Protein AF-A0A812SJD9-F1 (afdb_monomer_lite)

Foldseek 3Di:
DDDDDDDDPPDDDDDPPPDPPDPPPPPDAALQQAAEAEECCQQVPVQVVSCVPHNHHLAAEYADADPVSVVNCCVVPVRYHYPYHLLPDDLVVVLVVVCVSCVPQRHEYEYEYEQDCQLFDPVDVHPACPDPRVVVLLSVLVSLVSNCVSNVSHHYKYKYKYAPGDPVSQVVSCVSNVFHWDWDACVVVLDDGGIMTIGIDDCVVLCLLVLDDDDDDFDADDPVNQVVQVVVCVVVVAQKDKAKDQDPPQLFPAFDPCQVSQWDFDQDPVGTDIDTDGGDDPPRPVSQRVRSVVVVVVCVCCCPPVVWQWGDDRRMIMGIDHDPPRVPHDFWGWGADPVGIAIGGDPVLVVVLVVLVVVCVVVVHQALVSLVVSLVSQVVRQCRGPNPVSNVVSVVSVVSNSPD

Secondary structure (DSSP, 8-state):
------------PPP------------PPPGGGEEEEEET-TTTHHHHHHHHHH-S-SEEEEE---HHHHHHHHHH-TTSEE---GGGS-HHHHHHHHHHH-TT--SEEEEEE----GGG-TTS---GGGSTTHHHHHHHHHHHHHHHHH-TTSEEEEEEEEES--HHHHHHHHHHHTS-EEEE-GGGGTS----EEEEE--GGGGSGGGG----S------HHHHHHHHHHHHHTT--PEEEEEE-TTTTTTSB-S-GGG-EEEEEETTEEEEEE--BPPTT-HHHHHHHHHHHHHHHHHHHHHH--EEEEETTEEEEEE-TTTGGGS-SEEEEEETTEEEEEE-HHHHHHHHHHHHHHHHTT---HHHHHHHHHHHHHHHHHHHGGGHHHHTHHHHHHHT--

Radius of gyration: 29.04 Å; chains: 1; bounding box: 88×84×71 Å

Sequence (404 aa):
GQHGADVAAAASVPDPTPAKRAKLRPNRPEGRSIIVLSAFDGIGASHWLVAKAFGRPLLAVSWEVDRACKALVQKAMPWVEHRGDLIRDSPGDVADLVMDADPDALALIVWCAAPPCQDFSRIGQGEGHQGDRGRLFQDSVEFMHELRARVPKHRFGCLDENVDVDRAAAKVISHGLGVQPVFACPSDFGWVSRPRLWWTSDWRRSGHNATMSAGDVPTHHFLGDIVDFILAAWCEGWDPKVFGHDLQNAYRQWAVRFPGHCGTFLPTDQGVTLWFHYAMCFGAAASVWNFNRAADAVQMLMRALLLVLLGHFVDDFNGADDNLTADSAHGVQLHVGAEGVWLSPTEERKQKILAQIDEALEADSLSPDAASRLAGRLTFLSQSTFGCTGRAAIKPLCSRAADT

pLDDT: mean 70.34, std 19.35, range [31.81, 98.56]

Structure (mmCIF, N/CA/C/O backbone):
data_AF-A0A812SJD9-F1
#
_entry.id   AF-A0A812SJD9-F1
#
loop_
_atom_site.group_PDB
_atom_site.id
_atom_site.type_symbol
_atom_site.label_atom_id
_atom_site.label_alt_id
_atom_site.label_comp_id
_atom_site.label_asym_id
_atom_site.label_entity_id
_atom_site.label_seq_id
_atom_site.pdbx_PDB_ins_code
_atom_site.Cartn_x
_atom_site.Cartn_y
_atom_site.Cartn_z
_atom_site.occupancy
_atom_site.B_iso_or_equiv
_atom_site.auth_seq_id
_atom_site.auth_comp_id
_atom_site.auth_asym_id
_atom_site.auth_atom_id
_atom_site.pdbx_PDB_model_num
ATOM 1 N N . GLY A 1 1 ? -60.804 -61.420 -8.698 1.00 34.09 1 GLY A N 1
ATOM 2 C CA . GLY A 1 1 ? -59.425 -61.929 -8.562 1.00 34.09 1 GLY A CA 1
ATOM 3 C C . GLY A 1 1 ? -58.517 -60.729 -8.644 1.00 34.09 1 GLY A C 1
ATOM 4 O O . GLY A 1 1 ? -58.763 -59.911 -9.514 1.00 34.09 1 GLY A O 1
ATOM 5 N N . GLN A 1 2 ? -57.712 -60.443 -7.615 1.00 31.81 2 GLN A N 1
ATOM 6 C CA . GLN A 1 2 ? -56.315 -60.924 -7.489 1.00 31.81 2 GLN A CA 1
ATOM 7 C C . GLN A 1 2 ? -55.484 -60.493 -8.709 1.00 31.81 2 GLN A C 1
ATOM 9 O O . GLN A 1 2 ? -55.886 -60.791 -9.821 1.00 31.81 2 GLN A O 1
ATOM 14 N N . HIS A 1 3 ? -54.313 -59.869 -8.644 1.00 34.78 3 HIS A N 1
ATOM 15 C CA . HIS A 1 3 ? -53.402 -59.361 -7.615 1.00 34.78 3 HIS A CA 1
ATOM 16 C C . HIS A 1 3 ? -52.307 -58.612 -8.417 1.00 34.78 3 HIS A C 1
ATOM 18 O O . HIS A 1 3 ? -52.020 -59.011 -9.545 1.00 34.78 3 HIS A O 1
ATOM 24 N N . GLY A 1 4 ? -51.663 -57.589 -7.853 1.00 31.83 4 GLY A N 1
ATOM 25 C CA . GLY A 1 4 ? -50.474 -56.951 -8.446 1.00 31.83 4 GLY A CA 1
ATOM 26 C C . GLY A 1 4 ? -50.264 -55.553 -7.868 1.00 31.83 4 GLY A C 1
ATOM 27 O O . GLY A 1 4 ? -50.761 -54.587 -8.425 1.00 31.83 4 GLY A O 1
ATOM 28 N N . ALA A 1 5 ? -49.827 -55.461 -6.613 1.00 35.84 5 ALA A N 1
ATOM 29 C CA . ALA A 1 5 ? -48.419 -55.325 -6.217 1.00 35.84 5 ALA A CA 1
ATOM 30 C C . ALA A 1 5 ? -47.980 -53.850 -6.224 1.00 35.84 5 ALA A C 1
ATOM 32 O O . ALA A 1 5 ? -47.567 -53.299 -7.242 1.00 35.84 5 ALA A O 1
ATOM 33 N N . ASP A 1 6 ? -48.103 -53.254 -5.037 1.00 41.59 6 ASP A N 1
ATOM 34 C CA . ASP A 1 6 ? -47.519 -51.981 -4.635 1.00 41.59 6 ASP A CA 1
ATOM 35 C C . ASP A 1 6 ? -46.014 -51.946 -4.918 1.00 41.59 6 ASP A C 1
ATOM 37 O O . ASP A 1 6 ? -45.257 -52.792 -4.439 1.00 41.59 6 ASP A O 1
ATOM 41 N N . VAL A 1 7 ? -45.566 -50.913 -5.630 1.00 38.44 7 VAL A N 1
ATOM 42 C CA . VAL A 1 7 ? -44.164 -50.489 -5.626 1.00 38.44 7 VAL A CA 1
ATOM 43 C C . VAL A 1 7 ? -44.132 -49.075 -5.067 1.00 38.44 7 VAL A C 1
ATOM 45 O O . VAL A 1 7 ? -44.289 -48.088 -5.783 1.00 38.44 7 VAL A O 1
ATOM 48 N N . ALA A 1 8 ? -43.964 -48.986 -3.749 1.00 37.75 8 ALA A N 1
ATOM 49 C CA . ALA A 1 8 ? -43.617 -47.744 -3.083 1.00 37.75 8 ALA A CA 1
ATOM 50 C C . ALA A 1 8 ? -42.214 -47.323 -3.548 1.00 37.75 8 ALA A C 1
ATOM 52 O O . ALA A 1 8 ? -41.220 -47.989 -3.256 1.00 37.75 8 ALA A O 1
ATOM 53 N N . ALA A 1 9 ? -42.135 -46.224 -4.297 1.00 37.53 9 ALA A N 1
ATOM 54 C CA . ALA A 1 9 ? -40.875 -45.585 -4.634 1.00 37.53 9 ALA A CA 1
ATOM 55 C C . ALA A 1 9 ? -40.239 -45.042 -3.345 1.00 37.53 9 ALA A C 1
ATOM 57 O O . ALA A 1 9 ? -40.699 -44.051 -2.778 1.00 37.53 9 ALA A O 1
ATOM 58 N N . ALA A 1 10 ? -39.193 -45.713 -2.863 1.00 36.84 10 ALA A N 1
ATOM 59 C CA . ALA A 1 10 ? -38.356 -45.206 -1.789 1.00 36.84 10 ALA A CA 1
ATOM 60 C C . ALA A 1 10 ? -37.650 -43.931 -2.275 1.00 36.84 10 ALA A C 1
ATOM 62 O O . ALA A 1 10 ? -36.740 -43.985 -3.102 1.00 36.84 10 ALA A O 1
ATOM 63 N N . ALA A 1 11 ? -38.092 -42.776 -1.776 1.00 39.88 11 ALA A N 1
ATOM 64 C CA . ALA A 1 11 ? -37.379 -41.521 -1.939 1.00 39.88 11 ALA A CA 1
ATOM 65 C C . ALA A 1 11 ? -36.012 -41.646 -1.249 1.00 39.88 11 ALA A C 1
ATOM 67 O O . ALA A 1 11 ? -35.931 -41.818 -0.032 1.00 39.88 11 ALA A O 1
ATOM 68 N N . SER A 1 12 ? -34.935 -41.592 -2.031 1.00 40.22 12 SER A N 1
ATOM 69 C CA . SER A 1 12 ? -33.574 -41.539 -1.506 1.00 40.22 12 SER A CA 1
ATOM 70 C C . SER A 1 12 ? -33.400 -40.252 -0.700 1.00 40.22 12 SER A C 1
ATOM 72 O O . SER A 1 12 ? -33.464 -39.154 -1.258 1.00 40.22 12 SER A O 1
ATOM 74 N N . VAL A 1 13 ? -33.186 -40.387 0.606 1.00 42.88 13 VAL A N 1
ATOM 75 C CA . VAL A 1 13 ? -32.801 -39.277 1.482 1.00 42.88 13 VAL A CA 1
ATOM 76 C C . VAL A 1 13 ? -31.441 -38.748 1.002 1.00 42.88 13 VAL A C 1
ATOM 78 O O . VAL A 1 13 ? -30.510 -39.548 0.885 1.00 42.88 13 VAL A O 1
ATOM 81 N N . PRO A 1 14 ? -31.299 -37.448 0.684 1.00 42.47 14 PRO A N 1
ATOM 82 C CA . PRO A 1 14 ? -30.014 -36.900 0.282 1.00 42.47 14 PRO A CA 1
ATOM 83 C C . PRO A 1 14 ? -29.049 -36.931 1.470 1.00 42.47 14 PRO A C 1
ATOM 85 O O . PRO A 1 14 ? -29.369 -36.457 2.559 1.00 42.47 14 PRO A O 1
ATOM 88 N N . ASP A 1 15 ? -27.876 -37.518 1.240 1.00 44.56 15 ASP A N 1
ATOM 89 C CA . ASP A 1 15 ? -26.755 -37.556 2.176 1.00 44.56 15 ASP A CA 1
ATOM 90 C C . ASP A 1 15 ? -26.394 -36.116 2.609 1.00 44.56 15 ASP A C 1
ATOM 92 O O . ASP A 1 15 ? -26.042 -35.295 1.755 1.00 44.56 15 ASP A O 1
ATOM 96 N N . PRO A 1 16 ? -26.505 -35.760 3.905 1.00 39.69 16 PRO A N 1
ATOM 97 C CA . PRO A 1 16 ? -26.269 -34.402 4.385 1.00 39.69 16 PRO A CA 1
ATOM 98 C C . PRO A 1 16 ? -24.779 -34.071 4.512 1.00 39.69 16 PRO A C 1
ATOM 100 O O . PRO A 1 16 ? -24.437 -33.001 5.017 1.00 39.69 16 PRO A O 1
ATOM 103 N N . THR A 1 17 ? -23.877 -34.960 4.086 1.00 40.03 17 THR A N 1
ATOM 104 C CA . THR A 1 17 ? -22.441 -34.708 4.162 1.00 40.03 17 THR A CA 1
ATOM 105 C C . THR A 1 17 ? -22.067 -33.590 3.176 1.00 40.03 17 THR A C 1
ATOM 107 O O . THR A 1 17 ? -22.144 -33.796 1.962 1.00 40.03 17 THR A O 1
ATOM 110 N N . PRO A 1 18 ? -21.649 -32.393 3.641 1.00 36.91 18 PRO A N 1
ATOM 111 C CA . PRO A 1 18 ? -21.276 -31.325 2.733 1.00 36.91 18 PRO A CA 1
ATOM 112 C C . PRO A 1 18 ? -20.076 -31.796 1.918 1.00 36.91 18 PRO A C 1
ATOM 114 O O . PRO A 1 18 ? -19.006 -32.069 2.473 1.00 36.91 18 PRO A O 1
ATOM 117 N N . ALA A 1 19 ? -20.252 -31.895 0.598 1.00 44.91 19 ALA A N 1
ATOM 118 C CA . ALA A 1 19 ? -19.154 -32.156 -0.315 1.00 44.91 19 ALA A CA 1
ATOM 119 C C . ALA A 1 19 ? -18.026 -31.177 0.023 1.00 44.91 19 ALA A C 1
ATOM 121 O O . ALA A 1 19 ? -18.242 -29.960 0.040 1.00 44.91 19 ALA A O 1
ATOM 122 N N . LYS A 1 20 ? -16.834 -31.698 0.347 1.00 38.16 20 LYS A N 1
ATOM 123 C CA . LYS A 1 20 ? -15.644 -30.873 0.575 1.00 38.16 20 LYS A CA 1
ATOM 124 C C . LYS A 1 20 ? -15.503 -29.951 -0.633 1.00 38.16 20 LYS A C 1
ATOM 126 O O . LYS A 1 20 ? -15.118 -30.411 -1.706 1.00 38.16 20 LYS A O 1
ATOM 131 N N . ARG A 1 21 ? -15.836 -28.664 -0.460 1.00 35.78 21 ARG A N 1
ATOM 132 C CA . ARG A 1 21 ? -15.598 -27.630 -1.470 1.00 35.78 21 ARG A CA 1
ATOM 133 C C . ARG A 1 21 ? -14.155 -27.796 -1.921 1.00 35.78 21 ARG A C 1
ATOM 135 O O . ARG A 1 21 ? -13.248 -27.755 -1.084 1.00 35.78 21 ARG A O 1
ATOM 142 N N . ALA A 1 22 ? -13.952 -28.020 -3.218 1.00 34.91 22 ALA A N 1
ATOM 143 C CA . ALA A 1 22 ? -12.622 -27.972 -3.794 1.00 34.91 22 ALA A CA 1
ATOM 144 C C . ALA A 1 22 ? -11.977 -26.671 -3.309 1.00 34.91 22 ALA A C 1
ATOM 146 O O . ALA A 1 22 ? -12.583 -25.601 -3.420 1.00 34.91 22 ALA A O 1
ATOM 147 N N . LYS A 1 23 ? -10.799 -26.764 -2.681 1.00 33.88 23 LYS A N 1
ATOM 148 C CA . LYS A 1 23 ? -10.038 -25.570 -2.314 1.00 33.88 23 LYS A CA 1
ATOM 149 C C . LYS A 1 23 ? -9.825 -24.798 -3.611 1.00 33.88 23 LYS A C 1
ATOM 151 O O . LYS A 1 23 ? -9.062 -25.260 -4.456 1.00 33.88 23 LYS A O 1
ATOM 156 N N . LEU A 1 24 ? -10.520 -23.668 -3.764 1.00 33.09 24 LEU A N 1
ATOM 157 C CA . LEU A 1 24 ? -10.230 -22.679 -4.793 1.00 33.09 24 LEU A CA 1
ATOM 158 C C . LEU A 1 24 ? -8.750 -22.346 -4.632 1.00 33.09 24 LEU A C 1
ATOM 160 O O . LEU A 1 24 ? -8.358 -21.697 -3.664 1.00 33.09 24 LEU A O 1
ATOM 164 N N . ARG A 1 25 ? -7.911 -22.874 -5.523 1.00 37.84 25 ARG A N 1
ATOM 165 C CA . ARG A 1 25 ? -6.561 -22.358 -5.686 1.00 37.84 25 ARG A CA 1
ATOM 166 C C . ARG A 1 25 ? -6.770 -21.057 -6.452 1.00 37.84 25 ARG A C 1
ATOM 168 O O . ARG A 1 25 ? -7.214 -21.138 -7.593 1.00 37.84 25 ARG A O 1
ATOM 175 N N . PRO A 1 26 ? -6.570 -19.873 -5.851 1.00 40.12 26 PRO A N 1
ATOM 176 C CA . PRO A 1 26 ? -6.574 -18.664 -6.656 1.00 40.12 26 PRO A CA 1
ATOM 177 C C . PRO A 1 26 ? -5.518 -18.856 -7.749 1.00 40.12 26 PRO A C 1
ATOM 179 O O . PRO A 1 26 ? -4.409 -19.295 -7.431 1.00 40.12 26 PRO A O 1
ATOM 182 N N . ASN A 1 27 ? -5.862 -18.573 -9.011 1.00 46.12 27 ASN A N 1
ATOM 183 C CA . ASN A 1 27 ? -4.876 -18.393 -10.077 1.00 46.12 27 ASN A CA 1
ATOM 184 C C . ASN A 1 27 ? -3.982 -17.234 -9.635 1.00 46.12 27 ASN A C 1
ATOM 186 O O . ASN A 1 27 ? -4.302 -16.060 -9.818 1.00 46.12 27 ASN A O 1
ATOM 190 N N . ARG A 1 28 ? -2.918 -17.569 -8.905 1.00 51.50 28 ARG A N 1
ATOM 191 C CA . ARG A 1 28 ? -1.956 -16.600 -8.409 1.00 51.50 28 ARG A CA 1
ATOM 192 C C . ARG A 1 28 ? -1.219 -16.096 -9.649 1.00 51.50 28 ARG A C 1
ATOM 194 O O . ARG A 1 28 ? -0.806 -16.941 -10.441 1.00 51.50 28 ARG A O 1
ATOM 201 N N . PRO A 1 29 ? -1.081 -14.774 -9.845 1.00 59.19 29 PRO A N 1
ATOM 202 C CA . PRO A 1 29 ? -0.339 -14.257 -10.985 1.00 59.19 29 PRO A CA 1
ATOM 203 C C . PRO A 1 29 ? 1.030 -14.936 -11.038 1.00 59.19 29 PRO A C 1
ATOM 205 O O . PRO A 1 29 ? 1.731 -14.983 -10.027 1.00 59.19 29 PRO A O 1
ATOM 208 N N . GLU A 1 30 ? 1.390 -15.507 -12.181 1.00 77.25 30 GLU A N 1
ATOM 209 C CA . GLU A 1 30 ? 2.741 -16.022 -12.380 1.00 77.25 30 GLU A CA 1
ATOM 210 C C . GLU A 1 30 ? 3.692 -14.848 -12.608 1.00 77.25 30 GLU A C 1
ATOM 212 O O . GLU A 1 30 ? 3.287 -13.803 -13.116 1.00 77.25 30 GLU A O 1
ATOM 217 N N . GLY A 1 31 ? 4.973 -15.008 -12.288 1.00 69.38 31 GLY A N 1
ATOM 218 C CA . GLY A 1 31 ? 5.978 -13.958 -12.456 1.00 69.38 31 GLY A CA 1
ATOM 219 C C . GLY A 1 31 ? 6.012 -13.401 -13.880 1.00 69.38 31 GLY A C 1
ATOM 220 O O . GLY A 1 31 ? 6.133 -12.199 -14.073 1.00 69.38 31 GLY A O 1
ATOM 221 N N . ARG A 1 32 ? 5.757 -14.245 -14.886 1.00 84.25 32 ARG A N 1
ATOM 222 C CA . ARG A 1 32 ? 5.655 -13.837 -16.297 1.00 84.25 32 ARG A CA 1
ATOM 223 C C . ARG A 1 32 ? 4.473 -12.923 -16.630 1.00 84.25 32 ARG A C 1
ATOM 225 O O . ARG A 1 32 ? 4.424 -12.392 -17.727 1.00 84.25 32 ARG A O 1
ATOM 232 N N . SER A 1 33 ? 3.549 -12.715 -15.698 1.00 83.38 33 SER A N 1
ATOM 233 C CA . SER A 1 33 ? 2.476 -11.719 -15.801 1.00 83.38 33 SER A CA 1
ATOM 234 C C . SER A 1 33 ? 2.815 -10.396 -15.101 1.00 83.38 33 SER A C 1
ATOM 236 O O . SER A 1 33 ? 1.935 -9.556 -14.916 1.00 83.38 33 SER A O 1
ATOM 238 N N . ILE A 1 34 ? 4.071 -10.207 -14.677 1.00 89.44 34 ILE A N 1
ATOM 239 C CA . ILE A 1 34 ? 4.530 -9.045 -13.912 1.00 89.44 34 ILE A CA 1
ATOM 240 C C . ILE A 1 34 ? 5.797 -8.469 -14.550 1.00 89.44 34 ILE A C 1
ATOM 242 O O . ILE A 1 34 ? 6.757 -9.191 -14.818 1.00 89.44 34 ILE A O 1
ATOM 246 N N . ILE A 1 35 ? 5.812 -7.153 -14.727 1.00 97.62 35 ILE A N 1
ATOM 247 C CA . ILE A 1 35 ? 7.001 -6.355 -15.028 1.00 97.62 35 ILE A CA 1
ATOM 248 C C . ILE A 1 35 ? 7.327 -5.543 -13.776 1.00 97.62 35 ILE A C 1
ATOM 250 O O . ILE A 1 35 ? 6.447 -4.877 -13.234 1.00 97.62 35 ILE A O 1
ATOM 254 N N . VAL A 1 36 ? 8.570 -5.596 -13.298 1.00 97.69 36 VAL A N 1
ATOM 255 C CA . VAL A 1 36 ? 9.003 -4.851 -12.105 1.00 97.69 36 VAL A CA 1
ATOM 256 C C . VAL A 1 36 ? 9.991 -3.773 -12.515 1.00 97.69 36 VAL A C 1
ATOM 258 O O . VAL A 1 36 ? 11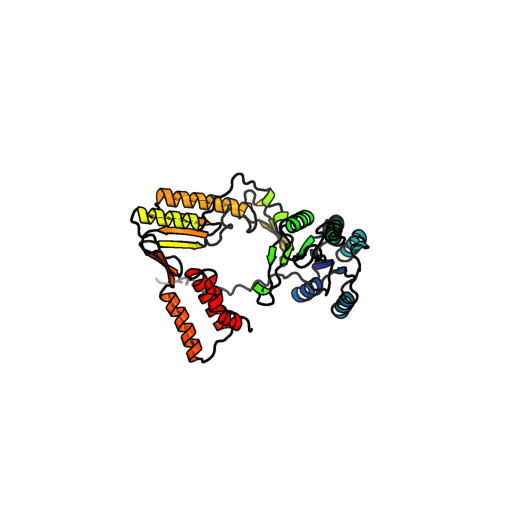.056 -4.086 -13.044 1.00 97.69 36 VAL A O 1
ATOM 261 N N . LEU A 1 37 ? 9.651 -2.519 -12.239 1.00 98.38 37 LEU A N 1
ATOM 262 C CA . LEU A 1 37 ? 10.487 -1.353 -12.505 1.00 98.38 37 LEU A CA 1
ATOM 263 C C . LEU A 1 37 ? 10.814 -0.708 -11.156 1.00 98.38 37 LEU A C 1
ATOM 265 O O . LEU A 1 37 ? 9.913 -0.199 -10.496 1.00 98.38 37 LEU A O 1
ATOM 269 N N . SER A 1 38 ? 12.066 -0.794 -10.711 1.00 97.88 38 SER A N 1
ATOM 270 C CA . SER A 1 38 ? 12.472 -0.440 -9.347 1.00 97.88 38 SER A CA 1
ATOM 271 C C . SER A 1 38 ? 13.450 0.733 -9.355 1.00 97.88 38 SER A C 1
ATOM 273 O O . SER A 1 38 ? 14.612 0.589 -9.740 1.00 97.88 38 SER A O 1
ATOM 275 N N . ALA A 1 39 ? 12.968 1.910 -8.965 1.00 96.56 39 ALA A N 1
ATOM 276 C CA . ALA A 1 39 ? 13.760 3.121 -8.804 1.00 96.56 39 ALA A CA 1
ATOM 277 C C . ALA A 1 39 ? 14.336 3.212 -7.387 1.00 96.56 39 ALA A C 1
ATOM 279 O O . ALA A 1 39 ? 13.623 2.984 -6.410 1.00 96.56 39 ALA A O 1
ATOM 280 N N . PHE A 1 40 ? 15.611 3.592 -7.263 1.00 94.81 40 PHE A N 1
ATOM 281 C CA . PHE A 1 40 ? 16.322 3.586 -5.975 1.00 94.81 40 PHE A CA 1
ATOM 282 C C . PHE A 1 40 ? 16.296 2.182 -5.344 1.00 94.81 40 PHE A C 1
ATOM 284 O O . PHE A 1 40 ? 15.914 1.990 -4.190 1.00 94.81 40 PHE A O 1
ATOM 291 N N . ASP A 1 41 ? 16.640 1.185 -6.160 1.00 94.69 41 ASP A N 1
ATOM 292 C CA . ASP A 1 41 ? 16.386 -0.234 -5.893 1.00 94.69 41 ASP A CA 1
ATOM 293 C C . ASP A 1 41 ? 17.168 -0.791 -4.688 1.00 94.69 41 ASP A C 1
ATOM 295 O O . ASP A 1 41 ? 16.770 -1.786 -4.065 1.00 94.69 41 ASP A O 1
ATOM 299 N N . GLY A 1 42 ? 18.299 -0.167 -4.345 1.00 94.94 42 GLY A N 1
ATOM 300 C CA . GLY A 1 42 ? 19.191 -0.634 -3.299 1.00 94.94 42 GLY A CA 1
ATOM 301 C C . GLY A 1 42 ? 19.573 -2.094 -3.529 1.00 94.94 42 GLY A C 1
ATOM 302 O O . GLY A 1 42 ? 20.105 -2.479 -4.566 1.00 94.94 42 GLY A O 1
ATOM 303 N N . ILE A 1 43 ? 19.272 -2.948 -2.554 1.00 96.12 43 ILE A N 1
ATOM 304 C CA . ILE A 1 43 ? 19.626 -4.373 -2.593 1.00 96.12 43 ILE A CA 1
ATOM 305 C C . ILE A 1 43 ? 18.685 -5.246 -3.450 1.00 96.12 43 ILE A C 1
ATOM 307 O O . ILE A 1 43 ? 18.781 -6.473 -3.378 1.00 96.12 43 ILE A O 1
ATOM 311 N N . GLY A 1 44 ? 17.763 -4.662 -4.224 1.00 95.69 44 GLY A N 1
ATOM 312 C CA . GLY A 1 44 ? 16.866 -5.408 -5.118 1.00 95.69 44 GLY A CA 1
ATOM 313 C C . GLY A 1 44 ? 15.690 -6.088 -4.418 1.00 95.69 44 GLY A C 1
ATOM 314 O O . GLY A 1 44 ? 15.256 -7.171 -4.821 1.00 95.69 44 GLY A O 1
ATOM 315 N N . ALA A 1 45 ? 15.186 -5.498 -3.330 1.00 95.25 45 ALA A N 1
ATOM 316 C CA . ALA A 1 45 ? 14.159 -6.122 -2.495 1.00 95.25 45 ALA A CA 1
ATOM 317 C C . ALA A 1 45 ? 12.853 -6.396 -3.264 1.00 95.25 45 ALA A C 1
ATOM 319 O O . ALA A 1 45 ? 12.268 -7.470 -3.112 1.00 95.25 45 ALA A O 1
ATOM 320 N N . SER A 1 46 ? 12.418 -5.459 -4.112 1.00 94.38 46 SER A N 1
ATOM 321 C CA . SER A 1 46 ? 11.203 -5.578 -4.930 1.00 94.38 46 SER A CA 1
ATOM 322 C C . SER A 1 46 ? 11.300 -6.767 -5.895 1.00 94.38 46 SER A C 1
ATOM 324 O O . SER A 1 46 ? 10.444 -7.656 -5.882 1.00 94.38 46 SER A O 1
ATOM 326 N N . HIS A 1 47 ? 12.391 -6.846 -6.663 1.00 96.56 47 HIS A N 1
ATOM 327 C CA . HIS A 1 47 ? 12.666 -7.935 -7.598 1.00 96.56 47 HIS A CA 1
ATOM 328 C C . HIS A 1 47 ? 12.719 -9.293 -6.897 1.00 96.56 47 HIS A C 1
ATOM 330 O O . HIS A 1 47 ? 12.094 -10.252 -7.361 1.00 96.56 47 HIS A O 1
ATOM 336 N N . TRP A 1 48 ? 13.412 -9.377 -5.757 1.00 95.06 48 TRP A N 1
ATOM 337 C CA . TRP A 1 48 ? 13.536 -10.622 -5.003 1.00 95.06 48 TRP A CA 1
ATOM 338 C C . TRP A 1 48 ? 12.194 -11.090 -4.437 1.00 95.06 48 TRP A C 1
ATOM 340 O O . TRP A 1 48 ? 11.862 -12.273 -4.534 1.00 95.06 48 TRP A O 1
ATOM 350 N N . LEU A 1 49 ? 11.399 -10.174 -3.875 1.00 91.75 49 LEU A N 1
ATOM 351 C CA . LEU A 1 49 ? 10.083 -10.492 -3.320 1.00 91.75 49 LEU A CA 1
ATOM 352 C C . LEU A 1 49 ? 9.121 -10.983 -4.400 1.00 91.75 49 LEU A C 1
ATOM 354 O O . LEU A 1 49 ? 8.459 -12.002 -4.195 1.00 91.75 49 LEU A O 1
ATOM 358 N N . VAL A 1 50 ? 9.077 -10.317 -5.559 1.00 87.06 50 VAL A N 1
ATOM 359 C CA . VAL A 1 50 ? 8.239 -10.758 -6.683 1.00 87.06 50 VAL A CA 1
ATOM 360 C C . VAL A 1 50 ? 8.699 -12.125 -7.186 1.00 87.06 50 VAL A C 1
ATOM 362 O O . VAL A 1 50 ? 7.880 -13.038 -7.292 1.00 87.06 50 VAL A O 1
ATOM 365 N N . ALA A 1 51 ? 10.006 -12.310 -7.396 1.00 92.56 51 ALA A N 1
ATOM 366 C CA . ALA A 1 51 ? 10.563 -13.587 -7.833 1.00 92.56 51 ALA A CA 1
ATOM 367 C C . ALA A 1 51 ? 10.241 -14.733 -6.866 1.00 92.56 51 ALA A C 1
ATOM 369 O O . ALA A 1 51 ? 9.878 -15.828 -7.294 1.00 92.56 51 ALA A O 1
ATOM 370 N N . LYS A 1 52 ? 10.330 -14.480 -5.558 1.00 89.25 52 LYS A N 1
ATOM 371 C CA . LYS A 1 52 ? 10.028 -15.468 -4.519 1.00 89.25 52 LYS A CA 1
ATOM 372 C C . LYS A 1 52 ? 8.535 -15.784 -4.420 1.00 89.25 52 LYS A C 1
ATOM 374 O O . LYS A 1 52 ? 8.177 -16.935 -4.180 1.00 89.25 52 LYS A O 1
ATOM 379 N N . ALA A 1 53 ? 7.670 -14.781 -4.549 1.00 80.62 53 ALA A N 1
ATOM 380 C CA . ALA A 1 53 ? 6.232 -14.942 -4.344 1.00 80.62 53 ALA A CA 1
ATOM 381 C C . ALA A 1 53 ? 5.490 -15.466 -5.584 1.00 80.62 53 ALA A C 1
ATOM 383 O O . ALA A 1 53 ? 4.507 -16.197 -5.433 1.00 80.62 53 ALA A O 1
ATOM 384 N N . PHE A 1 54 ? 5.954 -15.093 -6.779 1.00 83.75 54 PHE A N 1
ATOM 385 C CA . PHE A 1 54 ? 5.249 -15.311 -8.045 1.00 83.75 54 PHE A CA 1
ATOM 386 C C . PHE A 1 54 ? 6.108 -16.013 -9.108 1.00 83.75 54 PHE A C 1
ATOM 388 O O . PHE A 1 54 ? 5.575 -16.506 -10.097 1.00 83.75 54 PHE A O 1
ATOM 395 N N . GLY A 1 55 ? 7.422 -16.122 -8.907 1.00 90.25 55 GLY A N 1
ATOM 396 C CA . GLY A 1 55 ? 8.369 -16.579 -9.924 1.00 90.25 55 GLY A CA 1
ATOM 397 C C . GLY A 1 55 ? 9.002 -15.408 -10.678 1.00 90.25 55 GLY A C 1
ATOM 398 O O . GLY A 1 55 ? 8.642 -14.250 -10.471 1.00 90.25 55 GLY A O 1
ATOM 399 N N . ARG A 1 56 ? 9.977 -15.704 -11.546 1.00 95.12 56 ARG A N 1
ATOM 400 C CA . ARG A 1 56 ? 10.752 -14.678 -12.263 1.00 95.12 56 ARG A CA 1
ATOM 401 C C . ARG A 1 56 ? 9.820 -13.723 -13.046 1.00 95.12 56 ARG A C 1
ATOM 403 O O . ARG A 1 56 ? 9.021 -14.229 -13.838 1.00 95.12 56 ARG A O 1
ATOM 410 N N . PRO A 1 57 ? 9.947 -12.392 -12.857 1.00 95.69 57 PRO A N 1
ATOM 411 C CA . PRO A 1 57 ? 9.241 -11.388 -13.650 1.00 95.69 57 PRO A CA 1
ATOM 412 C C . PRO A 1 57 ? 9.468 -11.555 -15.156 1.00 95.69 57 PRO A C 1
ATOM 414 O O . PRO A 1 57 ? 10.523 -12.043 -15.570 1.00 95.69 57 PRO A O 1
ATOM 417 N N . LEU A 1 58 ? 8.513 -11.106 -15.970 1.00 96.56 58 LEU A N 1
ATOM 418 C CA . LEU A 1 58 ? 8.679 -11.012 -17.423 1.00 96.56 58 LEU A CA 1
ATOM 419 C C . LEU A 1 58 ? 9.852 -10.094 -17.783 1.00 96.56 58 LEU A C 1
ATOM 421 O O . LEU A 1 58 ? 10.726 -10.473 -18.558 1.00 96.56 58 LEU A O 1
ATOM 425 N N . LEU A 1 59 ? 9.888 -8.928 -17.139 1.00 98.31 59 LEU A N 1
ATOM 426 C CA . LEU A 1 59 ? 10.949 -7.934 -17.225 1.00 98.31 59 LEU A CA 1
ATOM 427 C C . LEU A 1 59 ? 11.216 -7.373 -15.822 1.00 98.31 59 LEU A C 1
ATOM 429 O O . LEU A 1 59 ? 10.290 -7.185 -15.028 1.00 98.31 59 LEU A O 1
ATOM 433 N N . ALA A 1 60 ? 12.485 -7.130 -15.509 1.00 98.19 60 ALA A N 1
ATOM 434 C CA . ALA A 1 60 ? 12.920 -6.567 -14.241 1.00 98.19 60 ALA A CA 1
ATOM 435 C C . ALA A 1 60 ? 14.010 -5.528 -14.490 1.00 98.19 60 ALA A C 1
ATOM 437 O O . ALA A 1 60 ? 15.079 -5.878 -14.985 1.00 98.19 60 ALA A O 1
ATOM 438 N N . VAL A 1 61 ? 13.729 -4.276 -14.145 1.00 98.56 61 VAL A N 1
ATOM 439 C CA . VAL A 1 61 ? 14.616 -3.131 -14.368 1.00 98.56 61 VAL A CA 1
ATOM 440 C C . VAL A 1 61 ? 14.923 -2.455 -13.040 1.00 98.56 61 VAL A C 1
ATOM 442 O O . VAL A 1 61 ? 14.007 -2.176 -12.266 1.00 98.56 61 VAL A O 1
ATOM 445 N N . SER A 1 62 ? 16.202 -2.173 -12.809 1.00 98.25 62 SER A N 1
ATOM 446 C CA . SER A 1 62 ? 16.732 -1.584 -11.580 1.00 98.25 62 SER A CA 1
ATOM 447 C C . SER A 1 62 ? 17.513 -0.303 -11.883 1.00 98.25 62 SER A C 1
ATOM 449 O O . SER A 1 62 ? 18.511 -0.322 -12.620 1.00 98.25 62 SER A O 1
ATOM 451 N N . TRP A 1 63 ? 17.086 0.808 -11.276 1.00 98.12 63 TRP A N 1
ATOM 452 C CA . TRP A 1 63 ? 17.862 2.047 -11.195 1.00 98.12 63 TRP A CA 1
ATOM 453 C C . TRP A 1 63 ? 18.520 2.150 -9.823 1.00 98.12 63 TRP A C 1
ATOM 455 O O . TRP A 1 63 ? 17.871 2.417 -8.811 1.00 98.12 63 TRP A O 1
ATOM 465 N N . GLU A 1 64 ? 19.831 1.930 -9.812 1.00 96.12 64 GLU A N 1
ATOM 466 C CA . GLU A 1 64 ? 20.698 2.029 -8.646 1.00 96.12 64 GLU A CA 1
ATOM 467 C C . GLU A 1 64 ? 22.088 2.491 -9.102 1.00 96.12 64 GLU A C 1
ATOM 469 O O . GLU A 1 64 ? 22.598 2.061 -10.146 1.00 96.12 64 GLU A O 1
ATOM 474 N N . VAL A 1 65 ? 22.709 3.370 -8.318 1.00 95.12 65 VAL A N 1
ATOM 475 C CA . VAL A 1 65 ? 24.025 3.959 -8.595 1.00 95.12 65 VAL A CA 1
ATOM 476 C C . VAL A 1 65 ? 25.116 3.388 -7.689 1.00 95.12 65 VAL A C 1
ATOM 478 O O . VAL A 1 65 ? 26.288 3.375 -8.081 1.00 95.12 65 VAL A O 1
ATOM 481 N N . ASP A 1 66 ? 24.757 2.865 -6.515 1.00 95.50 66 ASP A N 1
ATOM 482 C CA . ASP A 1 66 ? 25.689 2.239 -5.589 1.00 95.50 66 ASP A CA 1
ATOM 483 C C . ASP A 1 66 ? 26.253 0.931 -6.161 1.00 95.50 66 ASP A C 1
ATOM 485 O O . ASP A 1 66 ? 25.547 -0.026 -6.494 1.00 95.50 66 ASP A O 1
ATOM 489 N N . ARG A 1 67 ? 27.583 0.876 -6.270 1.00 96.44 67 ARG A N 1
ATOM 490 C CA . ARG A 1 67 ? 28.280 -0.245 -6.911 1.00 96.44 67 ARG A CA 1
ATOM 491 C C . ARG A 1 67 ? 28.124 -1.554 -6.136 1.00 96.44 67 ARG A C 1
ATOM 493 O O . ARG A 1 67 ? 28.100 -2.610 -6.767 1.00 96.44 67 ARG A O 1
ATOM 500 N N . ALA A 1 68 ? 28.040 -1.504 -4.806 1.00 97.06 68 ALA A N 1
ATOM 501 C CA . ALA A 1 68 ? 27.919 -2.703 -3.981 1.00 97.06 68 ALA A CA 1
ATOM 502 C C . ALA A 1 68 ? 26.511 -3.303 -4.089 1.00 97.06 68 ALA A C 1
ATOM 504 O O . ALA A 1 68 ? 26.374 -4.514 -4.261 1.00 97.06 68 ALA A O 1
ATOM 505 N N . CYS A 1 69 ? 25.486 -2.453 -4.082 1.00 96.81 69 CYS A N 1
ATOM 506 C CA . CYS A 1 69 ? 24.095 -2.827 -4.306 1.00 96.81 69 CYS A CA 1
ATOM 507 C C . CYS A 1 69 ? 23.904 -3.490 -5.676 1.00 96.81 69 CYS A C 1
ATOM 509 O O . CYS A 1 69 ? 23.424 -4.622 -5.754 1.00 96.81 69 CYS A O 1
ATOM 511 N N . LYS A 1 70 ? 24.408 -2.864 -6.748 1.00 97.12 70 LYS A N 1
ATOM 512 C CA . LYS A 1 70 ? 24.387 -3.456 -8.097 1.00 97.12 70 LYS A CA 1
ATOM 513 C C . LYS A 1 70 ? 25.102 -4.804 -8.154 1.00 97.12 70 LYS A C 1
ATOM 515 O O . LYS A 1 70 ? 24.577 -5.752 -8.724 1.00 97.12 70 LYS A O 1
ATOM 520 N N . ALA A 1 71 ? 26.290 -4.913 -7.557 1.00 96.94 71 ALA A N 1
ATOM 521 C CA . ALA A 1 71 ? 27.041 -6.168 -7.544 1.00 96.94 71 ALA A CA 1
ATOM 522 C C . ALA A 1 71 ? 26.291 -7.287 -6.800 1.00 96.94 71 ALA A C 1
ATOM 524 O O . ALA A 1 71 ? 26.318 -8.443 -7.231 1.00 96.94 71 ALA A O 1
ATOM 525 N N . LEU A 1 72 ? 25.602 -6.952 -5.705 1.00 97.50 72 LEU A N 1
ATOM 526 C CA . LEU A 1 72 ? 24.769 -7.888 -4.954 1.00 97.50 72 LEU A CA 1
ATOM 527 C C . LEU A 1 72 ? 23.587 -8.383 -5.797 1.00 97.50 72 LEU A C 1
ATOM 529 O O . LEU A 1 72 ? 23.390 -9.595 -5.911 1.00 97.50 72 LEU A O 1
ATOM 533 N N . VAL A 1 73 ? 22.839 -7.462 -6.410 1.00 97.44 73 VAL A N 1
ATOM 534 C CA . VAL A 1 73 ? 21.685 -7.784 -7.261 1.00 97.44 73 VAL A CA 1
ATOM 535 C C . VAL A 1 73 ? 22.119 -8.595 -8.477 1.00 97.44 73 VAL A C 1
ATOM 537 O O . VAL A 1 73 ? 21.567 -9.665 -8.700 1.00 97.44 73 VAL A O 1
ATOM 540 N N . GLN A 1 74 ? 23.174 -8.190 -9.187 1.00 97.75 74 GLN A N 1
ATOM 541 C CA . GLN A 1 74 ? 23.702 -8.926 -10.339 1.00 97.75 74 GLN A CA 1
ATOM 542 C C . GLN A 1 74 ? 24.119 -10.360 -9.981 1.00 97.75 74 GLN A C 1
ATOM 544 O O . GLN A 1 74 ? 23.946 -11.281 -10.782 1.00 97.75 74 GLN A O 1
ATOM 549 N N . LYS A 1 75 ? 24.674 -10.569 -8.778 1.00 97.31 75 LYS A N 1
ATOM 550 C CA . LYS A 1 75 ? 25.061 -11.899 -8.292 1.00 97.31 75 LYS A CA 1
ATOM 551 C C . LYS A 1 75 ? 23.845 -12.758 -7.940 1.00 97.31 75 LYS A C 1
ATOM 553 O O . LYS A 1 75 ? 23.839 -13.947 -8.248 1.00 97.31 75 LYS A O 1
ATOM 558 N N . ALA A 1 76 ? 22.852 -12.189 -7.258 1.00 96.44 76 ALA A N 1
ATOM 559 C CA . ALA A 1 76 ? 21.688 -12.927 -6.762 1.00 96.44 76 ALA A CA 1
ATOM 560 C C . ALA A 1 76 ? 20.598 -13.128 -7.830 1.00 96.44 76 ALA A C 1
ATOM 562 O O . ALA A 1 76 ? 19.904 -14.143 -7.843 1.00 96.44 76 ALA A O 1
ATOM 563 N N . MET A 1 77 ? 20.439 -12.150 -8.715 1.00 97.56 77 MET A N 1
ATOM 564 C CA . MET A 1 77 ? 19.379 -12.031 -9.709 1.00 97.56 77 MET A CA 1
ATOM 565 C C . MET A 1 77 ? 19.981 -11.508 -11.024 1.00 97.56 77 MET A C 1
ATOM 567 O O . MET A 1 77 ? 19.709 -10.379 -11.425 1.00 97.56 77 MET A O 1
ATOM 571 N N . PRO A 1 78 ? 20.781 -12.326 -11.741 1.00 97.31 78 PRO A N 1
ATOM 572 C CA . PRO A 1 78 ? 21.505 -11.893 -12.944 1.00 97.31 78 PRO A CA 1
ATOM 573 C C . PRO A 1 78 ? 20.600 -11.508 -14.124 1.00 97.31 78 PRO A C 1
ATOM 575 O O . PRO A 1 78 ? 21.085 -11.096 -15.171 1.00 97.31 78 PRO A O 1
ATOM 578 N N . TRP A 1 79 ? 19.294 -11.702 -13.966 1.00 96.81 79 TRP A N 1
ATOM 579 C CA . TRP A 1 79 ? 18.245 -11.374 -14.917 1.00 96.81 79 TRP A CA 1
ATOM 580 C C . TRP A 1 79 ? 17.635 -9.981 -14.718 1.00 96.81 79 TRP A C 1
ATOM 582 O O . TRP A 1 79 ? 16.736 -9.627 -15.476 1.00 96.81 79 TRP A O 1
ATOM 592 N N . VAL A 1 80 ? 18.068 -9.229 -13.704 1.00 98.31 80 VAL A N 1
ATOM 593 C CA . VAL A 1 80 ? 17.679 -7.828 -13.512 1.00 98.31 80 VAL A CA 1
ATOM 594 C C . VAL A 1 80 ? 18.537 -6.947 -14.419 1.00 98.31 80 VAL A C 1
ATOM 596 O O . VAL A 1 80 ? 19.764 -7.019 -14.381 1.00 98.31 80 VAL A O 1
ATOM 599 N N . GLU A 1 81 ? 17.895 -6.114 -15.234 1.00 97.81 81 GLU A N 1
ATOM 600 C CA . GLU A 1 81 ? 18.569 -5.129 -16.075 1.00 97.81 81 GLU A CA 1
ATOM 601 C C . GLU A 1 81 ? 18.921 -3.885 -15.252 1.00 97.81 81 GLU A C 1
ATOM 603 O O . GLU A 1 81 ? 18.049 -3.188 -14.733 1.00 97.81 81 GLU A O 1
ATOM 608 N N . HIS A 1 82 ? 20.216 -3.594 -15.135 1.00 97.44 82 HIS A N 1
ATOM 609 C CA . HIS A 1 82 ? 20.708 -2.423 -14.417 1.00 97.44 82 HIS A CA 1
ATOM 610 C C . HIS A 1 82 ? 20.834 -1.213 -15.341 1.00 97.44 82 HIS A C 1
ATOM 612 O O . HIS A 1 82 ? 21.727 -1.182 -16.189 1.00 97.44 82 HIS A O 1
ATOM 618 N N . ARG A 1 83 ? 20.030 -0.173 -15.102 1.00 96.62 83 ARG A N 1
ATOM 619 C CA . ARG A 1 83 ? 20.021 1.055 -15.919 1.00 96.62 83 ARG A CA 1
ATOM 620 C C . ARG A 1 83 ? 20.752 2.241 -15.287 1.00 96.62 83 ARG A C 1
ATOM 622 O O . ARG A 1 83 ? 21.077 3.209 -15.962 1.00 96.62 83 ARG A O 1
ATOM 629 N N . GLY A 1 84 ? 21.158 2.116 -14.023 1.00 94.00 84 GLY A N 1
ATOM 630 C CA . GLY A 1 84 ? 22.011 3.104 -13.362 1.00 94.00 84 GLY A CA 1
ATOM 631 C C . GLY A 1 84 ? 21.225 4.286 -12.803 1.00 94.00 84 GLY A C 1
ATOM 632 O O . GLY A 1 84 ? 20.293 4.087 -12.033 1.00 94.00 84 GLY A O 1
ATOM 633 N N . ASP A 1 85 ? 21.650 5.503 -13.140 1.00 94.06 85 ASP A N 1
ATOM 634 C CA . ASP A 1 85 ? 21.040 6.743 -12.652 1.00 94.06 85 ASP A CA 1
ATOM 635 C C . ASP A 1 85 ? 19.727 7.024 -13.397 1.00 94.06 85 ASP A C 1
ATOM 637 O O . ASP A 1 85 ? 19.753 7.309 -14.594 1.00 94.06 85 ASP A O 1
ATOM 641 N N . LEU A 1 86 ? 18.600 6.958 -12.679 1.00 94.50 86 LEU A N 1
ATOM 642 C CA . LEU A 1 86 ? 17.254 7.197 -13.213 1.00 94.50 86 LEU A CA 1
ATOM 643 C C . LEU A 1 86 ? 17.150 8.532 -13.958 1.00 94.50 86 LEU A C 1
ATOM 645 O O . LEU A 1 86 ? 16.519 8.605 -15.005 1.00 94.50 86 LEU A O 1
ATOM 649 N N . ILE A 1 87 ? 17.798 9.580 -13.445 1.00 90.56 87 ILE A N 1
ATOM 650 C CA . ILE A 1 87 ? 17.654 10.949 -13.964 1.00 90.56 87 ILE A CA 1
ATOM 651 C C . ILE A 1 87 ? 18.337 11.116 -15.326 1.00 90.56 87 ILE A C 1
ATOM 653 O O . ILE A 1 87 ? 18.051 12.047 -16.075 1.00 90.56 87 ILE A O 1
ATOM 657 N N . ARG A 1 88 ? 19.266 10.218 -15.654 1.00 93.50 88 ARG A N 1
ATOM 658 C CA . ARG A 1 88 ? 19.987 10.214 -16.932 1.00 93.50 88 ARG A CA 1
ATOM 659 C C . ARG A 1 88 ? 19.380 9.254 -17.944 1.00 93.50 88 ARG A C 1
ATOM 661 O O . ARG A 1 88 ? 19.908 9.148 -19.048 1.00 93.50 88 ARG A O 1
ATOM 668 N N . ASP A 1 89 ? 18.339 8.535 -17.549 1.00 96.19 89 ASP A N 1
ATOM 669 C CA . ASP A 1 89 ? 17.674 7.556 -18.385 1.00 96.19 89 ASP A CA 1
ATOM 670 C C . ASP A 1 89 ? 16.472 8.168 -19.116 1.00 96.19 89 ASP A C 1
ATOM 672 O O . ASP A 1 89 ? 16.003 9.259 -18.794 1.00 96.19 89 ASP A O 1
ATOM 676 N N . SER A 1 90 ? 15.980 7.460 -20.126 1.00 96.62 90 SER A N 1
ATOM 677 C CA . SER A 1 90 ? 14.881 7.890 -20.986 1.00 96.62 90 SER A CA 1
ATOM 678 C C . SER A 1 90 ? 13.615 7.095 -20.659 1.00 96.62 90 SER A C 1
ATOM 680 O O . SER A 1 90 ? 13.600 5.873 -20.840 1.00 96.62 90 SER A O 1
ATOM 682 N N . PRO A 1 91 ? 12.509 7.752 -20.254 1.00 97.12 91 PRO A N 1
ATOM 683 C CA . PRO A 1 91 ? 11.206 7.094 -20.152 1.00 97.12 91 PRO A CA 1
ATOM 684 C C . PRO A 1 91 ? 10.762 6.457 -21.475 1.00 97.12 91 PRO A C 1
ATOM 686 O O . PRO A 1 91 ? 10.036 5.466 -21.464 1.00 97.12 91 PRO A O 1
ATOM 689 N N . GLY A 1 92 ? 11.193 7.017 -22.613 1.00 97.94 92 GLY A N 1
ATOM 690 C CA . GLY A 1 92 ? 10.945 6.467 -23.947 1.00 97.94 92 GLY A CA 1
ATOM 691 C C . GLY A 1 92 ? 11.611 5.112 -24.148 1.00 97.94 92 GLY A C 1
ATOM 692 O O . GLY A 1 92 ? 10.931 4.147 -24.473 1.00 97.94 92 GLY A O 1
ATOM 693 N N . ASP A 1 93 ? 12.903 5.019 -23.852 1.00 97.81 93 ASP A N 1
ATOM 694 C CA . ASP A 1 93 ? 13.684 3.794 -24.048 1.00 97.81 93 ASP A CA 1
ATOM 695 C C . ASP A 1 93 ? 13.170 2.665 -23.140 1.00 97.81 93 ASP A C 1
ATOM 697 O O . ASP A 1 93 ? 13.166 1.492 -23.508 1.00 97.81 93 ASP A O 1
ATOM 701 N N . VAL A 1 94 ? 12.700 3.021 -21.941 1.00 98.06 94 VAL A N 1
ATOM 702 C CA . VAL A 1 94 ? 12.086 2.075 -21.001 1.00 98.06 94 VAL A CA 1
ATOM 703 C C . VAL A 1 94 ? 10.698 1.648 -21.475 1.00 98.06 94 VAL A C 1
ATOM 705 O O . VAL A 1 94 ? 10.333 0.485 -21.308 1.00 98.06 94 VAL A O 1
ATOM 708 N N . ALA A 1 95 ? 9.922 2.554 -22.075 1.00 98.19 95 ALA A N 1
ATOM 709 C CA . ALA A 1 95 ? 8.644 2.205 -22.686 1.00 98.19 95 ALA A CA 1
ATOM 710 C C . ALA A 1 95 ? 8.840 1.223 -23.847 1.00 98.19 95 ALA A C 1
ATOM 712 O O . ALA A 1 95 ? 8.117 0.232 -23.920 1.00 98.19 95 ALA A O 1
ATOM 713 N N . ASP A 1 96 ? 9.838 1.458 -24.701 1.00 98.25 96 ASP A N 1
ATOM 714 C CA . ASP A 1 96 ? 10.191 0.559 -25.801 1.00 98.25 96 ASP A CA 1
ATOM 715 C C . ASP A 1 96 ? 10.587 -0.822 -25.266 1.00 98.25 96 ASP A C 1
ATOM 717 O O . ASP A 1 96 ? 10.033 -1.830 -25.697 1.00 98.25 96 ASP A O 1
ATOM 721 N N . LEU A 1 97 ? 11.424 -0.876 -24.224 1.00 97.81 97 LEU A N 1
ATOM 722 C CA . LEU A 1 97 ? 11.791 -2.126 -23.550 1.00 97.81 97 LEU A CA 1
ATOM 723 C C . LEU A 1 97 ? 10.572 -2.887 -22.995 1.00 97.81 97 LEU A C 1
ATOM 725 O O . LEU A 1 97 ? 10.493 -4.113 -23.095 1.00 97.81 97 LEU A O 1
ATOM 729 N N . VAL A 1 98 ? 9.614 -2.172 -22.400 1.00 98.12 98 VAL A N 1
ATOM 730 C CA . VAL A 1 98 ? 8.363 -2.756 -21.893 1.00 98.12 98 VAL A CA 1
ATOM 731 C C . VAL A 1 98 ? 7.499 -3.292 -23.034 1.00 98.12 98 VAL A C 1
ATOM 733 O O . VAL A 1 98 ? 6.965 -4.394 -22.916 1.00 98.12 98 VAL A O 1
ATOM 736 N N . MET A 1 99 ? 7.358 -2.541 -24.128 1.00 97.50 99 MET A N 1
ATOM 737 C CA . MET A 1 99 ? 6.563 -2.948 -25.291 1.00 97.50 99 MET A CA 1
ATOM 738 C C . MET A 1 99 ? 7.194 -4.125 -26.039 1.00 97.50 99 MET A C 1
ATOM 740 O O . MET A 1 99 ? 6.467 -5.003 -26.495 1.00 97.50 99 MET A O 1
ATOM 744 N N . ASP A 1 100 ? 8.522 -4.192 -26.105 1.00 97.75 100 ASP A N 1
ATOM 745 C CA . ASP A 1 100 ? 9.246 -5.325 -26.684 1.00 97.75 100 ASP A CA 1
ATOM 746 C C . ASP A 1 100 ? 9.083 -6.594 -25.834 1.00 97.75 100 ASP A C 1
ATOM 748 O O . ASP A 1 100 ? 8.935 -7.697 -26.367 1.00 97.75 100 ASP A O 1
ATOM 752 N N . ALA A 1 101 ? 9.088 -6.453 -24.504 1.00 96.62 101 ALA A N 1
ATOM 753 C CA . ALA A 1 101 ? 8.911 -7.573 -23.582 1.00 96.62 101 ALA A CA 1
ATOM 754 C C . ALA A 1 101 ? 7.451 -8.057 -23.481 1.00 96.62 101 ALA A C 1
ATOM 756 O O . ALA A 1 101 ? 7.220 -9.249 -23.269 1.00 96.62 101 ALA A O 1
ATOM 757 N N . ASP A 1 102 ? 6.479 -7.150 -23.605 1.00 96.44 102 ASP A N 1
ATOM 758 C CA . ASP A 1 102 ? 5.041 -7.408 -23.457 1.00 96.44 102 ASP A CA 1
ATOM 759 C C . ASP A 1 102 ? 4.214 -6.652 -24.519 1.00 96.44 102 ASP A C 1
ATOM 761 O O . ASP A 1 102 ? 3.504 -5.691 -24.191 1.00 96.44 102 ASP A O 1
ATOM 765 N N . PRO A 1 103 ? 4.280 -7.073 -25.799 1.00 93.88 103 PRO A N 1
ATOM 766 C CA . PRO A 1 103 ? 3.630 -6.370 -26.911 1.00 93.88 103 PRO A CA 1
ATOM 767 C C . PRO A 1 103 ? 2.099 -6.376 -26.822 1.00 93.88 103 PRO A C 1
ATOM 769 O O . PRO A 1 103 ? 1.436 -5.457 -27.310 1.00 93.88 103 PRO A O 1
ATOM 772 N N . ASP A 1 104 ? 1.535 -7.390 -26.162 1.00 89.69 104 ASP A N 1
ATOM 773 C CA . ASP A 1 104 ? 0.092 -7.570 -25.993 1.00 89.69 104 ASP A CA 1
ATOM 774 C C . ASP A 1 104 ? -0.453 -6.923 -24.705 1.00 89.69 104 ASP A C 1
ATOM 776 O O . ASP A 1 104 ? -1.656 -6.995 -24.441 1.00 89.69 104 ASP A O 1
ATOM 780 N N . ALA A 1 105 ? 0.405 -6.261 -23.916 1.00 86.94 105 ALA A N 1
ATOM 781 C CA . ALA A 1 105 ? 0.048 -5.558 -22.681 1.00 86.94 105 ALA A CA 1
ATOM 782 C C . ALA A 1 105 ? -0.693 -6.429 -21.645 1.00 86.94 105 ALA A C 1
ATOM 784 O O . ALA A 1 105 ? -1.640 -5.986 -20.983 1.00 86.94 105 ALA A O 1
ATOM 785 N N . LEU A 1 106 ? -0.279 -7.690 -21.507 1.00 82.81 106 LEU A N 1
ATOM 786 C CA . LEU A 1 106 ? -0.917 -8.647 -20.602 1.00 82.81 106 LEU A CA 1
ATOM 787 C C . LEU A 1 106 ? -0.384 -8.521 -19.169 1.00 82.81 106 LEU A C 1
ATOM 789 O O . LEU A 1 106 ? -1.116 -8.775 -18.195 1.00 82.81 106 LEU A O 1
ATOM 793 N N . ALA A 1 107 ? 0.878 -8.119 -19.022 1.00 83.50 107 ALA A N 1
ATOM 794 C CA . ALA A 1 107 ? 1.534 -8.016 -17.734 1.00 83.50 107 ALA A CA 1
ATOM 795 C C . ALA A 1 107 ? 1.065 -6.787 -16.938 1.00 83.50 107 ALA A C 1
ATOM 797 O O . ALA A 1 107 ? 0.655 -5.753 -17.470 1.00 83.50 107 ALA A O 1
ATOM 798 N N . LEU A 1 108 ? 1.114 -6.906 -15.612 1.00 86.44 108 LEU A N 1
ATOM 799 C CA . LEU A 1 108 ? 1.028 -5.765 -14.709 1.00 86.44 108 LEU A CA 1
ATOM 800 C C . LEU A 1 108 ? 2.420 -5.154 -14.559 1.00 86.44 108 LEU A C 1
ATOM 802 O O . LEU A 1 108 ? 3.340 -5.829 -14.097 1.00 86.44 108 LEU A O 1
ATOM 806 N N . ILE A 1 109 ? 2.550 -3.871 -14.873 1.00 92.94 109 ILE A N 1
ATOM 807 C CA . ILE A 1 109 ? 3.726 -3.085 -14.516 1.00 92.94 109 ILE A CA 1
ATOM 808 C C . ILE A 1 109 ? 3.589 -2.667 -13.055 1.00 92.94 109 ILE A C 1
ATOM 810 O O . ILE A 1 109 ? 2.591 -2.057 -12.662 1.00 92.94 109 ILE A O 1
ATOM 814 N N . VAL A 1 110 ? 4.595 -3.002 -12.256 1.00 92.00 110 VAL A N 1
ATOM 815 C CA . VAL A 1 110 ? 4.729 -2.579 -10.866 1.00 92.00 110 VAL A CA 1
ATOM 816 C C . VAL A 1 110 ? 5.930 -1.650 -10.779 1.00 92.00 110 VAL A C 1
ATOM 818 O O . VAL A 1 110 ? 7.077 -2.094 -10.840 1.00 92.00 110 VAL A O 1
ATOM 821 N N . TRP A 1 111 ? 5.643 -0.358 -10.652 1.00 95.44 111 TRP A N 1
ATOM 822 C CA . TRP A 1 111 ? 6.628 0.650 -10.293 1.00 95.44 111 TRP A CA 1
ATOM 823 C C . TRP A 1 111 ? 6.893 0.591 -8.790 1.00 95.44 111 TRP A C 1
ATOM 825 O O . TRP A 1 111 ? 5.958 0.682 -7.994 1.00 95.44 111 TRP A O 1
ATOM 835 N N . CYS A 1 112 ? 8.149 0.435 -8.396 1.00 95.88 112 CYS A N 1
ATOM 836 C CA . CYS A 1 112 ? 8.591 0.514 -7.011 1.00 95.88 112 CYS A CA 1
ATOM 837 C C . CYS A 1 112 ? 9.576 1.669 -6.863 1.00 95.88 112 CYS A C 1
ATOM 839 O O . CYS A 1 112 ? 10.466 1.806 -7.700 1.00 95.88 112 CYS A O 1
ATOM 841 N N . ALA A 1 113 ? 9.461 2.459 -5.797 1.00 93.81 113 ALA A N 1
ATOM 842 C CA . ALA A 1 113 ? 10.437 3.506 -5.517 1.00 93.81 113 ALA A CA 1
ATOM 843 C C . ALA A 1 113 ? 10.657 3.728 -4.019 1.00 93.81 113 ALA A C 1
ATOM 845 O O . ALA A 1 113 ? 9.712 3.730 -3.233 1.00 93.81 113 ALA A O 1
ATOM 846 N N . ALA A 1 114 ? 11.912 3.955 -3.633 1.00 89.25 114 ALA A N 1
ATOM 847 C CA . ALA A 1 114 ? 12.294 4.353 -2.276 1.00 89.25 114 ALA A CA 1
ATOM 848 C C . ALA A 1 114 ? 13.317 5.508 -2.322 1.00 89.25 114 ALA A C 1
ATOM 850 O O . ALA A 1 114 ? 14.501 5.314 -2.028 1.00 89.25 114 ALA A O 1
ATOM 851 N N . PRO A 1 115 ? 12.906 6.714 -2.761 1.00 83.25 115 PRO A N 1
ATOM 852 C CA . PRO A 1 115 ? 13.826 7.830 -2.934 1.00 83.25 115 PRO A CA 1
ATOM 853 C C . PRO A 1 115 ? 14.491 8.235 -1.607 1.00 83.25 115 PRO A C 1
ATOM 855 O O . PRO A 1 115 ? 13.857 8.213 -0.548 1.00 83.25 115 PRO A O 1
ATOM 858 N N . PRO A 1 116 ? 15.776 8.635 -1.638 1.00 69.19 116 PRO A N 1
ATOM 859 C CA . PRO A 1 116 ? 16.553 8.893 -0.432 1.00 69.19 116 PRO A CA 1
ATOM 860 C C . PRO A 1 116 ? 15.955 10.028 0.414 1.00 69.19 116 PRO A C 1
ATOM 862 O O . PRO A 1 116 ? 15.791 11.159 -0.032 1.00 69.19 116 PRO A O 1
ATOM 865 N N . CYS A 1 117 ? 15.695 9.727 1.687 1.00 59.59 117 CYS A N 1
ATOM 866 C CA . CYS A 1 117 ? 14.911 10.554 2.607 1.00 59.59 117 CYS A CA 1
ATOM 867 C C . CYS A 1 117 ? 15.736 11.498 3.508 1.00 59.59 117 CYS A C 1
ATOM 869 O O . CYS A 1 117 ? 15.244 11.929 4.554 1.00 59.59 117 CYS A O 1
ATOM 871 N N . GLN A 1 118 ? 17.013 11.756 3.196 1.00 50.84 118 GLN A N 1
ATOM 872 C CA . GLN A 1 118 ? 17.920 12.429 4.146 1.00 50.84 118 GLN A CA 1
ATOM 873 C C . GLN A 1 118 ? 17.496 13.868 4.481 1.00 50.84 118 GLN A C 1
ATOM 875 O O . GLN A 1 118 ? 17.696 14.287 5.619 1.00 50.84 118 GLN A O 1
ATOM 880 N N . ASP A 1 119 ? 16.792 14.551 3.575 1.00 49.78 119 ASP A N 1
ATOM 881 C CA . ASP A 1 119 ? 16.252 15.897 3.816 1.00 49.78 119 ASP A CA 1
ATOM 882 C C . ASP A 1 119 ? 14.932 15.900 4.620 1.00 49.78 119 ASP A C 1
ATOM 884 O O . ASP A 1 119 ? 14.450 16.962 5.004 1.00 49.78 119 ASP A O 1
ATOM 888 N N . PHE A 1 120 ? 14.357 14.722 4.910 1.00 47.78 120 PHE A N 1
ATOM 889 C CA . PHE A 1 120 ? 13.064 14.553 5.598 1.00 47.78 120 PHE A CA 1
ATOM 890 C C . PHE A 1 120 ? 13.153 13.770 6.919 1.00 47.78 120 PHE A C 1
ATOM 892 O O . PHE A 1 120 ? 12.138 13.540 7.580 1.00 47.78 120 PHE A O 1
ATOM 899 N N . SER A 1 121 ? 14.349 13.328 7.327 1.00 41.41 121 SER A N 1
ATOM 900 C CA . SER A 1 121 ? 14.516 12.595 8.586 1.00 41.41 121 SER A CA 1
ATOM 901 C C . SER A 1 121 ? 14.594 13.562 9.775 1.00 41.41 121 SER A C 1
ATOM 903 O O . SER A 1 121 ? 15.407 14.480 9.773 1.00 41.41 121 SER A O 1
ATOM 905 N N . ARG A 1 122 ? 13.830 13.308 10.849 1.00 41.66 122 ARG A N 1
ATOM 906 C CA . ARG A 1 122 ? 13.889 14.064 12.125 1.00 41.66 122 ARG A CA 1
ATOM 907 C C . ARG A 1 122 ? 15.276 14.098 12.800 1.00 41.66 122 ARG A C 1
ATOM 909 O O . ARG A 1 122 ? 15.437 14.780 13.806 1.00 41.66 122 ARG A O 1
ATOM 916 N N . ILE A 1 123 ? 16.247 13.330 12.302 1.00 42.31 123 ILE A N 1
ATOM 917 C CA . ILE A 1 123 ? 17.565 13.111 12.917 1.00 42.31 123 ILE A CA 1
ATOM 918 C C . ILE A 1 123 ? 18.656 13.978 12.249 1.00 42.31 123 ILE A C 1
ATOM 920 O O . ILE A 1 123 ? 19.750 14.106 12.792 1.00 42.31 123 ILE A O 1
ATOM 924 N N . GLY A 1 124 ? 18.359 14.638 11.121 1.00 42.34 124 GLY A N 1
ATOM 925 C CA . GLY A 1 124 ? 19.263 15.579 10.450 1.00 42.34 124 GLY A CA 1
ATOM 926 C C . GLY A 1 124 ? 18.594 16.931 10.207 1.00 42.34 124 GLY A C 1
ATOM 927 O O . GLY A 1 124 ? 17.398 16.991 9.940 1.00 42.34 124 GLY A O 1
ATOM 928 N N . GLN A 1 125 ? 19.357 18.023 10.301 1.00 40.09 125 GLN A N 1
ATOM 929 C CA . GLN A 1 125 ? 18.921 19.355 9.861 1.00 40.09 125 GLN A CA 1
ATOM 930 C C . GLN A 1 125 ? 18.825 19.379 8.322 1.00 40.09 125 GLN A C 1
ATOM 932 O O . GLN A 1 125 ? 19.759 19.811 7.656 1.00 40.09 125 GLN A O 1
ATOM 937 N N . GLY A 1 126 ? 17.749 18.828 7.756 1.00 43.88 126 GLY A N 1
ATOM 938 C CA . GLY A 1 126 ? 17.514 18.774 6.309 1.00 43.88 126 GLY A CA 1
ATOM 939 C C . GLY A 1 126 ? 16.715 19.974 5.794 1.00 43.88 126 GLY A C 1
ATOM 940 O O . GLY A 1 126 ? 15.777 20.421 6.451 1.00 43.88 126 GLY A O 1
ATOM 941 N N . GLU A 1 127 ? 17.052 20.476 4.602 1.00 44.69 127 GLU A N 1
ATOM 942 C CA . GLU A 1 127 ? 16.394 21.623 3.941 1.00 44.69 127 GLU A CA 1
ATOM 943 C C . GLU A 1 127 ? 15.039 21.271 3.274 1.00 44.69 127 GLU A C 1
ATOM 945 O O . GLU A 1 127 ? 14.469 22.059 2.513 1.00 44.69 127 GLU A O 1
ATOM 950 N N . GLY A 1 128 ? 14.481 20.087 3.555 1.00 52.12 128 GLY A N 1
ATOM 951 C CA . GLY A 1 128 ? 13.193 19.637 3.024 1.00 52.12 128 GLY A CA 1
ATOM 952 C C . GLY A 1 128 ? 13.170 19.526 1.493 1.00 52.12 128 GLY A C 1
ATOM 953 O O . GLY A 1 128 ? 14.103 19.030 0.869 1.00 52.12 128 GLY A O 1
ATOM 954 N N . HIS A 1 129 ? 12.087 19.988 0.859 1.00 44.72 129 HIS A N 1
ATOM 955 C CA . HIS A 1 129 ? 11.882 19.901 -0.598 1.00 44.72 129 HIS A CA 1
ATOM 956 C C . HIS A 1 129 ? 12.788 20.822 -1.443 1.00 44.72 129 HIS A C 1
ATOM 958 O O . HIS A 1 129 ? 12.716 20.757 -2.667 1.00 44.72 129 HIS A O 1
ATOM 964 N N . GLN A 1 130 ? 13.587 21.692 -0.817 1.00 42.91 130 GLN A N 1
ATOM 965 C CA . GLN A 1 130 ? 14.515 22.614 -1.492 1.00 42.91 130 GLN A CA 1
ATOM 966 C C . GLN A 1 130 ? 15.944 22.050 -1.591 1.00 42.91 130 GLN A C 1
ATOM 968 O O . GLN A 1 130 ? 16.760 22.610 -2.317 1.00 42.91 130 GLN A O 1
ATOM 973 N N . GLY A 1 131 ? 16.243 20.946 -0.894 1.00 50.38 131 GLY A N 1
ATOM 974 C CA . GLY A 1 131 ? 17.534 20.267 -0.983 1.00 50.38 131 GLY A CA 1
ATOM 975 C C . GLY A 1 131 ? 17.677 19.443 -2.267 1.00 50.38 131 GLY A C 1
ATOM 976 O O . GLY A 1 131 ? 16.689 18.953 -2.825 1.00 50.38 131 GLY A O 1
ATOM 977 N N . ASP A 1 132 ? 18.922 19.229 -2.704 1.00 52.22 132 ASP A N 1
ATOM 978 C CA . ASP A 1 132 ? 19.284 18.467 -3.914 1.00 52.22 132 ASP A CA 1
ATOM 979 C C . ASP A 1 132 ? 18.630 17.069 -3.998 1.00 52.22 132 ASP A C 1
ATOM 981 O O . ASP A 1 132 ? 18.522 16.501 -5.085 1.00 52.22 132 ASP A O 1
ATOM 985 N N . ARG A 1 133 ? 18.174 16.490 -2.875 1.00 54.56 133 ARG A N 1
ATOM 986 C CA . ARG A 1 133 ? 17.607 15.130 -2.815 1.00 54.56 133 ARG A CA 1
ATOM 987 C C . ARG A 1 133 ? 16.083 15.088 -2.719 1.00 54.56 133 ARG A C 1
ATOM 989 O O . ARG A 1 133 ? 15.499 14.094 -3.142 1.00 54.56 133 ARG A O 1
ATOM 996 N N . GLY A 1 134 ? 15.423 16.162 -2.278 1.00 56.69 134 GLY A N 1
ATOM 997 C CA . GLY A 1 134 ? 13.968 16.321 -2.422 1.00 56.69 134 GLY A CA 1
ATOM 998 C C . GLY A 1 134 ? 13.522 16.372 -3.889 1.00 56.69 134 GLY A C 1
ATOM 999 O O . GLY A 1 134 ? 12.422 15.925 -4.226 1.00 56.69 134 GLY A O 1
ATOM 1000 N N . ARG A 1 135 ? 14.417 16.833 -4.769 1.00 72.12 135 ARG A N 1
ATOM 1001 C CA . ARG A 1 135 ? 14.233 16.845 -6.221 1.00 72.12 135 ARG A CA 1
ATOM 1002 C C . ARG A 1 135 ? 14.182 15.444 -6.837 1.00 72.12 135 ARG A C 1
ATOM 1004 O O . ARG A 1 135 ? 13.355 15.208 -7.706 1.00 72.12 135 ARG A O 1
ATOM 1011 N N . LEU A 1 136 ? 14.953 14.488 -6.311 1.00 81.19 136 LEU A N 1
ATOM 1012 C CA . LEU A 1 136 ? 14.972 13.107 -6.817 1.00 81.19 136 LEU A CA 1
ATOM 1013 C C . LEU A 1 136 ? 13.601 12.427 -6.735 1.00 81.19 136 LEU A C 1
ATOM 1015 O O . LEU A 1 136 ? 13.254 11.642 -7.613 1.00 81.19 136 LEU A O 1
ATOM 1019 N N . PHE A 1 137 ? 12.802 12.742 -5.708 1.00 85.31 137 PHE A N 1
ATOM 1020 C CA . PHE A 1 137 ? 11.418 12.273 -5.643 1.00 85.31 137 PHE A CA 1
ATOM 1021 C C . PHE A 1 137 ? 10.587 12.851 -6.793 1.00 85.31 137 PHE A C 1
ATOM 1023 O O . PHE A 1 137 ? 9.935 12.094 -7.507 1.00 85.31 137 PHE A O 1
ATOM 1030 N N . GLN A 1 138 ? 10.626 14.172 -6.991 1.00 84.81 138 GLN A N 1
ATOM 1031 C CA . GLN A 1 138 ? 9.853 14.838 -8.045 1.00 84.81 138 GLN A CA 1
ATOM 1032 C C . GLN A 1 138 ? 10.251 14.330 -9.430 1.00 84.81 138 GLN A C 1
ATOM 1034 O O . GLN A 1 138 ? 9.375 13.943 -10.197 1.00 84.81 138 GLN A O 1
ATOM 1039 N N . ASP A 1 139 ? 11.552 14.234 -9.696 1.00 88.69 139 ASP A N 1
ATOM 1040 C CA . ASP A 1 139 ? 12.058 13.726 -10.965 1.00 88.69 139 ASP A CA 1
ATOM 1041 C C . ASP A 1 139 ? 11.632 12.257 -11.180 1.00 88.69 139 ASP A C 1
ATOM 1043 O O . ASP A 1 139 ? 11.234 11.879 -12.278 1.00 88.69 139 ASP A O 1
ATOM 1047 N N . SER A 1 140 ? 11.628 11.418 -10.130 1.00 92.12 140 SER A N 1
ATOM 1048 C CA . SER A 1 140 ? 11.155 10.025 -10.240 1.00 92.12 140 SER A CA 1
ATOM 1049 C C . SER A 1 140 ? 9.652 9.914 -10.517 1.00 92.12 140 SER A C 1
ATOM 1051 O O . SER A 1 140 ? 9.213 9.030 -11.252 1.00 92.12 140 SER A O 1
ATOM 1053 N N . VAL A 1 141 ? 8.859 10.833 -9.962 1.00 91.62 141 VAL A N 1
ATOM 1054 C CA . VAL A 1 141 ? 7.413 10.914 -10.185 1.00 91.62 141 VAL A CA 1
ATOM 1055 C C . VAL A 1 141 ? 7.126 11.370 -11.612 1.00 91.62 141 VAL A C 1
ATOM 1057 O O . VAL A 1 141 ? 6.266 10.789 -12.273 1.00 91.62 141 VAL A O 1
ATOM 1060 N N . GLU A 1 142 ? 7.851 12.377 -12.101 1.00 93.44 142 GLU A N 1
ATOM 1061 C CA . GLU A 1 142 ? 7.761 12.851 -13.483 1.00 93.44 142 GLU A CA 1
ATOM 1062 C C . GLU A 1 142 ? 8.145 11.741 -14.468 1.00 93.44 142 GLU A C 1
ATOM 1064 O O . GLU A 1 142 ? 7.363 11.433 -15.370 1.00 93.44 142 GLU A O 1
ATOM 1069 N N . PHE A 1 143 ? 9.264 11.052 -14.220 1.00 96.31 143 PHE A N 1
ATOM 1070 C CA . PHE A 1 143 ? 9.706 9.901 -15.009 1.00 96.31 143 PHE A CA 1
ATOM 1071 C C . PHE A 1 143 ? 8.629 8.812 -15.077 1.00 96.31 143 PHE A C 1
ATOM 1073 O O . PHE A 1 143 ? 8.279 8.337 -16.158 1.00 96.31 143 PHE A O 1
ATOM 1080 N N . MET A 1 144 ? 8.070 8.423 -13.926 1.00 95.38 144 MET A N 1
ATOM 1081 C CA . MET A 1 144 ? 7.011 7.416 -13.847 1.00 95.38 144 MET A CA 1
ATOM 1082 C C . MET A 1 144 ? 5.761 7.848 -14.626 1.00 95.38 144 MET A C 1
ATOM 1084 O O . MET A 1 144 ? 5.178 7.028 -15.339 1.00 95.38 144 MET A O 1
ATOM 1088 N N . HIS A 1 145 ? 5.319 9.105 -14.494 1.00 94.31 145 HIS A N 1
ATOM 1089 C CA . HIS A 1 145 ? 4.138 9.602 -15.210 1.00 94.31 145 HIS A CA 1
ATOM 1090 C C . HIS A 1 145 ? 4.366 9.641 -16.720 1.00 94.31 145 HIS A C 1
ATOM 1092 O O . HIS A 1 145 ? 3.474 9.235 -17.468 1.00 94.31 145 HIS A O 1
ATOM 1098 N N . GLU A 1 146 ? 5.546 10.070 -17.171 1.00 96.81 146 GLU A N 1
ATOM 1099 C CA . GLU A 1 146 ? 5.893 10.078 -18.591 1.00 96.81 146 GLU A CA 1
ATOM 1100 C C . GLU A 1 146 ? 5.957 8.654 -19.156 1.00 96.81 146 GLU A C 1
ATOM 1102 O O . GLU A 1 146 ? 5.327 8.365 -20.176 1.00 96.81 146 GLU A O 1
ATOM 1107 N N . LEU A 1 147 ? 6.644 7.739 -18.464 1.00 96.94 147 LEU A N 1
ATOM 1108 C CA . LEU A 1 147 ? 6.686 6.325 -18.829 1.00 96.94 147 LEU A CA 1
ATOM 1109 C C . LEU A 1 147 ? 5.269 5.759 -18.939 1.00 96.94 147 LEU A C 1
ATOM 1111 O O . LEU A 1 147 ? 4.901 5.183 -19.960 1.00 96.94 147 LEU A O 1
ATOM 1115 N N . ARG A 1 148 ? 4.436 5.974 -17.918 1.00 94.19 148 ARG A N 1
ATOM 1116 C CA . ARG A 1 148 ? 3.050 5.497 -17.894 1.00 94.19 148 ARG A CA 1
ATOM 1117 C C . ARG A 1 148 ? 2.221 6.048 -19.055 1.00 94.19 148 ARG A C 1
ATOM 1119 O O . ARG A 1 148 ? 1.397 5.317 -19.601 1.00 94.19 148 ARG A O 1
ATOM 1126 N N . ALA A 1 149 ? 2.423 7.307 -19.442 1.00 94.88 149 ALA A N 1
ATOM 1127 C CA . ALA A 1 149 ? 1.743 7.907 -20.588 1.00 94.88 149 ALA A CA 1
ATOM 1128 C C . ALA A 1 149 ? 2.155 7.261 -21.925 1.00 94.88 149 ALA A C 1
ATOM 1130 O O . ALA A 1 149 ? 1.349 7.218 -22.855 1.00 94.88 149 ALA A O 1
ATOM 1131 N N . ARG A 1 150 ? 3.380 6.727 -22.009 1.00 97.38 150 ARG A N 1
ATOM 1132 C CA . ARG A 1 150 ? 3.923 6.038 -23.192 1.00 97.38 150 ARG A CA 1
ATOM 1133 C C . ARG A 1 150 ? 3.489 4.573 -23.305 1.00 97.38 150 ARG A C 1
ATOM 1135 O O . ARG A 1 150 ? 3.475 4.049 -24.413 1.00 97.38 150 ARG A O 1
ATOM 1142 N N . VAL A 1 151 ? 3.049 3.943 -22.211 1.00 93.94 151 VAL A N 1
ATOM 1143 C CA . VAL A 1 151 ? 2.493 2.570 -22.195 1.00 93.94 151 VAL A CA 1
ATOM 1144 C C . VAL A 1 151 ? 1.002 2.532 -21.806 1.00 93.94 151 VAL A C 1
ATOM 1146 O O . VAL A 1 151 ? 0.610 1.853 -20.857 1.00 93.94 151 VAL A O 1
ATOM 1149 N N . PRO A 1 152 ? 0.107 3.231 -22.534 1.00 89.19 152 PRO A N 1
ATOM 1150 C CA . PRO A 1 152 ? -1.276 3.458 -22.098 1.00 89.19 152 PRO A CA 1
ATOM 1151 C C . PRO A 1 152 ? -2.148 2.193 -22.062 1.00 89.19 152 PRO A C 1
ATOM 1153 O O . PRO A 1 152 ? -3.227 2.213 -21.469 1.00 89.19 152 PRO A O 1
ATOM 1156 N N . LYS A 1 153 ? -1.719 1.107 -22.718 1.00 83.31 153 LYS A N 1
ATOM 1157 C CA . LYS A 1 153 ? -2.437 -0.177 -22.731 1.00 83.31 153 LYS A CA 1
ATOM 1158 C C . LYS A 1 153 ? -2.115 -1.045 -21.516 1.00 83.31 153 LYS A C 1
ATOM 1160 O O . LYS A 1 153 ? -2.949 -1.857 -21.122 1.00 83.31 153 LYS A O 1
ATOM 1165 N N . HIS A 1 154 ? -0.930 -0.885 -20.928 1.00 87.44 154 HIS A N 1
ATOM 1166 C CA . HIS A 1 154 ? -0.482 -1.713 -19.817 1.00 87.44 154 HIS A CA 1
ATOM 1167 C C . HIS A 1 154 ? -1.186 -1.318 -18.524 1.00 87.44 154 HIS A C 1
ATOM 1169 O O . HIS A 1 154 ? -1.417 -0.144 -18.222 1.00 87.44 154 HIS A O 1
ATOM 1175 N N . ARG A 1 155 ? -1.488 -2.322 -17.700 1.00 86.31 155 ARG A N 1
ATOM 1176 C CA . ARG A 1 155 ? -1.897 -2.067 -16.317 1.00 86.31 155 ARG A CA 1
ATOM 1177 C C . ARG A 1 155 ? -0.681 -1.566 -15.549 1.00 86.31 155 ARG A C 1
ATOM 1179 O O . ARG A 1 155 ? 0.378 -2.180 -15.616 1.00 86.31 155 ARG A O 1
ATOM 1186 N N . PHE A 1 156 ? -0.854 -0.485 -14.794 1.00 87.81 156 PHE A N 1
ATOM 1187 C CA . PHE A 1 156 ? 0.241 0.183 -14.094 1.00 87.81 156 PHE A CA 1
ATOM 1188 C C . PHE A 1 156 ? -0.122 0.408 -12.623 1.00 87.81 156 PHE A C 1
ATOM 1190 O O . PHE A 1 156 ? -1.035 1.179 -12.314 1.00 87.81 156 PHE A O 1
ATOM 1197 N N . GLY A 1 157 ? 0.585 -0.277 -11.726 1.00 86.31 157 GLY A N 1
ATOM 1198 C CA . GLY A 1 157 ? 0.539 -0.077 -10.280 1.00 86.31 157 GLY A CA 1
ATOM 1199 C C . GLY A 1 157 ? 1.821 0.583 -9.777 1.00 86.31 157 GLY A C 1
ATOM 1200 O O . GLY A 1 157 ? 2.872 0.450 -10.400 1.00 86.31 157 GLY A O 1
ATOM 1201 N N . CYS A 1 158 ? 1.734 1.282 -8.647 1.00 89.31 158 CYS A N 1
ATOM 1202 C CA . CYS A 1 158 ? 2.894 1.856 -7.967 1.00 89.31 158 CYS A CA 1
ATOM 1203 C C . CYS A 1 158 ? 2.952 1.412 -6.501 1.00 89.31 158 CYS A C 1
ATOM 1205 O O . CYS A 1 158 ? 1.918 1.126 -5.880 1.00 89.31 158 CYS A O 1
ATOM 1207 N N . LEU A 1 159 ? 4.165 1.341 -5.968 1.00 91.19 159 LEU A N 1
ATOM 1208 C CA . LEU A 1 159 ? 4.475 1.110 -4.568 1.00 91.19 159 LEU A CA 1
ATOM 1209 C C . LEU A 1 159 ? 5.691 1.960 -4.195 1.00 91.19 159 LEU A C 1
ATOM 1211 O O . LEU A 1 159 ? 6.836 1.572 -4.429 1.00 91.19 159 LEU A O 1
ATOM 1215 N N . ASP A 1 160 ? 5.420 3.106 -3.594 1.00 92.25 160 ASP A N 1
ATOM 1216 C CA . ASP A 1 160 ? 6.427 4.073 -3.188 1.00 92.25 160 ASP A CA 1
ATOM 1217 C C . ASP A 1 160 ? 6.533 4.071 -1.660 1.00 92.25 160 ASP A C 1
ATOM 1219 O O . ASP A 1 160 ? 5.520 4.071 -0.956 1.00 92.25 160 ASP A O 1
ATOM 1223 N N . GLU A 1 161 ? 7.753 4.057 -1.135 1.00 91.19 161 GLU A N 1
ATOM 1224 C CA . GLU A 1 161 ? 8.037 4.010 0.299 1.00 91.19 161 GLU A CA 1
ATOM 1225 C C . GLU A 1 161 ? 8.810 5.246 0.747 1.00 91.19 161 GLU A C 1
ATOM 1227 O O . GLU A 1 161 ? 9.645 5.792 0.024 1.00 91.19 161 GLU A O 1
ATOM 1232 N N . ASN A 1 162 ? 8.510 5.701 1.963 1.00 89.44 162 ASN A N 1
ATOM 1233 C CA . ASN A 1 162 ? 9.346 6.663 2.658 1.00 89.44 162 ASN A CA 1
ATOM 1234 C C . ASN A 1 162 ? 9.242 6.486 4.180 1.00 89.44 162 ASN A C 1
ATOM 1236 O O . ASN A 1 162 ? 8.355 5.804 4.706 1.00 89.44 162 ASN A O 1
ATOM 1240 N N . VAL A 1 163 ? 10.148 7.130 4.914 1.00 85.81 163 VAL A N 1
ATOM 1241 C CA . VAL A 1 163 ? 10.076 7.222 6.376 1.00 85.81 163 VAL A CA 1
ATOM 1242 C C . VAL A 1 163 ? 8.787 7.917 6.830 1.00 85.81 163 VAL A C 1
ATOM 1244 O O . VAL A 1 163 ? 8.088 8.547 6.038 1.00 85.81 163 VAL A O 1
ATOM 1247 N N . ASP A 1 164 ? 8.466 7.804 8.121 1.00 81.00 164 ASP A N 1
ATOM 1248 C CA . ASP A 1 164 ? 7.394 8.584 8.751 1.00 81.00 164 ASP A CA 1
ATOM 1249 C C . ASP A 1 164 ? 7.757 10.083 8.756 1.00 81.00 164 ASP A C 1
ATOM 1251 O O . ASP A 1 164 ? 8.352 10.606 9.704 1.00 81.00 164 ASP A O 1
ATOM 1255 N N . VAL A 1 165 ? 7.491 10.737 7.622 1.00 77.44 165 VAL A N 1
ATOM 1256 C CA . VAL A 1 165 ? 7.702 12.168 7.382 1.00 77.44 165 VAL A CA 1
ATOM 1257 C C . VAL A 1 165 ? 6.565 12.992 7.989 1.00 77.44 165 VAL A C 1
ATOM 1259 O O . VAL A 1 165 ? 5.495 12.477 8.313 1.00 77.44 165 VAL A O 1
ATOM 1262 N N . ASP A 1 166 ? 6.765 14.302 8.144 1.00 77.81 166 ASP A N 1
ATOM 1263 C CA . ASP A 1 166 ? 5.691 15.172 8.625 1.00 77.81 166 ASP A CA 1
ATOM 1264 C C . ASP A 1 166 ? 4.496 15.250 7.647 1.00 77.81 166 ASP A C 1
ATOM 1266 O O . ASP A 1 166 ? 4.565 14.875 6.473 1.00 77.81 166 ASP A O 1
ATOM 1270 N N . ARG A 1 167 ? 3.363 15.770 8.140 1.00 72.00 167 ARG A N 1
ATOM 1271 C CA . ARG A 1 167 ? 2.118 15.860 7.359 1.00 72.00 167 ARG A CA 1
ATOM 1272 C C . ARG A 1 167 ? 2.241 16.730 6.106 1.00 72.00 167 ARG A C 1
ATOM 1274 O O . ARG A 1 167 ? 1.516 16.478 5.144 1.00 72.00 167 ARG A O 1
ATOM 1281 N N . ALA A 1 168 ? 3.085 17.761 6.113 1.00 76.50 168 ALA A N 1
ATOM 1282 C CA . ALA A 1 168 ? 3.244 18.646 4.964 1.00 76.50 168 ALA A CA 1
ATOM 1283 C C . ALA A 1 168 ? 4.007 17.926 3.846 1.00 76.50 168 ALA A C 1
ATOM 1285 O O . ALA A 1 168 ? 3.522 17.885 2.713 1.00 76.50 168 ALA A O 1
ATOM 1286 N N . ALA A 1 169 ? 5.115 17.264 4.183 1.00 77.06 169 ALA A N 1
ATOM 1287 C CA . ALA A 1 169 ? 5.880 16.440 3.254 1.00 77.06 169 ALA A CA 1
ATOM 1288 C C . ALA A 1 169 ? 5.044 15.273 2.706 1.00 77.06 169 ALA A C 1
ATOM 1290 O O . ALA A 1 169 ? 4.978 15.064 1.492 1.00 77.06 169 ALA A O 1
ATOM 1291 N N . ALA A 1 170 ? 4.305 14.573 3.576 1.00 80.62 170 ALA A N 1
ATOM 1292 C CA . ALA A 1 170 ? 3.399 13.507 3.156 1.00 80.62 170 ALA A CA 1
ATOM 1293 C C . ALA A 1 170 ? 2.339 14.008 2.161 1.00 80.62 170 ALA A C 1
ATOM 1295 O O . ALA A 1 170 ? 2.006 13.301 1.209 1.00 80.62 170 ALA A O 1
ATOM 1296 N N . LYS A 1 171 ? 1.821 15.234 2.334 1.00 79.25 171 LYS A N 1
ATOM 1297 C CA . LYS A 1 171 ? 0.841 15.837 1.418 1.00 79.25 171 LYS A CA 1
ATOM 1298 C C . LYS A 1 171 ? 1.439 16.134 0.041 1.00 79.25 171 LYS A C 1
ATOM 1300 O O . LYS A 1 171 ? 0.761 15.895 -0.955 1.00 79.25 171 LYS A O 1
ATOM 1305 N N . VAL A 1 172 ? 2.686 16.606 -0.026 1.00 82.69 172 VAL A N 1
ATOM 1306 C CA . VAL A 1 172 ? 3.400 16.838 -1.296 1.00 82.69 172 VAL A CA 1
ATOM 1307 C C . VAL A 1 172 ? 3.609 15.522 -2.046 1.00 82.69 172 VAL A C 1
ATOM 1309 O O . VAL A 1 172 ? 3.258 15.430 -3.221 1.00 82.69 172 VAL A O 1
ATOM 1312 N N . ILE A 1 173 ? 4.086 14.484 -1.352 1.00 85.94 173 ILE A N 1
ATOM 1313 C CA . ILE A 1 173 ? 4.280 13.147 -1.936 1.00 85.94 173 ILE A CA 1
ATOM 1314 C C . ILE A 1 173 ? 2.948 12.587 -2.448 1.00 85.94 173 ILE A C 1
ATOM 1316 O O . ILE A 1 173 ? 2.837 12.157 -3.595 1.00 85.94 173 ILE A O 1
ATOM 1320 N N . SER A 1 174 ? 1.904 12.681 -1.622 1.00 83.81 174 SER A N 1
ATOM 1321 C CA . SER A 1 174 ? 0.557 12.226 -1.976 1.00 83.81 174 SER A CA 1
ATOM 1322 C C . SER A 1 174 ? -0.013 12.956 -3.190 1.00 83.81 174 SER A C 1
ATOM 1324 O O . SER A 1 174 ? -0.730 12.357 -3.988 1.00 83.81 174 SER A O 1
ATOM 1326 N N . HIS A 1 175 ? 0.289 14.249 -3.336 1.00 84.31 175 HIS A N 1
ATOM 1327 C CA . HIS A 1 175 ? -0.135 15.033 -4.490 1.00 84.31 175 HIS A CA 1
ATOM 1328 C C . HIS A 1 175 ? 0.582 14.583 -5.768 1.00 84.31 175 HIS A C 1
ATOM 1330 O O . HIS A 1 175 ? -0.089 14.327 -6.763 1.00 84.31 175 HIS A O 1
ATOM 1336 N N . GLY A 1 176 ? 1.908 14.412 -5.722 1.00 84.94 176 GLY A N 1
ATOM 1337 C CA . GLY A 1 176 ? 2.696 13.958 -6.874 1.00 84.94 176 GLY A CA 1
ATOM 1338 C C . GLY A 1 176 ? 2.321 12.548 -7.341 1.00 84.94 176 GLY A C 1
ATOM 1339 O O . GLY A 1 176 ? 2.135 12.309 -8.534 1.00 84.94 176 GLY A O 1
ATOM 1340 N N . LEU A 1 177 ? 2.132 11.621 -6.399 1.00 85.69 177 LEU A N 1
ATOM 1341 C CA . LEU A 1 177 ? 1.737 10.244 -6.708 1.00 85.69 177 LEU A CA 1
ATOM 1342 C C . LEU A 1 177 ? 0.238 10.102 -6.982 1.00 85.69 177 LEU A C 1
ATOM 1344 O O . LEU A 1 177 ? -0.183 9.126 -7.603 1.00 85.69 177 LEU A O 1
ATOM 1348 N N . GLY A 1 178 ? -0.583 11.056 -6.533 1.00 80.19 178 GLY A N 1
ATOM 1349 C CA . GLY A 1 178 ? -2.040 11.049 -6.659 1.00 80.19 178 GLY A CA 1
ATOM 1350 C C . GLY A 1 178 ? -2.725 9.928 -5.867 1.00 80.19 178 GLY A C 1
ATOM 1351 O O . GLY A 1 178 ? -3.744 9.405 -6.326 1.00 80.19 178 GLY A O 1
ATOM 1352 N N . VAL A 1 179 ? -2.138 9.506 -4.744 1.00 77.69 179 VAL A N 1
ATOM 1353 C CA . VAL A 1 179 ? -2.650 8.487 -3.804 1.00 77.69 179 VAL A CA 1
ATOM 1354 C C . VAL A 1 179 ? -2.309 8.897 -2.367 1.00 77.69 179 VAL A C 1
ATOM 1356 O O . VAL A 1 179 ? -1.469 9.768 -2.162 1.00 77.69 179 VAL A O 1
ATOM 1359 N N . GLN A 1 180 ? -2.974 8.316 -1.367 1.00 77.94 180 GLN A N 1
ATOM 1360 C CA . GLN A 1 180 ? -2.700 8.601 0.051 1.00 77.94 180 GLN A CA 1
ATOM 1361 C C . GLN A 1 180 ? -1.796 7.521 0.662 1.00 77.94 180 GLN A C 1
ATOM 1363 O O . GLN A 1 180 ? -1.867 6.374 0.216 1.00 77.94 180 GLN A O 1
ATOM 1368 N N . PRO A 1 181 ? -0.982 7.853 1.680 1.00 80.56 181 PRO A N 1
ATOM 1369 C CA . PRO A 1 181 ? -0.109 6.883 2.313 1.00 80.56 181 PRO A CA 1
ATOM 1370 C C . PRO A 1 181 ? -0.881 5.934 3.226 1.00 80.56 181 PRO A C 1
ATOM 1372 O O . PRO A 1 181 ? -1.874 6.304 3.857 1.00 80.56 181 PRO A O 1
ATOM 1375 N N . VAL A 1 182 ? -0.338 4.734 3.368 1.00 77.88 182 VAL A N 1
ATOM 1376 C CA . VAL A 1 182 ? -0.663 3.755 4.398 1.00 77.88 182 VAL A CA 1
ATOM 1377 C C . VAL A 1 182 ? 0.523 3.670 5.349 1.00 77.88 182 VAL A C 1
ATOM 1379 O O . VAL A 1 182 ? 1.663 3.494 4.922 1.00 77.88 182 VAL A O 1
ATOM 1382 N N . PHE A 1 183 ? 0.262 3.799 6.645 1.00 79.81 183 PHE A N 1
ATOM 1383 C CA . PHE A 1 183 ? 1.272 3.561 7.668 1.00 79.81 183 PHE A CA 1
ATOM 1384 C C . PHE A 1 183 ? 1.460 2.056 7.872 1.00 79.81 183 PHE A C 1
ATOM 1386 O O . PHE A 1 183 ? 0.480 1.329 8.030 1.00 79.81 183 PHE A O 1
ATOM 1393 N N . ALA A 1 184 ? 2.709 1.599 7.908 1.00 70.12 184 ALA A N 1
ATOM 1394 C CA . ALA A 1 184 ? 3.044 0.231 8.283 1.00 70.12 184 ALA A CA 1
ATOM 1395 C C . ALA A 1 184 ? 4.340 0.198 9.096 1.00 70.12 184 ALA A C 1
ATOM 1397 O O . ALA A 1 184 ? 5.315 0.879 8.762 1.00 70.12 184 ALA A O 1
ATOM 1398 N N . CYS A 1 185 ? 4.379 -0.633 10.138 1.00 76.75 185 CYS A N 1
ATOM 1399 C CA . CYS A 1 185 ? 5.594 -0.884 10.898 1.00 76.75 185 CYS A CA 1
ATOM 1400 C C . CYS A 1 185 ? 5.895 -2.390 10.926 1.00 76.75 185 CYS A C 1
ATOM 1402 O O . CYS A 1 185 ? 5.050 -3.169 11.354 1.00 76.75 185 CYS A O 1
ATOM 1404 N N . PRO A 1 186 ? 7.107 -2.848 10.557 1.00 62.97 186 PRO A N 1
ATOM 1405 C CA . PRO A 1 186 ? 7.469 -4.263 10.662 1.00 62.97 186 PRO A CA 1
ATOM 1406 C C . PRO A 1 186 ? 7.408 -4.831 12.090 1.00 62.97 186 PRO A C 1
ATOM 1408 O O . PRO A 1 186 ? 7.443 -6.049 12.262 1.00 62.97 186 PRO A O 1
ATOM 1411 N N . SER A 1 187 ? 7.288 -3.984 13.121 1.00 68.88 187 SER A N 1
ATOM 1412 C CA . SER A 1 187 ? 6.995 -4.427 14.488 1.00 68.88 187 SER A CA 1
ATOM 1413 C C . SER A 1 187 ? 5.633 -5.102 14.605 1.00 68.88 187 SER A C 1
ATOM 1415 O O . SER A 1 187 ? 5.467 -5.952 15.472 1.00 68.88 187 SER A O 1
ATOM 1417 N N . ASP A 1 188 ? 4.691 -4.771 13.721 1.00 55.91 188 ASP A N 1
ATOM 1418 C CA . ASP A 1 188 ? 3.359 -5.379 13.678 1.00 55.91 188 ASP A CA 1
ATOM 1419 C C . ASP A 1 188 ? 3.441 -6.866 13.277 1.00 55.91 188 ASP A C 1
ATOM 1421 O O . ASP A 1 188 ? 2.545 -7.647 13.584 1.00 55.91 188 ASP A O 1
ATOM 1425 N N . PHE A 1 189 ? 4.558 -7.272 12.655 1.00 48.62 189 PHE A N 1
ATOM 1426 C CA . PHE A 1 189 ? 4.895 -8.657 12.304 1.00 48.62 189 PHE A CA 1
ATOM 1427 C C . PHE A 1 189 ? 6.000 -9.255 13.194 1.00 48.62 189 PHE A C 1
ATOM 1429 O O . PHE A 1 189 ? 6.522 -10.325 12.889 1.00 48.62 189 PHE A O 1
ATOM 1436 N N . GLY A 1 190 ? 6.383 -8.568 14.276 1.00 52.38 190 GLY A N 1
ATOM 1437 C CA . GLY A 1 190 ? 7.384 -9.046 15.236 1.00 52.38 190 GLY A CA 1
ATOM 1438 C C . GLY A 1 190 ? 8.846 -8.924 14.791 1.00 52.38 190 GLY A C 1
ATOM 1439 O O . GLY A 1 190 ? 9.714 -9.498 15.436 1.00 52.38 190 GLY A O 1
ATOM 1440 N N . TRP A 1 191 ? 9.159 -8.194 13.713 1.00 56.66 191 TRP A N 1
ATOM 1441 C CA . TRP A 1 191 ? 10.529 -8.153 13.176 1.00 56.66 191 TRP A CA 1
ATOM 1442 C C . TRP A 1 191 ? 11.384 -7.038 13.775 1.00 56.66 191 TRP A C 1
ATOM 1444 O O . TRP A 1 191 ? 12.394 -7.287 14.426 1.00 56.66 191 TRP A O 1
ATOM 1454 N N . VAL A 1 192 ? 11.025 -5.780 13.510 1.00 73.94 192 VAL A N 1
ATOM 1455 C CA . VAL A 1 192 ? 11.830 -4.621 13.914 1.00 73.94 192 VAL A CA 1
ATOM 1456 C C . VAL A 1 192 ? 10.982 -3.350 13.925 1.00 73.94 192 VAL A C 1
ATOM 1458 O O . VAL A 1 192 ? 10.139 -3.147 13.053 1.00 73.94 192 VAL A O 1
ATOM 1461 N N . SER A 1 193 ? 11.225 -2.456 14.887 1.00 83.19 193 SER A N 1
ATOM 1462 C CA . SER A 1 193 ? 10.577 -1.138 14.923 1.00 83.19 193 SER A CA 1
ATOM 1463 C C . SER A 1 193 ? 11.160 -0.217 13.846 1.00 83.19 193 SER A C 1
ATOM 1465 O O . SER A 1 193 ? 12.233 0.370 14.007 1.00 83.19 193 SER A O 1
ATOM 1467 N N . ARG A 1 194 ? 10.471 -0.146 12.703 1.00 80.94 194 ARG A N 1
ATOM 1468 C CA . ARG A 1 194 ? 10.841 0.645 11.517 1.00 80.94 194 ARG A CA 1
ATOM 1469 C C . ARG A 1 194 ? 9.569 1.228 10.878 1.00 80.94 194 ARG A C 1
ATOM 1471 O O . ARG A 1 194 ? 9.149 0.731 9.839 1.00 80.94 194 ARG A O 1
ATOM 1478 N N . PRO A 1 195 ? 8.939 2.250 11.477 1.00 81.00 195 PRO A N 1
ATOM 1479 C CA . PRO A 1 195 ? 7.712 2.834 10.935 1.00 81.00 195 PRO A CA 1
ATOM 1480 C C . PRO A 1 195 ? 7.966 3.461 9.562 1.00 81.00 195 PRO A C 1
ATOM 1482 O O . PRO A 1 195 ? 8.991 4.132 9.384 1.00 81.00 195 PRO A O 1
ATOM 1485 N N . ARG A 1 196 ? 7.056 3.222 8.612 1.00 86.62 196 ARG A N 1
ATOM 1486 C CA . ARG A 1 196 ? 7.108 3.699 7.222 1.00 86.62 196 ARG A CA 1
ATOM 1487 C C . ARG A 1 196 ? 5.743 4.127 6.711 1.00 86.62 196 ARG A C 1
ATOM 1489 O O . ARG A 1 196 ? 4.715 3.612 7.150 1.00 86.62 196 ARG A O 1
ATOM 1496 N N . LEU A 1 197 ? 5.769 5.030 5.740 1.00 86.00 197 LEU A N 1
ATOM 1497 C CA . LEU A 1 197 ? 4.624 5.392 4.920 1.00 86.00 197 LEU A CA 1
ATOM 1498 C C . LEU A 1 197 ? 4.778 4.752 3.540 1.00 86.00 197 LEU A C 1
ATOM 1500 O O . LEU A 1 197 ? 5.848 4.806 2.936 1.00 86.00 197 LEU A O 1
ATOM 1504 N N . TRP A 1 198 ? 3.692 4.160 3.055 1.00 87.19 198 TRP A N 1
ATOM 1505 C CA . TRP A 1 198 ? 3.619 3.474 1.771 1.00 87.19 198 TRP A CA 1
ATOM 1506 C C . TRP A 1 198 ? 2.523 4.090 0.912 1.00 87.19 198 TRP A C 1
ATOM 1508 O O . TRP A 1 198 ? 1.358 4.095 1.302 1.00 87.19 198 TRP A O 1
ATOM 1518 N N . TRP A 1 199 ? 2.864 4.570 -0.274 1.00 88.00 199 TRP A N 1
ATOM 1519 C CA . TRP A 1 199 ? 1.914 5.044 -1.271 1.00 88.00 199 TRP A CA 1
ATOM 1520 C C . TRP A 1 199 ? 1.728 3.961 -2.315 1.00 88.00 199 TRP A C 1
ATOM 1522 O O . TRP A 1 199 ? 2.676 3.506 -2.945 1.00 88.00 199 TRP A O 1
ATOM 1532 N N . THR A 1 200 ? 0.490 3.535 -2.513 1.00 82.12 200 THR A N 1
ATOM 1533 C CA . THR A 1 200 ? 0.182 2.530 -3.524 1.00 82.12 200 THR A CA 1
ATOM 1534 C C . THR A 1 200 ? -1.153 2.827 -4.177 1.00 82.12 200 THR A C 1
ATOM 1536 O O . THR A 1 200 ? -1.981 3.552 -3.620 1.00 82.12 200 THR A O 1
ATOM 1539 N N . SER A 1 201 ? -1.357 2.299 -5.383 1.00 65.62 201 SER A N 1
ATOM 1540 C CA . SER A 1 201 ? -2.626 2.409 -6.091 1.00 65.62 201 SER A CA 1
ATOM 1541 C C . SER A 1 201 ? -3.734 1.742 -5.277 1.00 65.62 201 SER A C 1
ATOM 1543 O O . SER A 1 201 ? -3.896 0.523 -5.303 1.00 65.62 201 SER A O 1
ATOM 1545 N N . ASP A 1 202 ? -4.512 2.550 -4.564 1.00 54.88 202 ASP A N 1
ATOM 1546 C CA . ASP A 1 202 ? -5.776 2.120 -3.999 1.00 54.88 202 ASP A CA 1
ATOM 1547 C C . ASP A 1 202 ? -6.843 2.123 -5.106 1.00 54.88 202 ASP A C 1
ATOM 1549 O O . ASP A 1 202 ? -6.790 2.868 -6.090 1.00 54.88 202 ASP A O 1
ATOM 1553 N N . TRP A 1 203 ? -7.849 1.267 -4.974 1.00 47.38 203 TRP A N 1
ATOM 1554 C CA . TRP A 1 203 ? -8.947 1.132 -5.933 1.00 47.38 203 TRP A CA 1
ATOM 1555 C C . TRP A 1 203 ? -9.751 2.432 -6.160 1.00 47.38 203 TRP A C 1
ATOM 1557 O O . TRP A 1 203 ? -10.719 2.423 -6.919 1.00 47.38 203 TRP A O 1
ATOM 1567 N N . ARG A 1 204 ? -9.372 3.574 -5.563 1.00 46.62 204 ARG A N 1
ATOM 1568 C CA . ARG A 1 204 ? -10.013 4.885 -5.754 1.00 46.62 204 ARG A CA 1
ATOM 1569 C C . ARG A 1 204 ? -9.933 5.380 -7.200 1.00 46.62 204 ARG A C 1
ATOM 1571 O O . ARG A 1 204 ? -10.785 6.165 -7.606 1.00 46.62 204 ARG A O 1
ATOM 1578 N N . ARG A 1 205 ? -8.976 4.883 -7.994 1.00 50.62 205 ARG A N 1
ATOM 1579 C CA . ARG A 1 205 ? -8.842 5.181 -9.436 1.00 50.62 205 ARG A CA 1
ATOM 1580 C C . ARG A 1 205 ? -9.758 4.359 -10.346 1.00 50.62 205 ARG A C 1
ATOM 1582 O O . ARG A 1 205 ? -9.769 4.594 -11.546 1.00 50.62 205 ARG A O 1
ATOM 1589 N N . SER A 1 206 ? -10.558 3.445 -9.791 1.00 53.03 206 SER A N 1
ATOM 1590 C CA . SER A 1 206 ? -11.594 2.709 -10.538 1.00 53.03 206 SER A CA 1
ATOM 1591 C C . SER A 1 206 ? -12.725 3.600 -11.069 1.00 53.03 206 SER A C 1
ATOM 1593 O O . SER A 1 206 ? -13.597 3.119 -11.781 1.00 53.03 206 SER A O 1
ATOM 1595 N N . GLY A 1 207 ? -12.770 4.880 -10.681 1.00 51.88 207 GLY A N 1
ATOM 1596 C CA . GLY A 1 207 ? -13.878 5.776 -11.009 1.00 51.88 207 GLY A CA 1
ATOM 1597 C C . GLY A 1 207 ? -15.146 5.507 -10.192 1.00 51.88 207 GLY A C 1
ATOM 1598 O O . GLY A 1 207 ? -16.059 6.326 -10.224 1.00 51.88 207 GLY A O 1
ATOM 1599 N N . HIS A 1 208 ? -15.194 4.440 -9.381 1.00 53.84 208 HIS A N 1
ATOM 1600 C CA . HIS A 1 208 ? -16.359 4.113 -8.554 1.00 53.84 208 HIS A CA 1
ATOM 1601 C C . HIS A 1 208 ? -16.769 5.265 -7.625 1.00 53.84 208 HIS A C 1
ATOM 1603 O O . HIS A 1 208 ? -17.955 5.572 -7.527 1.00 53.84 208 HIS A O 1
ATOM 1609 N N . ASN A 1 209 ? -15.808 5.967 -7.012 1.00 55.03 209 ASN A N 1
ATOM 1610 C CA . ASN A 1 209 ? -16.103 7.129 -6.162 1.00 55.03 209 ASN A CA 1
ATOM 1611 C C . ASN A 1 209 ? -16.717 8.308 -6.942 1.00 55.03 209 ASN A C 1
ATOM 1613 O O . ASN A 1 209 ? -17.468 9.075 -6.356 1.00 55.03 209 ASN A O 1
ATOM 1617 N N . ALA A 1 210 ? -16.441 8.447 -8.245 1.00 55.97 210 ALA A N 1
ATOM 1618 C CA . ALA A 1 210 ? -16.987 9.523 -9.077 1.00 55.97 210 ALA A CA 1
ATOM 1619 C C . ALA A 1 210 ? -18.450 9.283 -9.494 1.00 55.97 210 ALA A C 1
ATOM 1621 O O . ALA A 1 210 ? -19.112 10.195 -9.981 1.00 55.97 210 ALA A O 1
ATOM 1622 N N . THR A 1 211 ? -18.976 8.069 -9.296 1.00 53.44 211 THR A N 1
ATOM 1623 C CA . THR A 1 211 ? -20.380 7.739 -9.603 1.00 53.44 211 THR A CA 1
ATOM 1624 C C . THR A 1 211 ? -21.366 8.190 -8.520 1.00 53.44 211 THR A C 1
ATOM 1626 O O . THR A 1 211 ? -22.575 8.026 -8.687 1.00 53.44 211 THR A O 1
ATOM 1629 N N . MET A 1 212 ? -20.871 8.755 -7.414 1.00 53.50 212 MET A N 1
ATOM 1630 C CA . MET A 1 212 ? -21.660 9.104 -6.234 1.00 53.50 212 MET A CA 1
ATOM 1631 C C . MET A 1 212 ? -21.232 10.463 -5.663 1.00 53.50 212 MET A C 1
ATOM 1633 O O . MET A 1 212 ? -20.081 10.869 -5.784 1.00 53.50 212 MET A O 1
ATOM 1637 N N . SER A 1 213 ? -22.159 11.152 -4.999 1.00 55.66 213 SER A N 1
ATOM 1638 C CA . SER A 1 213 ? -21.923 12.414 -4.287 1.00 55.66 213 SER A CA 1
ATOM 1639 C C . SER A 1 213 ? -22.443 12.306 -2.853 1.00 55.66 213 SER A C 1
ATOM 1641 O O . SER A 1 213 ? -23.546 11.795 -2.657 1.00 55.66 213 SER A O 1
ATOM 1643 N N . ALA A 1 214 ? -21.693 12.823 -1.878 1.00 54.97 214 ALA A N 1
ATOM 1644 C CA . ALA A 1 214 ? -22.139 13.004 -0.495 1.00 54.97 214 ALA A CA 1
ATOM 1645 C C . ALA A 1 214 ? -22.147 14.504 -0.168 1.00 54.97 214 ALA A C 1
ATOM 1647 O O . ALA A 1 214 ? -21.207 15.211 -0.529 1.00 54.97 214 ALA A O 1
ATOM 1648 N N . GLY A 1 215 ? -23.233 14.993 0.433 1.00 56.00 215 GLY A N 1
ATOM 1649 C CA . GLY A 1 215 ? -23.443 16.422 0.709 1.00 56.00 215 GLY A CA 1
ATOM 1650 C C . GLY A 1 215 ? -23.476 16.782 2.196 1.00 56.00 215 GLY A C 1
ATOM 1651 O O . GLY A 1 215 ? -23.641 17.950 2.527 1.00 56.00 215 GLY A O 1
ATOM 1652 N N . ASP A 1 216 ? -23.366 15.797 3.079 1.00 59.81 216 ASP A N 1
ATOM 1653 C CA . ASP A 1 216 ? -23.406 15.928 4.536 1.00 59.81 216 ASP A CA 1
ATOM 1654 C C . ASP A 1 216 ? -22.034 15.607 5.159 1.00 59.81 216 ASP A C 1
ATOM 1656 O O . ASP A 1 216 ? -21.036 15.597 4.445 1.00 59.81 216 ASP A O 1
ATOM 1660 N N . VAL A 1 217 ? -21.953 15.410 6.480 1.00 61.44 217 VAL A N 1
ATOM 1661 C CA . VAL A 1 217 ? -20.824 14.797 7.212 1.00 61.44 217 VAL A CA 1
ATOM 1662 C C . VAL A 1 217 ? -21.450 13.973 8.344 1.00 61.44 217 VAL A C 1
ATOM 1664 O O . VAL A 1 217 ? -22.141 14.573 9.167 1.00 61.44 217 VAL A O 1
ATOM 1667 N N . PRO A 1 218 ? -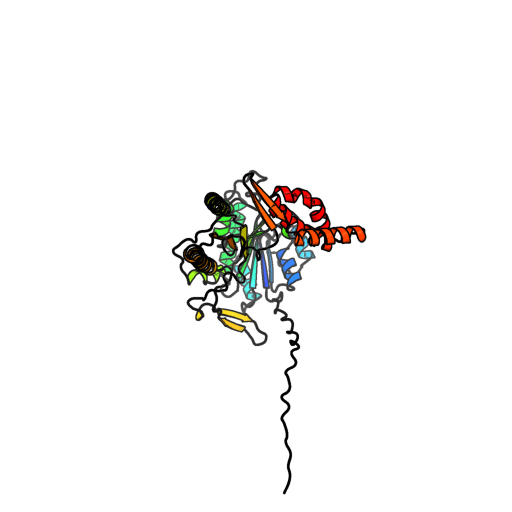21.272 12.638 8.399 1.00 64.06 218 PRO A N 1
ATOM 1668 C CA . PRO A 1 218 ? -21.827 11.834 9.477 1.00 64.06 218 PRO A CA 1
ATOM 1669 C C . PRO A 1 218 ? -21.222 12.229 10.818 1.00 64.06 218 PRO A C 1
ATOM 1671 O O . PRO A 1 218 ? -20.025 12.532 10.911 1.00 64.06 218 PRO A O 1
ATOM 1674 N N . THR A 1 219 ? -22.050 12.201 11.853 1.00 63.69 219 THR A N 1
ATOM 1675 C CA . THR A 1 219 ? -21.633 12.576 13.205 1.00 63.69 219 THR A CA 1
ATOM 1676 C C . THR A 1 219 ? -21.153 11.322 13.925 1.00 63.69 219 THR A C 1
ATOM 1678 O O . THR A 1 219 ? -21.793 10.281 13.836 1.00 63.69 219 THR A O 1
ATOM 1681 N N . HIS A 1 220 ? -20.025 11.402 14.625 1.00 73.50 220 HIS A N 1
ATOM 1682 C CA . HIS A 1 220 ? -19.497 10.283 15.408 1.00 73.50 220 HIS A CA 1
ATOM 1683 C C . HIS A 1 220 ? -19.548 10.642 16.885 1.00 73.50 220 HIS A C 1
ATOM 1685 O O . HIS A 1 220 ? -19.264 11.787 17.238 1.00 73.50 220 HIS A O 1
ATOM 1691 N N . HIS A 1 221 ? -19.872 9.662 17.725 1.00 68.06 221 HIS A N 1
ATOM 1692 C CA . HIS A 1 221 ? -19.800 9.818 19.172 1.00 68.06 221 HIS A CA 1
ATOM 1693 C C . HIS A 1 221 ? -18.462 9.267 19.655 1.00 68.06 221 HIS A C 1
ATOM 1695 O O . HIS A 1 221 ? -18.055 8.160 19.302 1.00 68.06 221 HIS A O 1
ATOM 1701 N N . PHE A 1 222 ? -17.762 10.060 20.448 1.00 69.38 222 PHE A N 1
ATOM 1702 C CA . PHE A 1 222 ? -16.512 9.689 21.083 1.00 69.38 222 PHE A CA 1
ATOM 1703 C C . PHE A 1 222 ? -16.773 9.235 22.519 1.00 69.38 222 PHE A C 1
ATOM 1705 O O . PHE A 1 222 ? -17.870 9.362 23.058 1.00 69.38 222 PHE A O 1
ATOM 1712 N N . LEU A 1 223 ? -15.729 8.732 23.178 1.00 64.88 223 LEU A N 1
ATOM 1713 C CA . LEU A 1 223 ? -15.827 8.260 24.558 1.00 64.88 223 LEU A CA 1
ATOM 1714 C C . LEU A 1 223 ? -16.373 9.329 25.523 1.00 64.88 223 LEU A C 1
ATOM 1716 O O . LEU A 1 223 ? -17.075 8.981 26.464 1.00 64.88 223 LEU A O 1
ATOM 1720 N N . GLY A 1 224 ? -16.085 10.613 25.276 1.00 68.31 224 GLY A N 1
ATOM 1721 C CA . GLY A 1 224 ? -16.631 11.721 26.067 1.00 68.31 224 GLY A CA 1
ATOM 1722 C C . GLY A 1 224 ? -18.159 11.777 26.023 1.00 68.31 224 GLY A C 1
ATOM 1723 O O . GLY A 1 224 ? -18.786 11.811 27.073 1.00 68.31 224 GLY A O 1
ATOM 1724 N N . ASP A 1 225 ? -18.751 11.657 24.831 1.00 68.38 225 ASP A N 1
ATOM 1725 C CA . ASP A 1 225 ? -20.209 11.654 24.657 1.00 68.38 225 ASP A CA 1
ATOM 1726 C C . ASP A 1 225 ? -20.862 10.470 25.391 1.00 68.38 225 ASP A C 1
ATOM 1728 O O . ASP A 1 225 ? -21.940 10.591 25.967 1.00 68.38 225 ASP A O 1
ATOM 1732 N N . ILE A 1 226 ? -20.183 9.316 25.410 1.00 67.94 226 ILE A N 1
ATOM 1733 C CA . ILE A 1 226 ? -20.639 8.124 26.139 1.00 67.94 226 ILE A CA 1
ATOM 1734 C C . ILE A 1 226 ? -20.624 8.375 27.649 1.00 67.94 226 ILE A C 1
ATOM 1736 O O . ILE A 1 226 ? -21.585 8.035 28.336 1.00 67.94 226 ILE A O 1
ATOM 1740 N N . VAL A 1 227 ? -19.550 8.973 28.169 1.00 70.88 227 VAL A N 1
ATOM 1741 C CA . VAL A 1 227 ? -19.440 9.323 29.592 1.00 70.88 227 VAL A CA 1
ATOM 1742 C C . VAL A 1 227 ? -20.538 10.310 29.988 1.00 70.88 227 VAL A C 1
ATOM 1744 O O . VAL A 1 227 ? -21.180 10.105 31.015 1.00 70.88 227 VAL A O 1
ATOM 1747 N N . ASP A 1 228 ? -20.816 11.311 29.155 1.00 73.50 228 ASP A N 1
ATOM 1748 C CA . ASP A 1 228 ? -21.876 12.289 29.409 1.00 73.50 228 ASP A CA 1
ATOM 1749 C C . ASP A 1 228 ? -23.267 11.633 29.461 1.00 73.50 228 ASP A C 1
ATOM 1751 O O . ASP A 1 228 ? -24.058 11.945 30.355 1.00 73.50 228 ASP A O 1
ATOM 1755 N N . PHE A 1 229 ? -23.561 10.669 28.576 1.00 67.62 229 PHE A N 1
ATOM 1756 C CA . PHE A 1 229 ? -24.817 9.905 28.633 1.00 67.62 229 PHE A CA 1
ATOM 1757 C C . PHE A 1 229 ? -24.965 9.112 29.929 1.00 67.62 229 PHE A C 1
ATOM 1759 O O . PHE A 1 229 ? -26.043 9.091 30.522 1.00 67.62 229 PHE A O 1
ATOM 1766 N N . ILE A 1 230 ? -23.888 8.474 30.379 1.00 69.44 230 ILE A N 1
ATOM 1767 C CA . ILE A 1 230 ? -23.889 7.676 31.606 1.00 69.44 230 ILE A CA 1
ATOM 1768 C C . ILE A 1 230 ? -24.089 8.578 32.832 1.00 69.44 230 ILE A C 1
ATOM 1770 O O . ILE A 1 230 ? -24.903 8.265 33.699 1.00 69.44 230 ILE A O 1
ATOM 1774 N N . LEU A 1 231 ? -23.384 9.712 32.891 1.00 73.31 231 LEU A N 1
ATOM 1775 C CA . LEU A 1 231 ? -23.524 10.683 33.978 1.00 73.31 231 LEU A CA 1
ATOM 1776 C C . LEU A 1 231 ? -24.955 11.230 34.057 1.00 73.31 231 LEU A C 1
ATOM 1778 O O . LEU A 1 231 ? -25.515 11.321 35.149 1.00 73.31 231 LEU A O 1
ATOM 1782 N N . ALA A 1 232 ? -25.564 11.551 32.912 1.00 69.56 232 ALA A N 1
ATOM 1783 C CA . ALA A 1 232 ? -26.955 11.991 32.854 1.00 69.56 232 ALA A CA 1
ATOM 1784 C C . ALA A 1 232 ? -27.926 10.897 33.331 1.00 69.56 232 ALA A C 1
ATOM 1786 O O . ALA A 1 232 ? -28.829 11.184 34.112 1.00 69.56 232 ALA A O 1
ATOM 1787 N N . ALA A 1 233 ? -27.709 9.642 32.930 1.00 68.12 233 ALA A N 1
ATOM 1788 C CA . ALA A 1 233 ? -28.521 8.513 33.376 1.00 68.12 233 ALA A CA 1
ATOM 1789 C C . ALA A 1 233 ? -28.435 8.293 34.901 1.00 68.12 233 ALA A C 1
ATOM 1791 O O . ALA A 1 233 ? -29.464 8.075 35.541 1.00 68.12 233 ALA A O 1
ATOM 1792 N N . TRP A 1 234 ? -27.250 8.425 35.517 1.00 70.81 234 TRP A N 1
ATOM 1793 C CA . TRP A 1 234 ? -27.127 8.368 36.985 1.00 70.81 234 TRP A CA 1
ATOM 1794 C C . TRP A 1 234 ? -27.847 9.510 37.693 1.00 70.81 234 TRP A C 1
ATOM 1796 O O . TRP A 1 234 ? -28.452 9.277 38.738 1.00 70.81 234 TRP A O 1
ATOM 1806 N N . CYS A 1 235 ? -27.800 10.732 37.153 1.00 72.94 235 CYS A N 1
ATOM 1807 C CA . CYS A 1 235 ? -28.538 11.865 37.721 1.00 72.94 235 CYS A CA 1
ATOM 1808 C C . CYS A 1 235 ? -30.053 11.605 37.762 1.00 72.94 235 CYS A C 1
ATOM 1810 O O . CYS A 1 235 ? -30.724 12.056 38.687 1.00 72.94 235 CYS A O 1
ATOM 1812 N N . GLU A 1 236 ? -30.568 10.836 36.803 1.00 72.88 236 GLU A N 1
ATOM 1813 C CA . GLU A 1 236 ? -31.966 10.391 36.734 1.00 72.88 236 GLU A CA 1
ATOM 1814 C C . GLU A 1 236 ? -32.231 9.089 37.526 1.00 72.88 236 GLU A C 1
ATOM 1816 O O . GLU A 1 236 ? -33.344 8.563 37.521 1.00 72.88 236 GLU A O 1
ATOM 1821 N N . GLY A 1 237 ? -31.225 8.561 38.234 1.00 73.00 237 GLY A N 1
ATOM 1822 C CA . GLY A 1 237 ? -31.345 7.399 39.119 1.00 73.00 237 GLY A CA 1
ATOM 1823 C C . GLY A 1 237 ? -31.262 6.035 38.430 1.00 73.00 237 GLY A C 1
ATOM 1824 O O . GLY A 1 237 ? -31.656 5.034 39.029 1.00 73.00 237 GLY A O 1
ATOM 1825 N N . TRP A 1 238 ? -30.780 5.973 37.186 1.00 67.44 238 TRP A N 1
ATOM 1826 C CA . TRP A 1 238 ? -30.579 4.712 36.467 1.00 67.44 238 TRP A CA 1
ATOM 1827 C C . TRP A 1 238 ? -29.299 4.017 36.951 1.00 67.44 238 TRP A C 1
ATOM 1829 O O . TRP A 1 238 ? -28.383 4.678 37.431 1.00 67.44 238 TRP A O 1
ATOM 1839 N N . ASP A 1 239 ? -29.201 2.697 36.768 1.00 70.94 239 ASP A N 1
ATOM 1840 C CA . ASP A 1 239 ? -27.957 1.922 36.941 1.00 70.94 239 ASP A CA 1
ATOM 1841 C C . ASP A 1 239 ? -27.442 1.440 35.565 1.00 70.94 239 ASP A C 1
ATOM 1843 O O . ASP A 1 239 ? -27.624 0.275 35.202 1.00 70.94 239 ASP A O 1
ATOM 1847 N N . PRO A 1 240 ? -26.909 2.354 34.727 1.00 69.06 240 PRO A N 1
ATOM 1848 C CA . PRO A 1 240 ? -26.556 2.080 33.337 1.00 69.06 240 PRO A CA 1
ATOM 1849 C C . PRO A 1 240 ? -25.392 1.090 33.197 1.00 69.06 240 PRO A C 1
ATOM 1851 O O . PRO A 1 240 ? -24.283 1.328 33.682 1.00 69.06 240 PRO A O 1
ATOM 1854 N N . LYS A 1 241 ? -25.602 0.028 32.413 1.00 69.88 241 LYS A N 1
ATOM 1855 C CA . LYS A 1 241 ? -24.545 -0.855 31.900 1.00 69.88 241 LYS A CA 1
ATOM 1856 C C . LYS A 1 241 ? -24.149 -0.448 30.490 1.00 69.88 241 LYS A C 1
ATOM 1858 O O . LYS A 1 241 ? -25.005 -0.261 29.633 1.00 69.88 241 LYS A O 1
ATOM 1863 N N . VAL A 1 242 ? -22.845 -0.370 30.233 1.00 70.44 242 VAL A N 1
ATOM 1864 C CA . VAL A 1 242 ? -22.304 0.021 28.923 1.00 70.44 242 VAL A CA 1
ATOM 1865 C C . VAL A 1 242 ? -22.089 -1.197 28.031 1.00 70.44 242 VAL A C 1
ATOM 1867 O O . VAL A 1 242 ? -21.599 -2.225 28.495 1.00 70.44 242 VAL A O 1
ATOM 1870 N N . PHE A 1 243 ? -22.387 -1.062 26.741 1.00 69.50 243 PHE A N 1
ATOM 1871 C CA . PHE A 1 243 ? -22.147 -2.083 25.725 1.00 69.50 243 PHE A CA 1
ATOM 1872 C C . PHE A 1 243 ? -21.426 -1.529 24.491 1.00 69.50 243 PHE A C 1
ATOM 1874 O O . PHE A 1 243 ? -21.447 -0.328 24.214 1.00 69.50 243 PHE A O 1
ATOM 1881 N N . GLY A 1 244 ? -20.814 -2.445 23.739 1.00 72.56 244 GLY A N 1
ATOM 1882 C CA . GLY A 1 244 ? -20.255 -2.226 22.407 1.00 72.56 244 GLY A CA 1
ATOM 1883 C C . GLY A 1 244 ? -20.606 -3.401 21.491 1.00 72.56 244 GLY A C 1
ATOM 1884 O O . GLY A 1 244 ? -20.639 -4.549 21.942 1.00 72.56 244 GLY A O 1
ATOM 1885 N N . HIS A 1 245 ? -20.892 -3.116 20.225 1.00 71.88 245 HIS A N 1
ATOM 1886 C CA . HIS A 1 245 ? -21.343 -4.065 19.220 1.00 71.88 245 HIS A CA 1
ATOM 1887 C C . HIS A 1 245 ? -20.663 -3.798 17.874 1.00 71.88 245 HIS A C 1
ATOM 1889 O O . HIS A 1 245 ? -20.851 -2.740 17.276 1.00 71.88 245 HIS A O 1
ATOM 1895 N N . ASP A 1 246 ? -19.926 -4.802 17.400 1.00 72.50 246 ASP A N 1
ATOM 1896 C CA . ASP A 1 246 ? -19.325 -4.845 16.065 1.00 72.50 246 ASP A CA 1
ATOM 1897 C C . ASP A 1 246 ? -20.362 -5.358 15.055 1.00 72.50 246 ASP A C 1
ATOM 1899 O O . ASP A 1 246 ? -20.851 -6.494 15.162 1.00 72.50 246 ASP A O 1
ATOM 1903 N N . LEU A 1 247 ? -20.723 -4.521 14.078 1.00 68.38 247 LEU A N 1
ATOM 1904 C CA . LEU A 1 247 ? -21.727 -4.885 13.090 1.00 68.38 247 LEU A CA 1
ATOM 1905 C C . LEU A 1 247 ? -21.134 -5.750 11.970 1.00 68.38 247 LEU A C 1
ATOM 1907 O O . LEU A 1 247 ? -20.417 -5.294 11.073 1.00 68.38 247 LEU A O 1
ATOM 1911 N N . GLN A 1 248 ? -21.573 -7.008 11.922 1.00 66.94 248 GLN A N 1
ATOM 1912 C CA . GLN A 1 248 ? -21.148 -7.942 10.886 1.00 66.94 248 GLN A CA 1
ATOM 1913 C C . GLN A 1 248 ? -21.446 -7.421 9.464 1.00 66.94 248 GLN A C 1
ATOM 1915 O O . GLN A 1 248 ? -22.564 -7.025 9.125 1.00 66.94 248 GLN A O 1
ATOM 1920 N N . ASN A 1 249 ? -20.447 -7.520 8.581 1.00 64.31 249 ASN A N 1
ATOM 1921 C CA . ASN A 1 249 ? -20.525 -7.081 7.182 1.00 64.31 249 ASN A CA 1
ATOM 1922 C C . ASN A 1 249 ? -20.827 -5.583 7.009 1.00 64.31 249 ASN A C 1
ATOM 1924 O O . ASN A 1 249 ? -21.458 -5.206 6.013 1.00 64.31 249 ASN A O 1
ATOM 1928 N N . ALA A 1 250 ? -20.365 -4.733 7.930 1.00 66.12 250 ALA A N 1
ATOM 1929 C CA . ALA A 1 250 ? -20.398 -3.288 7.751 1.00 66.12 250 ALA A CA 1
ATOM 1930 C C . ALA A 1 250 ? -19.917 -2.878 6.343 1.00 66.12 250 ALA A C 1
ATOM 1932 O O . ALA A 1 250 ? -19.076 -3.531 5.710 1.00 66.12 250 ALA A O 1
ATOM 1933 N N . TYR A 1 251 ? -20.526 -1.821 5.805 1.00 69.19 251 TYR A N 1
ATOM 1934 C CA . TYR A 1 251 ? -20.283 -1.272 4.460 1.00 69.19 251 TYR A CA 1
ATOM 1935 C C . TYR A 1 251 ? -20.715 -2.129 3.261 1.00 69.19 251 TYR A C 1
ATOM 1937 O O . TYR A 1 251 ? -20.922 -1.562 2.192 1.00 69.19 251 TYR A O 1
ATOM 1945 N N . ARG A 1 252 ? -20.925 -3.445 3.407 1.00 65.88 252 ARG A N 1
ATOM 1946 C CA . ARG A 1 252 ? -21.319 -4.353 2.302 1.00 65.88 252 ARG A CA 1
ATOM 1947 C C . ARG A 1 252 ? -22.830 -4.486 2.100 1.00 65.88 252 ARG A C 1
ATOM 1949 O O . ARG A 1 252 ? -23.278 -5.284 1.283 1.00 65.88 252 ARG A O 1
ATOM 1956 N N . GLN A 1 253 ? -23.611 -3.726 2.858 1.00 67.69 253 GLN A N 1
ATOM 1957 C CA . GLN A 1 253 ? -25.068 -3.861 2.934 1.00 67.69 253 GLN A CA 1
ATOM 1958 C C . GLN A 1 253 ? -25.814 -2.969 1.928 1.00 67.69 253 GLN A C 1
ATOM 1960 O O . GLN A 1 253 ? -27.027 -3.079 1.781 1.00 67.69 253 GLN A O 1
ATOM 1965 N N . TRP A 1 254 ? -25.101 -2.090 1.221 1.00 68.50 254 TRP A N 1
ATOM 1966 C CA . TRP A 1 254 ? -25.715 -1.029 0.425 1.00 68.50 254 TRP A CA 1
ATOM 1967 C C . TRP A 1 254 ? -25.550 -1.242 -1.067 1.00 68.50 254 TRP A C 1
ATOM 1969 O O . TRP A 1 254 ? -24.453 -1.541 -1.542 1.00 68.50 254 TRP A O 1
ATOM 1979 N N . ALA A 1 255 ? -26.638 -1.021 -1.801 1.00 70.06 255 ALA A N 1
ATOM 1980 C CA . ALA A 1 255 ? -26.661 -1.184 -3.242 1.00 70.06 255 ALA A CA 1
ATOM 1981 C C . ALA A 1 255 ? -25.879 -0.080 -3.975 1.00 70.06 255 ALA A C 1
ATOM 1983 O O . ALA A 1 255 ? -25.880 1.083 -3.567 1.00 70.06 255 ALA A O 1
ATOM 1984 N N . VAL A 1 256 ? -25.254 -0.430 -5.099 1.00 67.00 256 VAL A N 1
ATOM 1985 C CA . VAL A 1 256 ? -24.728 0.555 -6.055 1.00 67.00 256 VAL A CA 1
ATOM 1986 C C . VAL A 1 256 ? -25.863 1.101 -6.922 1.00 67.00 256 VAL A C 1
ATOM 1988 O O . VAL A 1 256 ? -26.751 0.361 -7.344 1.00 67.00 256 VAL A O 1
ATOM 1991 N N . ARG A 1 257 ? -25.834 2.405 -7.222 1.00 64.12 257 ARG A N 1
ATOM 1992 C CA . ARG A 1 257 ? -26.893 3.074 -8.001 1.00 64.12 257 ARG A CA 1
ATOM 1993 C C . ARG A 1 257 ? -26.980 2.579 -9.447 1.00 64.12 257 ARG A C 1
ATOM 1995 O O . ARG A 1 257 ? -28.070 2.506 -10.004 1.00 64.12 257 ARG A O 1
ATOM 2002 N N . PHE A 1 258 ? -25.837 2.242 -10.043 1.00 67.94 258 PHE A N 1
ATOM 2003 C CA . PHE A 1 258 ? -25.732 1.787 -11.428 1.00 67.94 258 PHE A CA 1
ATOM 2004 C C . PHE A 1 258 ? -24.880 0.511 -11.501 1.00 67.94 258 PHE A C 1
ATOM 2006 O O . PHE A 1 258 ? -23.693 0.592 -11.814 1.00 67.94 258 PHE A O 1
ATOM 2013 N N . PRO A 1 259 ? -25.456 -0.677 -11.229 1.00 70.19 259 PRO A N 1
ATOM 2014 C CA . PRO A 1 259 ? -24.709 -1.939 -11.227 1.00 70.19 259 PRO A CA 1
ATOM 2015 C C . PRO A 1 259 ? -23.959 -2.220 -12.533 1.00 70.19 259 PRO A C 1
ATOM 2017 O O . PRO A 1 259 ? -22.878 -2.795 -12.503 1.00 70.19 259 PRO A O 1
ATOM 2020 N N . GLY A 1 260 ? -24.477 -1.747 -13.673 1.00 72.56 260 GLY A N 1
ATOM 2021 C CA . GLY A 1 260 ? -23.820 -1.873 -14.980 1.00 72.56 260 GLY A CA 1
ATOM 2022 C C . GLY A 1 260 ? -22.490 -1.118 -15.111 1.00 72.56 260 GLY A C 1
ATOM 2023 O O . GLY A 1 260 ? -21.742 -1.373 -16.047 1.00 72.56 260 GLY A O 1
ATOM 2024 N N . HIS A 1 261 ? -22.168 -0.212 -14.183 1.00 68.56 261 HIS A N 1
ATOM 2025 C CA . HIS A 1 261 ? -20.868 0.469 -14.116 1.00 68.56 261 HIS A CA 1
ATOM 2026 C C . HIS A 1 261 ? -19.906 -0.196 -13.119 1.00 68.56 261 HIS A C 1
ATOM 2028 O O . HIS A 1 261 ? -18.753 0.208 -13.011 1.00 68.56 261 HIS A O 1
ATOM 2034 N N . CYS A 1 262 ? -20.371 -1.214 -12.396 1.00 69.12 262 CYS A N 1
ATOM 2035 C CA . CYS A 1 262 ? -19.668 -1.879 -11.305 1.00 69.12 262 CYS A CA 1
ATOM 2036 C C . CYS A 1 262 ? -19.200 -3.273 -11.734 1.00 69.12 262 CYS A C 1
ATOM 2038 O O . CYS A 1 262 ? -19.564 -4.294 -11.147 1.00 69.12 262 CYS A O 1
ATOM 2040 N N . GLY A 1 263 ? -18.439 -3.305 -12.829 1.00 69.94 263 GLY A N 1
ATOM 2041 C CA . GLY A 1 263 ? -17.907 -4.520 -13.431 1.00 69.94 263 GLY A CA 1
ATOM 2042 C C . GLY A 1 263 ? -16.492 -4.833 -12.946 1.00 69.94 263 GLY A C 1
ATOM 2043 O O . GLY A 1 263 ? -15.623 -3.967 -12.927 1.00 69.94 263 GLY A O 1
ATOM 2044 N N . THR A 1 264 ? -16.239 -6.087 -12.589 1.00 71.19 264 THR A N 1
ATOM 2045 C CA . THR A 1 264 ? -14.901 -6.625 -12.335 1.00 71.19 264 THR A CA 1
ATOM 2046 C C . THR A 1 264 ? -14.602 -7.706 -13.361 1.00 71.19 264 THR A C 1
ATOM 2048 O O . THR A 1 264 ? -15.340 -8.685 -13.481 1.00 71.19 264 THR A O 1
ATOM 2051 N N . PHE A 1 265 ? -13.508 -7.539 -14.099 1.00 78.81 265 PHE A N 1
ATOM 2052 C CA . PHE A 1 265 ? -12.989 -8.594 -14.960 1.00 78.81 265 PHE A CA 1
ATOM 2053 C C . PHE A 1 265 ? -12.299 -9.650 -14.096 1.00 78.81 265 PHE A C 1
ATOM 2055 O O . PHE A 1 265 ? -11.314 -9.360 -13.418 1.00 78.81 265 PHE A O 1
ATOM 2062 N N . LEU A 1 266 ? -12.825 -10.871 -14.124 1.00 69.75 266 LEU A N 1
ATOM 2063 C CA . LEU A 1 266 ? -12.272 -12.023 -13.435 1.00 69.75 266 LEU A CA 1
ATOM 2064 C C . LEU A 1 266 ? -11.678 -12.990 -14.469 1.00 69.75 266 LEU A C 1
ATOM 2066 O O . LEU A 1 266 ? -12.426 -13.563 -15.271 1.00 69.75 266 LEU A O 1
ATOM 2070 N N . PRO A 1 267 ? -10.352 -13.195 -14.468 1.00 67.94 267 PRO A N 1
ATOM 2071 C CA . PRO A 1 267 ? -9.732 -14.254 -15.249 1.00 67.94 267 PRO A CA 1
ATOM 2072 C C . PRO A 1 267 ? -10.172 -15.614 -14.701 1.00 67.94 267 PRO A C 1
ATOM 2074 O O . PRO A 1 267 ? -10.043 -15.878 -13.505 1.00 67.94 267 PRO A O 1
ATOM 2077 N N . THR A 1 268 ? -10.681 -16.478 -15.571 1.00 80.44 268 THR A N 1
ATOM 2078 C CA . THR A 1 268 ? -11.048 -17.862 -15.250 1.00 80.44 268 THR A CA 1
ATOM 2079 C C . THR A 1 268 ? -10.388 -18.810 -16.245 1.00 80.44 268 THR A C 1
ATOM 2081 O O . THR A 1 268 ? -9.938 -18.380 -17.307 1.00 80.44 268 THR A O 1
ATOM 2084 N N . ASP A 1 269 ? -10.386 -20.107 -15.946 1.00 70.56 269 ASP A N 1
ATOM 2085 C CA . ASP A 1 269 ? -9.837 -21.134 -16.844 1.00 70.56 269 ASP A CA 1
ATOM 2086 C C . ASP A 1 269 ? -10.605 -21.232 -18.182 1.00 70.56 269 ASP A C 1
ATOM 2088 O O . ASP A 1 269 ? -10.128 -21.851 -19.128 1.00 70.56 269 ASP A O 1
ATOM 2092 N N . GLN A 1 270 ? -11.785 -20.604 -18.283 1.00 81.12 270 GLN A N 1
ATOM 2093 C CA . GLN A 1 270 ? -12.588 -20.504 -19.510 1.00 81.12 270 GLN A CA 1
ATOM 2094 C C . GLN A 1 270 ? -12.441 -19.148 -20.225 1.00 81.12 270 GLN A C 1
ATOM 2096 O O . GLN A 1 270 ? -13.167 -18.866 -21.175 1.00 81.12 270 GLN A O 1
ATOM 2101 N N . GLY A 1 271 ? -11.516 -18.299 -19.770 1.00 76.62 271 GLY A N 1
ATOM 2102 C CA . GLY A 1 271 ? -11.294 -16.951 -20.286 1.00 76.62 271 GLY A CA 1
ATOM 2103 C C . GLY A 1 271 ? -11.675 -15.853 -19.293 1.00 76.62 271 GLY A C 1
ATOM 2104 O O . GLY A 1 271 ? -12.015 -16.100 -18.131 1.00 76.62 271 GLY A O 1
ATOM 2105 N N . VAL A 1 272 ? -11.581 -14.603 -19.744 1.00 84.62 272 VAL A N 1
ATOM 2106 C CA . VAL A 1 272 ? -11.941 -13.435 -18.933 1.00 84.62 272 VAL A CA 1
ATOM 2107 C C . VAL A 1 272 ? -13.461 -13.304 -18.886 1.00 84.62 272 VAL A C 1
ATOM 2109 O O . VAL A 1 272 ? -14.119 -13.199 -19.916 1.00 84.62 272 VAL A O 1
ATOM 2112 N N . THR A 1 273 ? -14.015 -13.281 -17.677 1.00 79.25 273 THR A N 1
ATOM 2113 C CA . THR A 1 273 ? -15.451 -13.097 -17.433 1.00 79.25 273 THR A CA 1
ATOM 2114 C C . THR A 1 273 ? -15.693 -11.747 -16.768 1.00 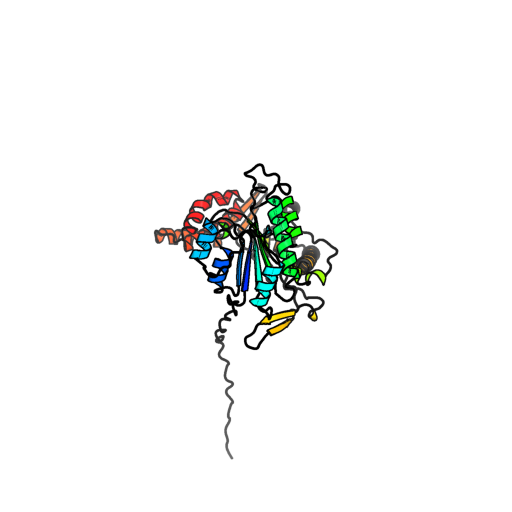79.25 273 THR A C 1
ATOM 2116 O O . THR A 1 273 ? -14.899 -11.313 -15.936 1.00 79.25 273 THR A O 1
ATOM 2119 N N . LEU A 1 274 ? -16.771 -11.054 -17.138 1.00 82.69 274 LEU A N 1
ATOM 2120 C CA . LEU A 1 274 ? -17.155 -9.782 -16.524 1.00 82.69 274 LEU A CA 1
ATOM 2121 C C . LEU A 1 274 ? -18.236 -10.032 -15.472 1.00 82.69 274 LEU A C 1
ATOM 2123 O O . LEU A 1 274 ? -19.322 -10.507 -15.797 1.00 82.69 274 LEU A O 1
ATOM 2127 N N . TRP A 1 275 ? -17.935 -9.701 -14.220 1.00 77.69 275 TRP A N 1
ATOM 2128 C CA . TRP A 1 275 ? -18.842 -9.863 -13.088 1.00 77.69 275 TRP A CA 1
ATOM 2129 C C . TRP A 1 275 ? -19.309 -8.505 -12.600 1.00 77.69 275 TRP A C 1
ATOM 2131 O O . TRP A 1 275 ? -18.490 -7.653 -12.268 1.00 77.69 275 TRP A O 1
ATOM 2141 N N . PHE A 1 276 ? -20.619 -8.314 -12.515 1.00 78.62 276 PHE A N 1
ATOM 2142 C CA . PHE A 1 276 ? -21.192 -7.103 -11.946 1.00 78.62 276 PHE A CA 1
ATOM 2143 C C . PHE A 1 276 ? -21.481 -7.310 -10.464 1.00 78.62 276 PHE A C 1
ATOM 2145 O O . PHE A 1 276 ? -22.069 -8.323 -10.079 1.00 78.62 276 PHE A O 1
ATOM 2152 N N . HIS A 1 277 ? -21.076 -6.353 -9.632 1.00 71.94 277 HIS A N 1
ATOM 2153 C CA . HIS A 1 277 ? -21.443 -6.342 -8.223 1.00 71.94 277 HIS A CA 1
ATOM 2154 C C . HIS A 1 277 ? -22.577 -5.350 -7.970 1.00 71.94 277 HIS A C 1
ATOM 2156 O O . HIS A 1 277 ? -22.624 -4.255 -8.526 1.00 71.94 277 HIS A O 1
ATOM 2162 N N . TYR A 1 278 ? -23.498 -5.757 -7.100 1.00 74.62 278 TYR A N 1
ATOM 2163 C CA . TYR A 1 278 ? -24.676 -4.967 -6.746 1.00 74.62 278 TYR A CA 1
ATOM 2164 C C . TYR A 1 278 ? -24.505 -4.202 -5.438 1.00 74.62 278 TYR A C 1
ATOM 2166 O O . TYR A 1 278 ? -25.317 -3.332 -5.153 1.00 74.62 278 TYR A O 1
ATOM 2174 N N . ALA A 1 279 ? -23.459 -4.499 -4.667 1.00 73.50 279 ALA A N 1
ATOM 2175 C CA . ALA A 1 279 ? -23.162 -3.846 -3.398 1.00 73.50 279 ALA A CA 1
ATOM 2176 C C . ALA A 1 279 ? -21.932 -2.941 -3.514 1.00 73.50 279 ALA A C 1
ATOM 2178 O O . ALA A 1 279 ? -21.047 -3.195 -4.335 1.00 73.50 279 ALA A O 1
ATOM 2179 N N . MET A 1 280 ? -21.869 -1.890 -2.700 1.00 70.75 280 MET A N 1
ATOM 2180 C CA . MET A 1 280 ? -20.689 -1.031 -2.622 1.00 70.75 280 MET A CA 1
ATOM 2181 C C . MET A 1 280 ? -19.475 -1.811 -2.099 1.00 70.75 280 MET A C 1
ATOM 2183 O O . MET A 1 280 ? -19.579 -2.645 -1.198 1.00 70.75 280 MET A O 1
ATOM 2187 N N . CYS A 1 281 ? -18.310 -1.548 -2.694 1.00 66.38 281 CYS A N 1
ATOM 2188 C CA . CYS A 1 281 ? -17.059 -2.188 -2.304 1.00 66.38 281 CYS A CA 1
ATOM 2189 C C . CYS A 1 281 ? -16.460 -1.527 -1.059 1.00 66.38 281 CYS A C 1
ATOM 2191 O O . CYS A 1 281 ? -16.444 -0.301 -0.928 1.00 66.38 281 CYS A O 1
ATOM 2193 N N . PHE A 1 282 ? -15.878 -2.349 -0.185 1.00 61.88 282 PHE A N 1
ATOM 2194 C CA . PHE A 1 282 ? -15.101 -1.872 0.955 1.00 61.88 282 PHE A CA 1
ATOM 2195 C C . PHE A 1 282 ? -13.931 -0.991 0.482 1.00 61.88 282 PHE A C 1
ATOM 2197 O O . PHE A 1 282 ? -13.225 -1.346 -0.462 1.00 61.88 282 PHE A O 1
ATOM 2204 N N . GLY A 1 283 ? -13.751 0.171 1.116 1.00 59.75 283 GLY A N 1
ATOM 2205 C CA . GLY A 1 283 ? -12.774 1.189 0.711 1.00 59.75 283 GLY A CA 1
ATOM 2206 C C . GLY A 1 283 ? -13.304 2.257 -0.259 1.00 59.75 283 GLY A C 1
ATOM 2207 O O . GLY A 1 283 ? -12.612 3.250 -0.499 1.00 59.75 283 GLY A O 1
ATOM 2208 N N . ALA A 1 284 ? -14.529 2.117 -0.784 1.00 64.56 284 ALA A N 1
ATOM 2209 C CA . ALA A 1 284 ? -15.213 3.214 -1.468 1.00 64.56 284 ALA A CA 1
ATOM 2210 C C . ALA A 1 284 ? -15.732 4.227 -0.438 1.00 64.56 284 ALA A C 1
ATOM 2212 O O . ALA A 1 284 ? -16.369 3.841 0.544 1.00 64.56 284 ALA A O 1
ATOM 2213 N N . ALA A 1 285 ? -15.514 5.524 -0.680 1.00 67.31 285 ALA A N 1
ATOM 2214 C CA . ALA A 1 285 ? -15.978 6.572 0.231 1.00 67.31 285 ALA A CA 1
ATOM 2215 C C . ALA A 1 285 ? -17.498 6.458 0.431 1.00 67.31 285 ALA A C 1
ATOM 2217 O O . ALA A 1 285 ? -17.972 6.355 1.554 1.00 67.31 285 ALA A O 1
ATOM 2218 N N . ALA A 1 286 ? -18.261 6.306 -0.652 1.00 66.19 286 ALA A N 1
ATOM 2219 C CA . ALA A 1 286 ? -19.715 6.160 -0.587 1.00 66.19 286 ALA A CA 1
ATOM 2220 C C . ALA A 1 286 ? -20.199 5.007 0.321 1.00 66.19 286 ALA A C 1
ATOM 2222 O O . ALA A 1 286 ? -21.258 5.133 0.935 1.00 66.19 286 ALA A O 1
ATOM 2223 N N . SER A 1 287 ? -19.423 3.921 0.448 1.00 70.56 287 SER A N 1
ATOM 2224 C CA . SER A 1 287 ? -19.741 2.788 1.329 1.00 70.56 287 SER A CA 1
ATOM 2225 C C . SER A 1 287 ? -19.820 3.220 2.787 1.00 70.56 287 SER A C 1
ATOM 2227 O O . SER A 1 287 ? -20.782 2.887 3.471 1.00 70.56 287 SER A O 1
ATOM 2229 N N . VAL A 1 288 ? -18.830 3.998 3.228 1.00 74.56 288 VAL A N 1
ATOM 2230 C CA . VAL A 1 288 ? -18.709 4.503 4.602 1.00 74.56 288 VAL A CA 1
ATOM 2231 C C . VAL A 1 288 ? -19.793 5.533 4.892 1.00 74.56 288 VAL A C 1
ATOM 2233 O O . VAL A 1 288 ? -20.482 5.467 5.902 1.00 74.56 288 VAL A O 1
ATOM 2236 N N . TRP A 1 289 ? -19.998 6.450 3.953 1.00 75.56 289 TRP A N 1
ATOM 2237 C CA . TRP A 1 289 ? -20.928 7.561 4.097 1.00 75.56 289 TRP A CA 1
ATOM 2238 C C . TRP A 1 289 ? -22.392 7.117 4.199 1.00 75.56 289 TRP A C 1
ATOM 2240 O O . TRP A 1 289 ? -23.099 7.526 5.118 1.00 75.56 289 TRP A O 1
ATOM 2250 N N . ASN A 1 290 ? -22.852 6.245 3.296 1.00 71.00 290 ASN A N 1
ATOM 2251 C CA . ASN A 1 290 ? -24.228 5.737 3.356 1.00 71.00 290 ASN A CA 1
ATOM 2252 C C . ASN A 1 290 ? -24.454 4.835 4.571 1.00 71.00 290 ASN A C 1
ATOM 2254 O O . ASN A 1 290 ? -25.538 4.858 5.149 1.00 71.00 290 ASN A O 1
ATOM 2258 N N . PHE A 1 291 ? -23.436 4.069 4.969 1.00 78.12 291 PHE A N 1
ATOM 2259 C CA . PHE A 1 291 ? -23.509 3.266 6.179 1.00 78.12 291 PHE A CA 1
ATOM 2260 C C . PHE A 1 291 ? -23.702 4.141 7.418 1.00 78.12 291 PHE A C 1
ATOM 2262 O O . PHE A 1 291 ? -24.669 3.938 8.147 1.00 78.12 291 PHE A O 1
ATOM 2269 N N . ASN A 1 292 ? -22.869 5.168 7.599 1.00 77.62 292 ASN A N 1
ATOM 2270 C CA . ASN A 1 292 ? -22.959 6.030 8.775 1.00 77.62 292 ASN A CA 1
ATOM 2271 C C . ASN A 1 292 ? -24.284 6.813 8.827 1.00 77.62 292 ASN A C 1
ATOM 2273 O O . ASN A 1 292 ? -24.826 6.996 9.907 1.00 77.62 292 ASN A O 1
ATOM 2277 N N . ARG A 1 293 ? -24.879 7.201 7.686 1.00 74.69 293 ARG A N 1
ATOM 2278 C CA . ARG A 1 293 ? -26.225 7.819 7.663 1.00 74.69 293 ARG A CA 1
ATOM 2279 C C . ARG A 1 293 ? -27.318 6.884 8.170 1.00 74.69 293 ARG A C 1
ATOM 2281 O O . ARG A 1 293 ? -28.255 7.312 8.841 1.00 74.69 293 ARG A O 1
ATOM 2288 N N . ALA A 1 294 ? -27.241 5.612 7.795 1.00 71.81 294 ALA A N 1
ATOM 2289 C CA . ALA A 1 294 ? -28.171 4.620 8.302 1.00 71.81 294 ALA A CA 1
ATOM 2290 C C . ALA A 1 294 ? -27.912 4.329 9.781 1.00 71.81 294 ALA A C 1
ATOM 2292 O O . ALA A 1 294 ? -28.874 4.196 10.530 1.00 71.81 294 ALA A O 1
ATOM 2293 N N . ALA A 1 295 ? -26.647 4.307 10.209 1.00 76.06 295 ALA A N 1
ATOM 2294 C CA . ALA A 1 295 ? -26.285 4.206 11.618 1.00 76.06 295 ALA A CA 1
ATOM 2295 C C . ALA A 1 295 ? -26.843 5.386 12.431 1.00 76.06 295 ALA A C 1
ATOM 2297 O O . ALA A 1 295 ? -27.486 5.151 13.449 1.00 76.06 295 ALA A O 1
ATOM 2298 N N . ASP A 1 296 ? -26.732 6.623 11.932 1.00 72.94 296 ASP A N 1
ATOM 2299 C CA . ASP A 1 296 ? -27.341 7.825 12.520 1.00 72.94 296 ASP A CA 1
ATOM 2300 C C . ASP A 1 296 ? -28.867 7.686 12.652 1.00 72.94 296 ASP A C 1
ATOM 2302 O O . ASP A 1 296 ? -29.443 7.971 13.704 1.00 72.94 296 ASP A O 1
ATOM 2306 N N . ALA A 1 297 ? -29.538 7.221 11.592 1.00 65.12 297 ALA A N 1
ATOM 2307 C CA . ALA A 1 297 ? -30.986 7.037 11.588 1.00 65.12 297 ALA A CA 1
ATOM 2308 C C . ALA A 1 297 ? -31.434 5.938 12.562 1.00 65.12 297 ALA A C 1
ATOM 2310 O O . ALA A 1 297 ? -32.366 6.150 13.335 1.00 65.12 297 ALA A O 1
ATOM 2311 N N . VAL A 1 298 ? -30.759 4.784 12.559 1.00 66.00 298 VAL A N 1
ATOM 2312 C CA . VAL A 1 298 ? -31.013 3.686 13.502 1.00 66.00 298 VAL A CA 1
ATOM 2313 C C . VAL A 1 298 ? -30.787 4.172 14.925 1.00 66.00 298 VAL A C 1
ATOM 2315 O O . VAL A 1 298 ? -31.658 3.995 15.768 1.00 66.00 298 VAL A O 1
ATOM 2318 N N . GLN A 1 299 ? -29.683 4.867 15.185 1.00 72.12 299 GLN A N 1
ATOM 2319 C CA . GLN A 1 299 ? -29.390 5.443 16.490 1.00 72.12 299 GLN A CA 1
ATOM 2320 C C . GLN A 1 299 ? -30.499 6.390 16.960 1.00 72.12 299 GLN A C 1
ATOM 2322 O O . GLN A 1 299 ? -30.965 6.277 18.093 1.00 72.12 299 GLN A O 1
ATOM 2327 N N . MET A 1 300 ? -30.955 7.298 16.095 1.00 60.62 300 MET A N 1
ATOM 2328 C CA . MET A 1 300 ? -32.033 8.229 16.427 1.00 60.62 300 MET A CA 1
ATOM 2329 C C . MET A 1 300 ? -33.352 7.502 16.703 1.00 60.62 300 MET A C 1
ATOM 2331 O O . MET A 1 300 ? -34.045 7.840 17.659 1.00 60.62 300 MET A O 1
ATOM 2335 N N . LEU A 1 301 ? -33.689 6.484 15.908 1.00 51.12 301 LEU A N 1
ATOM 2336 C CA . LEU A 1 301 ? -34.891 5.676 16.115 1.00 51.12 301 LEU A CA 1
ATOM 2337 C C . LEU A 1 301 ? -34.825 4.889 17.428 1.00 51.12 301 LEU A C 1
ATOM 2339 O O . LEU A 1 301 ? -35.806 4.873 18.164 1.00 51.12 301 LEU A O 1
ATOM 2343 N N . MET A 1 302 ? -33.678 4.292 17.757 1.00 57.81 302 MET A N 1
ATOM 2344 C CA . MET A 1 302 ? -33.481 3.563 19.015 1.00 57.81 302 MET A CA 1
ATOM 2345 C C . MET A 1 302 ? -33.593 4.500 20.226 1.00 57.81 302 MET A C 1
ATOM 2347 O O . MET A 1 302 ? -34.281 4.167 21.189 1.00 57.81 302 MET A O 1
ATOM 2351 N N . ARG A 1 303 ? -33.013 5.707 20.152 1.00 61.84 303 ARG A N 1
ATOM 2352 C CA . ARG A 1 303 ? -33.161 6.739 21.193 1.00 61.84 303 ARG A CA 1
ATOM 2353 C C . ARG A 1 303 ? -34.608 7.214 21.332 1.00 61.84 303 ARG A C 1
ATOM 2355 O O . ARG A 1 303 ? -35.113 7.324 22.440 1.00 61.84 303 ARG A O 1
ATOM 2362 N N . ALA A 1 304 ? -35.280 7.505 20.219 1.00 44.91 304 ALA A N 1
ATOM 2363 C CA . ALA A 1 304 ? -36.604 8.124 20.235 1.00 44.91 304 ALA A CA 1
ATOM 2364 C C . ALA A 1 304 ? -37.737 7.141 20.561 1.00 44.91 304 ALA A C 1
ATOM 2366 O O . ALA A 1 304 ? -38.707 7.523 21.211 1.00 4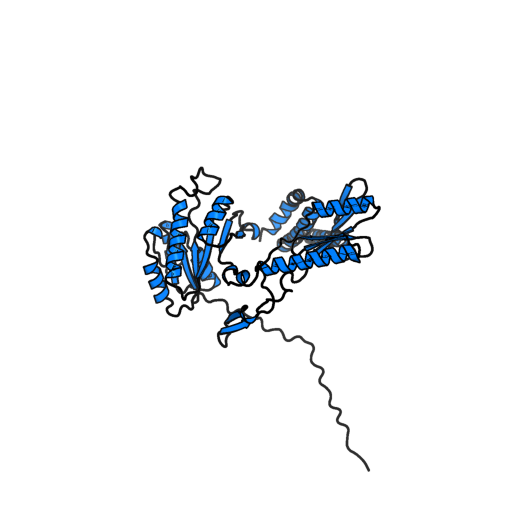4.91 304 ALA A O 1
ATOM 2367 N N . LEU A 1 305 ? -37.643 5.899 20.078 1.00 41.69 305 LEU A N 1
ATOM 2368 C CA . LEU A 1 305 ? -38.720 4.911 20.188 1.00 41.69 305 LEU A CA 1
ATOM 2369 C C . LEU A 1 305 ? -38.510 3.933 21.336 1.00 41.69 305 LEU A C 1
ATOM 2371 O O . LEU A 1 305 ? -39.488 3.496 21.937 1.00 41.69 305 LEU A O 1
ATOM 2375 N N . LEU A 1 306 ? -37.257 3.568 21.609 1.00 50.09 306 LEU A N 1
ATOM 2376 C CA . LEU A 1 306 ? -36.914 2.543 22.595 1.00 50.09 306 LEU A CA 1
ATOM 2377 C C . LEU A 1 306 ? -36.183 3.114 23.814 1.00 50.09 306 LEU A C 1
ATOM 2379 O O . LEU A 1 306 ? -35.874 2.356 24.722 1.00 50.09 306 LEU A O 1
ATOM 2383 N N . LEU A 1 307 ? -35.923 4.429 23.839 1.00 53.97 307 LEU A N 1
ATOM 2384 C CA . LEU A 1 307 ? -35.225 5.130 24.924 1.00 53.97 307 LEU A CA 1
ATOM 2385 C C . LEU A 1 307 ? -33.844 4.539 25.259 1.00 53.97 307 LEU A C 1
ATOM 2387 O O . LEU A 1 307 ? -33.340 4.717 26.363 1.00 53.97 307 LEU A O 1
ATOM 2391 N N . VAL A 1 308 ? -33.204 3.883 24.285 1.00 59.44 308 VAL A N 1
ATOM 2392 C CA . VAL A 1 308 ? -31.865 3.304 24.448 1.00 59.44 308 VAL A CA 1
ATOM 2393 C C . VAL A 1 308 ? -30.815 4.389 24.225 1.00 59.44 308 VAL A C 1
ATOM 2395 O O . VAL A 1 308 ? -30.805 5.043 23.175 1.00 59.44 308 VAL A O 1
ATOM 2398 N N . LEU A 1 309 ? -29.887 4.553 25.175 1.00 64.00 309 LEU A N 1
ATOM 2399 C CA . LEU A 1 309 ? -28.759 5.486 25.068 1.00 64.00 309 LEU A CA 1
ATOM 2400 C C . LEU A 1 309 ? -27.683 4.910 24.139 1.00 64.00 309 LEU A C 1
ATOM 2402 O O . LEU A 1 309 ? -26.622 4.474 24.571 1.00 64.00 309 LEU A O 1
ATOM 2406 N N . LEU A 1 310 ? -27.984 4.887 22.841 1.00 68.25 310 LEU A N 1
ATOM 2407 C CA . LEU A 1 310 ? -27.133 4.330 21.791 1.00 68.25 310 LEU A CA 1
ATOM 2408 C C . LEU A 1 310 ? -26.297 5.431 21.124 1.00 68.25 310 LEU A C 1
ATOM 2410 O O . LEU A 1 310 ? -26.827 6.475 20.757 1.00 68.25 310 LEU A O 1
ATOM 2414 N N . GLY A 1 311 ? -25.009 5.198 20.925 1.00 73.12 311 GLY A N 1
ATOM 2415 C CA . GLY A 1 311 ? -24.083 5.934 20.072 1.00 73.12 311 GLY A CA 1
ATOM 2416 C C . GLY A 1 311 ? -23.478 5.012 19.008 1.00 73.12 311 GLY A C 1
ATOM 2417 O O . GLY A 1 311 ? -23.650 3.792 19.050 1.00 73.12 311 GLY A O 1
ATOM 2418 N N . HIS A 1 312 ? -22.768 5.595 18.049 1.00 74.75 312 HIS A N 1
ATOM 2419 C CA . HIS A 1 312 ? -21.930 4.837 17.124 1.00 74.75 312 HIS A CA 1
ATOM 2420 C C . HIS A 1 312 ? -20.644 5.594 16.796 1.00 74.75 312 HIS A C 1
ATOM 2422 O O . HIS A 1 312 ? -20.595 6.834 16.816 1.00 74.75 312 HIS A O 1
ATOM 2428 N N . PHE A 1 313 ? -19.613 4.817 16.490 1.00 76.38 313 PHE A N 1
ATOM 2429 C CA . PHE A 1 313 ? -18.363 5.267 15.915 1.00 76.38 313 PHE A CA 1
ATOM 2430 C C . PHE A 1 313 ? -18.053 4.393 14.702 1.00 76.38 313 PHE A C 1
ATOM 2432 O O . PHE A 1 313 ? -17.545 3.285 14.829 1.00 76.38 313 PHE A O 1
ATOM 2439 N N . VAL A 1 314 ? -18.314 4.927 13.509 1.00 77.50 314 VAL A N 1
ATOM 2440 C CA . VAL A 1 314 ? -17.973 4.273 12.242 1.00 77.50 314 VAL A CA 1
ATOM 2441 C C . VAL A 1 314 ? -18.810 2.991 12.106 1.00 77.50 314 VAL A C 1
ATOM 2443 O O . VAL A 1 314 ? -20.019 3.111 11.934 1.00 77.50 314 VAL A O 1
ATOM 2446 N N . ASP A 1 315 ? -18.233 1.794 12.154 1.00 75.94 315 ASP A N 1
ATOM 2447 C CA . ASP A 1 315 ? -18.949 0.510 12.131 1.00 75.94 315 ASP A CA 1
ATOM 2448 C C . ASP A 1 315 ? -19.351 -0.025 13.511 1.00 75.94 315 ASP A C 1
ATOM 2450 O O . ASP A 1 315 ? -20.191 -0.928 13.587 1.00 75.94 315 ASP A O 1
ATOM 2454 N N . ASP A 1 316 ? -18.827 0.568 14.583 1.00 79.50 316 ASP A N 1
ATOM 2455 C CA . ASP A 1 316 ? -19.112 0.169 15.955 1.00 79.50 316 ASP A CA 1
ATOM 2456 C C . ASP A 1 316 ? -20.349 0.886 16.502 1.00 79.50 316 ASP A C 1
ATOM 2458 O O . ASP A 1 316 ? -20.451 2.113 16.468 1.00 79.50 316 ASP A O 1
ATOM 2462 N N . PHE A 1 317 ? -21.270 0.127 17.091 1.00 75.06 317 PHE A N 1
ATOM 2463 C CA . PHE A 1 317 ? -22.350 0.663 17.917 1.00 75.06 317 PHE A CA 1
ATOM 2464 C C . PHE A 1 317 ? -21.998 0.505 19.389 1.00 75.06 317 PHE A C 1
ATOM 2466 O O . PHE A 1 317 ? -21.445 -0.505 19.806 1.00 75.06 317 PHE A O 1
ATOM 2473 N N . ASN A 1 318 ? -22.348 1.479 20.210 1.00 75.81 318 ASN A N 1
ATOM 2474 C CA . ASN A 1 318 ? -22.039 1.469 21.635 1.00 75.81 318 ASN A CA 1
ATOM 2475 C C . ASN A 1 318 ? -23.164 2.139 22.409 1.00 75.81 318 ASN A C 1
ATOM 2477 O O . ASN A 1 318 ? -23.905 2.926 21.843 1.00 75.81 318 ASN A O 1
ATOM 2481 N N . GLY A 1 319 ? -23.305 1.899 23.702 1.00 73.00 319 GLY A N 1
ATOM 2482 C CA . GLY A 1 319 ? -24.373 2.566 24.438 1.00 73.00 319 GLY A CA 1
ATOM 2483 C C . GLY A 1 319 ? -24.462 2.182 25.893 1.00 73.00 319 GLY A C 1
ATOM 2484 O O . GLY A 1 319 ? -23.603 1.462 26.390 1.00 73.00 319 GLY A O 1
ATOM 2485 N N . ALA A 1 320 ? -25.501 2.680 26.553 1.00 69.44 320 ALA A N 1
ATOM 2486 C CA . ALA A 1 320 ? -25.849 2.347 27.923 1.00 69.44 320 ALA A CA 1
ATOM 2487 C C . ALA A 1 320 ? -27.323 1.915 28.021 1.00 69.44 320 ALA A C 1
ATOM 2489 O O . ALA A 1 320 ? -28.178 2.510 27.363 1.00 69.44 320 ALA A O 1
ATOM 2490 N N . ASP A 1 321 ? -27.610 0.885 28.818 1.00 66.12 321 ASP A N 1
ATOM 2491 C CA . ASP A 1 321 ? -28.973 0.377 29.051 1.00 66.12 321 ASP A CA 1
ATOM 2492 C C . ASP A 1 321 ? -29.135 -0.204 30.471 1.00 66.12 321 ASP A C 1
ATOM 2494 O O . ASP A 1 321 ? -28.141 -0.397 31.183 1.00 66.12 321 ASP A O 1
ATOM 2498 N N . ASP A 1 322 ? -30.376 -0.470 30.889 1.00 59.53 322 ASP A N 1
ATOM 2499 C CA . ASP A 1 322 ? -30.699 -1.113 32.165 1.00 59.53 322 ASP A CA 1
ATOM 2500 C C . ASP A 1 322 ? -30.562 -2.653 32.116 1.00 59.53 322 ASP A C 1
ATOM 2502 O O . ASP A 1 322 ? -30.313 -3.280 31.084 1.00 59.53 322 ASP A O 1
ATOM 2506 N N . ASN A 1 323 ? -30.631 -3.285 33.289 1.00 54.69 323 ASN A N 1
ATOM 2507 C CA . ASN A 1 323 ? -30.210 -4.666 33.546 1.00 54.69 323 ASN A CA 1
ATOM 2508 C C . ASN A 1 323 ? -30.906 -5.787 32.734 1.00 54.69 323 ASN A C 1
ATOM 2510 O O . ASN A 1 323 ? -30.530 -6.945 32.916 1.00 54.69 323 ASN A O 1
ATOM 2514 N N . LEU A 1 324 ? -31.885 -5.514 31.864 1.00 45.97 324 LEU A N 1
ATOM 2515 C CA . LEU A 1 324 ? -32.664 -6.553 31.169 1.00 45.97 324 LEU A CA 1
ATOM 2516 C C . LEU A 1 324 ? -32.160 -6.936 29.760 1.00 45.97 324 LEU A C 1
ATOM 2518 O O . LEU A 1 324 ? -32.581 -7.970 29.238 1.00 45.97 324 LEU A O 1
ATOM 2522 N N . THR A 1 325 ? -31.231 -6.185 29.158 1.00 47.62 325 THR A N 1
ATOM 2523 C CA . THR A 1 325 ? -30.736 -6.411 27.771 1.00 47.62 325 THR A CA 1
ATOM 2524 C C . THR A 1 325 ? -29.205 -6.410 27.627 1.00 47.62 325 THR A C 1
ATOM 2526 O O . THR A 1 325 ? -28.680 -6.870 26.608 1.00 47.62 325 THR A O 1
ATOM 2529 N N . ALA A 1 326 ? -28.466 -5.965 28.650 1.00 44.84 326 ALA A N 1
ATOM 2530 C CA . ALA A 1 326 ? -27.009 -5.782 28.614 1.00 44.84 326 ALA A CA 1
ATOM 2531 C C . ALA A 1 326 ? -26.172 -7.084 28.606 1.00 44.84 326 ALA A C 1
ATOM 2533 O O . ALA A 1 326 ? -24.986 -7.060 28.271 1.00 44.84 326 ALA A O 1
ATOM 2534 N N . ASP A 1 327 ? -26.766 -8.235 28.933 1.00 42.84 327 ASP A N 1
ATOM 2535 C CA . ASP A 1 327 ? -26.032 -9.495 29.147 1.00 42.84 327 ASP A CA 1
ATOM 2536 C C . ASP A 1 327 ? -25.524 -10.177 27.856 1.00 42.84 327 ASP A C 1
ATOM 2538 O O . ASP A 1 327 ? -24.985 -11.284 27.905 1.00 42.84 327 ASP A O 1
ATOM 2542 N N . SER A 1 328 ? -25.620 -9.521 26.694 1.00 44.12 328 SER A N 1
ATOM 2543 C CA . SER A 1 328 ? -25.079 -10.049 25.430 1.00 44.12 328 SER A CA 1
ATOM 2544 C C . SER A 1 328 ? -23.794 -9.378 24.916 1.00 44.12 328 SER A C 1
ATOM 2546 O O . SER A 1 328 ? -23.308 -9.768 23.856 1.00 44.12 328 SER A O 1
ATOM 2548 N N . ALA A 1 329 ? -23.163 -8.454 25.660 1.00 42.53 329 ALA A N 1
ATOM 2549 C CA . ALA A 1 329 ? -21.983 -7.716 25.178 1.00 42.53 329 ALA A CA 1
ATOM 2550 C C . ALA A 1 329 ? -20.680 -7.946 25.994 1.00 42.53 329 ALA A C 1
ATOM 2552 O O . ALA A 1 329 ? -20.299 -7.181 26.870 1.00 42.53 329 ALA A O 1
ATOM 2553 N N . HIS A 1 330 ? -19.957 -9.014 25.633 1.00 51.34 330 HIS A N 1
ATOM 2554 C CA . HIS A 1 330 ? -18.484 -9.129 25.548 1.00 51.34 330 HIS A CA 1
ATOM 2555 C C . HIS A 1 330 ? -17.544 -8.726 26.728 1.00 51.34 330 HIS A C 1
ATOM 2557 O O . HIS A 1 330 ? -16.740 -7.803 26.628 1.00 51.34 330 HIS A O 1
ATOM 2563 N N . GLY A 1 331 ? -17.417 -9.601 27.738 1.00 50.12 331 GLY A N 1
ATOM 2564 C CA . GLY A 1 331 ? -16.114 -9.993 28.330 1.00 50.12 331 GLY A CA 1
ATOM 2565 C C . GLY A 1 331 ? -15.372 -9.031 29.282 1.00 50.12 331 GLY A C 1
ATOM 2566 O O . GLY A 1 331 ? -14.261 -9.377 29.707 1.00 50.12 331 GLY A O 1
ATOM 2567 N N . VAL A 1 332 ? -15.944 -7.875 29.627 1.00 44.59 332 VAL A N 1
ATOM 2568 C CA . VAL A 1 332 ? -15.504 -6.958 30.700 1.00 44.59 332 VAL A CA 1
ATOM 2569 C C . VAL A 1 332 ? -16.753 -6.476 31.447 1.00 44.59 332 VAL A C 1
ATOM 2571 O O . VAL A 1 332 ? -17.723 -6.073 30.822 1.00 44.59 332 VAL A O 1
ATOM 2574 N N . GLN A 1 333 ? -16.744 -6.547 32.776 1.00 50.75 333 GLN A N 1
ATOM 2575 C CA . GLN A 1 333 ? -17.770 -6.007 33.668 1.00 50.75 333 GLN A CA 1
ATOM 2576 C C . GLN A 1 333 ? -17.394 -4.581 34.075 1.00 50.75 333 GLN A C 1
ATOM 2578 O O . GLN A 1 333 ? -16.327 -4.350 34.644 1.00 50.75 333 GLN A O 1
ATOM 2583 N N . LEU A 1 334 ? -18.278 -3.630 33.806 1.00 44.19 334 LEU A N 1
ATOM 2584 C CA . LEU A 1 334 ? -18.165 -2.255 34.274 1.00 44.19 334 LEU A CA 1
ATOM 2585 C C . LEU A 1 334 ? -19.072 -2.098 35.497 1.00 44.19 334 LEU A C 1
ATOM 2587 O O . LEU A 1 334 ? -20.282 -2.253 35.380 1.00 44.19 334 LEU A O 1
ATOM 2591 N N . HIS A 1 335 ? -18.489 -1.836 36.662 1.00 44.44 335 HIS A N 1
ATOM 2592 C CA . HIS A 1 335 ? -19.214 -1.478 37.875 1.00 44.44 335 HIS A CA 1
ATOM 2593 C C . HIS A 1 335 ? -19.014 0.007 38.118 1.00 44.44 335 HIS A C 1
ATOM 2595 O O . HIS A 1 335 ? -17.879 0.481 38.103 1.00 44.44 335 HIS A O 1
ATOM 2601 N N . VAL A 1 336 ? -20.083 0.746 38.379 1.00 42.22 336 VAL A N 1
ATOM 2602 C CA . VAL A 1 336 ? -19.957 2.162 38.700 1.00 42.22 336 VAL A CA 1
ATOM 2603 C C . VAL A 1 336 ? -20.812 2.515 39.899 1.00 42.22 336 VAL A C 1
ATOM 2605 O O . VAL A 1 336 ? -21.913 2.010 40.065 1.00 42.22 336 VAL A O 1
ATOM 2608 N N . GLY A 1 337 ? -20.273 3.371 40.756 1.00 42.75 337 GLY A N 1
ATOM 2609 C CA . GLY A 1 337 ? -20.921 3.842 41.969 1.00 42.75 337 GLY A CA 1
ATOM 2610 C C . GLY A 1 337 ? -20.431 5.239 42.323 1.00 42.75 337 GLY A C 1
ATOM 2611 O O . GLY A 1 337 ? -19.589 5.808 41.632 1.00 42.75 337 GLY A O 1
ATOM 2612 N N . ALA A 1 338 ? -20.949 5.787 43.422 1.00 37.72 338 ALA A N 1
ATOM 2613 C CA . ALA A 1 338 ? -20.741 7.189 43.802 1.00 37.72 338 ALA A CA 1
ATOM 2614 C C . ALA A 1 338 ? -19.260 7.604 43.959 1.00 37.72 338 ALA A C 1
ATOM 2616 O O . ALA A 1 338 ? -18.939 8.780 43.825 1.00 37.72 338 ALA A O 1
ATOM 2617 N N . GLU A 1 339 ? -18.362 6.647 44.213 1.00 37.75 339 GLU A N 1
ATOM 2618 C CA . GLU A 1 339 ? -16.924 6.875 44.428 1.00 37.75 339 GLU A CA 1
ATOM 2619 C C . GLU A 1 339 ? -16.076 6.732 43.142 1.00 37.75 339 GLU A C 1
ATOM 2621 O O . GLU A 1 339 ? -14.868 6.967 43.176 1.00 37.75 339 GLU A O 1
ATOM 2626 N N . GLY A 1 340 ? -16.668 6.338 42.003 1.00 36.94 340 GLY A N 1
ATOM 2627 C CA . GLY A 1 340 ? -15.965 6.228 40.719 1.00 36.94 340 GLY A CA 1
ATOM 2628 C C . GLY A 1 340 ? -16.351 5.022 39.859 1.00 36.94 340 GLY A C 1
ATOM 2629 O O . GLY A 1 340 ? -17.289 4.288 40.150 1.00 36.94 340 GLY A O 1
ATOM 2630 N N . VAL A 1 341 ? -15.606 4.834 38.765 1.00 41.62 341 VAL A N 1
ATOM 2631 C CA . VAL A 1 341 ? -15.800 3.779 37.755 1.00 41.62 341 VAL A CA 1
ATOM 2632 C C . VAL A 1 341 ? -14.800 2.643 37.989 1.00 41.62 341 VAL A C 1
ATOM 2634 O O . VAL A 1 341 ? -13.591 2.877 37.999 1.00 41.62 341 VAL A O 1
ATOM 2637 N N . TRP A 1 342 ? -15.278 1.402 38.104 1.00 45.66 342 TRP A N 1
ATOM 2638 C CA . TRP A 1 342 ? -14.455 0.197 38.231 1.00 45.66 342 TRP A CA 1
ATOM 2639 C C . TRP A 1 342 ? -14.668 -0.744 37.050 1.00 45.66 342 TRP A C 1
ATOM 2641 O O . TRP A 1 342 ? -15.756 -1.252 36.799 1.00 45.66 342 TRP A O 1
ATOM 2651 N N . LEU A 1 343 ? -13.585 -1.031 36.343 1.00 46.12 343 LEU A N 1
ATOM 2652 C CA . LEU A 1 343 ? -13.555 -2.019 35.272 1.00 46.12 343 LEU A CA 1
ATOM 2653 C C . LEU A 1 343 ? -13.022 -3.333 35.846 1.00 46.12 343 LEU A C 1
ATOM 2655 O O . LEU A 1 343 ? -11.944 -3.356 36.439 1.00 46.12 343 LEU A O 1
ATOM 2659 N N . SER A 1 344 ? -13.737 -4.439 35.660 1.00 51.53 344 SER A N 1
ATOM 2660 C CA . SER A 1 344 ? -13.287 -5.765 36.087 1.00 51.53 344 SER A CA 1
ATOM 2661 C C . SER A 1 344 ? -13.542 -6.831 35.014 1.00 51.53 344 SER A C 1
ATOM 2663 O O . SER A 1 344 ? -14.486 -6.727 34.241 1.00 51.53 344 SER A O 1
ATOM 2665 N N . PRO A 1 345 ? -12.700 -7.866 34.887 1.00 54.78 345 PRO A N 1
ATOM 2666 C CA . PRO A 1 345 ? -12.974 -8.973 33.973 1.00 54.78 345 PRO A CA 1
ATOM 2667 C C . PRO A 1 345 ? -14.186 -9.794 34.432 1.00 54.78 345 PRO A C 1
ATOM 2669 O O . PRO A 1 345 ? -14.339 -10.049 35.623 1.00 54.78 345 PRO A O 1
ATOM 2672 N N . THR A 1 346 ? -14.980 -10.309 33.488 1.00 63.88 346 THR A N 1
ATOM 2673 C CA . THR A 1 346 ? -16.019 -11.321 33.769 1.00 63.88 346 THR A CA 1
ATOM 2674 C C . THR A 1 346 ? -15.414 -12.585 34.391 1.00 63.88 346 THR A C 1
ATOM 2676 O O . THR A 1 346 ? -14.327 -12.998 33.972 1.00 63.88 346 THR A O 1
ATOM 2679 N N . GLU A 1 347 ? -16.143 -13.263 35.283 1.00 68.00 347 GLU A N 1
ATOM 2680 C CA . GLU A 1 347 ? -15.690 -14.513 35.923 1.00 68.00 347 GLU A CA 1
ATOM 2681 C C . GLU A 1 347 ? -15.298 -15.609 34.921 1.00 68.00 347 GLU A C 1
ATOM 2683 O O . GLU A 1 347 ? -14.246 -16.229 35.063 1.00 68.00 347 GLU A O 1
ATOM 2688 N N . GLU A 1 348 ? -16.054 -15.781 33.835 1.00 67.00 348 GLU A N 1
ATOM 2689 C CA . GLU A 1 348 ? -15.731 -16.763 32.788 1.00 67.00 348 GLU A CA 1
ATOM 2690 C C . GLU A 1 348 ? -14.356 -16.499 32.142 1.00 67.00 348 GLU A C 1
ATOM 2692 O O . GLU A 1 348 ? -13.577 -17.412 31.854 1.00 67.00 348 GLU A O 1
ATOM 2697 N N . ARG A 1 349 ? -14.015 -15.222 31.938 1.00 63.59 349 ARG A N 1
ATOM 2698 C CA . ARG A 1 349 ? -12.724 -14.816 31.372 1.00 63.59 349 ARG A CA 1
ATOM 2699 C C . ARG A 1 349 ? -11.587 -14.973 32.376 1.00 63.59 349 ARG A C 1
ATOM 2701 O O . ARG A 1 349 ? -10.499 -15.370 31.962 1.00 63.59 349 ARG A O 1
ATOM 2708 N N . LYS A 1 350 ? -11.833 -14.719 33.667 1.00 69.31 350 LYS A N 1
ATOM 2709 C CA . LYS A 1 350 ? -10.868 -15.019 34.738 1.00 69.31 350 LYS A CA 1
ATOM 2710 C C . LYS A 1 350 ? -10.554 -16.513 34.762 1.00 69.31 350 LYS A C 1
ATOM 2712 O O . LYS A 1 350 ? -9.387 -16.870 34.660 1.00 69.31 350 LYS A O 1
ATOM 2717 N N . GLN A 1 351 ? -11.576 -17.371 34.774 1.00 77.75 351 GLN A N 1
ATOM 2718 C CA . GLN A 1 351 ? -11.413 -18.830 34.760 1.00 77.75 351 GLN A CA 1
ATOM 2719 C C . GLN A 1 351 ? -10.606 -19.314 33.548 1.00 77.75 351 GLN A C 1
ATOM 2721 O O . GLN A 1 351 ? -9.678 -20.100 33.698 1.00 77.75 351 GLN A O 1
ATOM 2726 N N . LYS A 1 352 ? -10.893 -18.792 32.349 1.00 73.00 352 LYS A N 1
ATOM 2727 C CA . LYS A 1 352 ? -10.160 -19.140 31.118 1.00 73.00 352 LYS A CA 1
ATOM 2728 C C . LYS A 1 352 ? -8.694 -18.698 31.112 1.00 73.00 352 LYS A C 1
ATOM 2730 O O . LYS A 1 352 ? -7.893 -19.317 30.417 1.00 73.00 352 LYS A O 1
ATOM 2735 N N . ILE A 1 353 ? -8.357 -17.599 31.787 1.00 72.00 353 ILE A N 1
ATOM 2736 C CA . ILE A 1 353 ? -6.973 -17.117 31.912 1.00 72.00 353 ILE A CA 1
ATOM 2737 C C . ILE A 1 353 ? -6.236 -17.931 32.977 1.00 72.00 353 ILE A C 1
ATOM 2739 O O . ILE A 1 353 ? -5.120 -18.368 32.724 1.00 72.00 353 ILE A O 1
ATOM 2743 N N . LEU A 1 354 ? -6.874 -18.167 34.127 1.00 80.81 354 LEU A N 1
ATOM 2744 C CA . LEU A 1 354 ? -6.306 -18.942 35.230 1.00 80.81 354 LEU A CA 1
ATOM 2745 C C . LEU A 1 354 ? -6.026 -20.386 34.814 1.00 80.81 354 LEU A C 1
ATOM 2747 O O . LEU A 1 354 ? -4.891 -20.816 34.932 1.00 80.81 354 LEU A O 1
ATOM 2751 N N . ALA A 1 355 ? -6.984 -21.069 34.181 1.00 83.56 355 ALA A N 1
ATOM 2752 C CA . ALA A 1 355 ? -6.784 -22.436 33.696 1.00 83.56 355 ALA A CA 1
ATOM 2753 C C . ALA A 1 355 ? -5.590 -22.559 32.730 1.00 83.56 355 ALA A C 1
ATOM 2755 O O . ALA A 1 355 ? -4.866 -23.545 32.758 1.00 83.56 355 ALA A O 1
ATOM 2756 N N . GLN A 1 356 ? -5.358 -21.541 31.895 1.00 75.81 356 GLN A N 1
ATOM 2757 C CA . GLN A 1 356 ? -4.231 -21.519 30.961 1.00 75.81 356 GLN A CA 1
ATOM 2758 C C . GLN A 1 356 ? -2.885 -21.243 31.661 1.00 75.81 356 GLN A C 1
ATOM 2760 O O . GLN A 1 356 ? -1.840 -21.668 31.172 1.00 75.81 356 GLN A O 1
ATOM 2765 N N . ILE A 1 357 ? -2.895 -20.512 32.780 1.00 76.00 357 ILE A N 1
ATOM 2766 C CA . ILE A 1 357 ? -1.715 -20.311 33.633 1.00 76.00 357 ILE A CA 1
ATOM 2767 C C . ILE A 1 357 ? -1.416 -21.598 34.402 1.00 76.00 357 ILE A C 1
ATOM 2769 O O . ILE A 1 357 ? -0.270 -22.034 34.408 1.00 76.00 357 ILE A O 1
ATOM 2773 N N . ASP A 1 358 ? -2.438 -22.215 34.990 1.00 87.56 358 ASP A N 1
ATOM 2774 C CA . ASP A 1 358 ? -2.318 -23.453 35.758 1.00 87.56 358 ASP A CA 1
ATOM 2775 C C . ASP A 1 358 ? -1.790 -24.593 34.877 1.00 87.56 358 ASP A C 1
ATOM 2777 O O . ASP A 1 358 ? -0.824 -25.245 35.253 1.00 87.56 358 ASP A O 1
ATOM 2781 N N . GLU A 1 359 ? -2.305 -24.749 33.653 1.00 82.94 359 GLU A N 1
ATOM 2782 C CA . GLU A 1 359 ? -1.796 -25.724 32.675 1.00 82.94 359 GLU A CA 1
ATOM 2783 C C . GLU A 1 359 ? -0.306 -25.500 32.349 1.00 82.94 359 GLU A C 1
ATOM 2785 O O . GLU A 1 359 ? 0.467 -26.453 32.258 1.00 82.94 359 GLU A O 1
ATOM 2790 N N . ALA A 1 360 ? 0.130 -24.243 32.212 1.00 76.12 360 ALA A N 1
ATOM 2791 C CA . ALA A 1 360 ? 1.532 -23.917 31.943 1.00 76.12 360 ALA A CA 1
ATOM 2792 C C . ALA A 1 360 ? 2.448 -24.157 33.157 1.00 76.12 360 ALA A C 1
ATOM 2794 O O . ALA A 1 360 ? 3.613 -24.520 32.991 1.00 76.12 360 ALA A O 1
ATOM 2795 N N . LEU A 1 361 ? 1.929 -23.948 34.371 1.00 81.19 361 LEU A N 1
ATOM 2796 C CA . LEU A 1 361 ? 2.633 -24.241 35.620 1.00 81.19 361 LEU A CA 1
ATOM 2797 C C . LEU A 1 361 ? 2.740 -25.753 35.855 1.00 81.19 361 LEU A C 1
ATOM 2799 O O . LEU A 1 361 ? 3.809 -26.233 36.219 1.00 81.19 361 LEU A O 1
ATOM 2803 N N . GLU A 1 362 ? 1.670 -26.508 35.602 1.00 88.44 362 GLU A N 1
ATOM 2804 C CA . GLU A 1 362 ? 1.654 -27.972 35.697 1.00 88.44 362 GLU A CA 1
ATOM 2805 C C . GLU A 1 362 ? 2.582 -28.624 34.667 1.00 88.44 362 GLU A C 1
ATOM 2807 O O . GLU A 1 362 ? 3.272 -29.596 34.975 1.00 88.44 362 GLU A O 1
ATOM 2812 N N . ALA A 1 363 ? 2.639 -28.072 33.454 1.00 82.69 363 ALA A N 1
ATOM 2813 C CA . ALA A 1 363 ? 3.520 -28.544 32.392 1.00 82.69 363 ALA A CA 1
ATOM 2814 C C . ALA A 1 363 ? 4.978 -28.053 32.519 1.00 82.69 363 ALA A C 1
ATOM 2816 O O . ALA A 1 363 ? 5.783 -28.375 31.641 1.00 82.69 363 ALA A O 1
ATOM 2817 N N . ASP A 1 364 ? 5.298 -27.235 33.535 1.00 81.88 364 ASP A N 1
ATOM 2818 C CA . ASP A 1 364 ? 6.576 -26.518 33.733 1.00 81.88 364 ASP A CA 1
ATOM 2819 C C . ASP A 1 364 ? 7.143 -25.909 32.435 1.00 81.88 364 ASP A C 1
ATOM 2821 O O . ASP A 1 364 ? 8.342 -25.905 32.145 1.00 81.88 364 ASP A O 1
ATOM 2825 N N . SER A 1 365 ? 6.244 -25.450 31.567 1.00 73.31 365 SER A N 1
ATOM 2826 C CA . SER A 1 365 ? 6.593 -24.973 30.239 1.00 73.31 365 SER A CA 1
ATOM 2827 C C . SER A 1 365 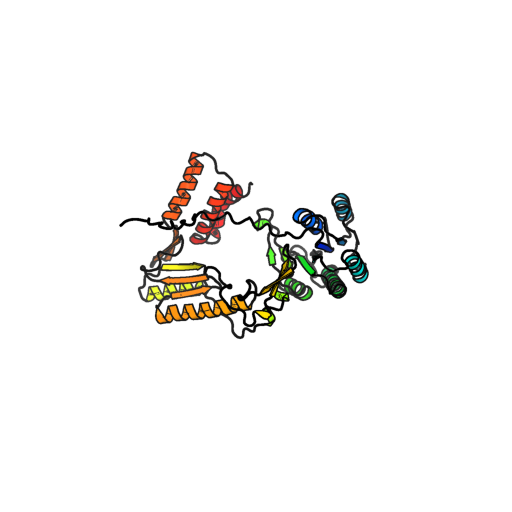? 5.497 -24.074 29.689 1.00 73.31 365 SER A C 1
ATOM 2829 O O . SER A 1 365 ? 4.303 -24.301 29.856 1.00 73.31 365 SER A O 1
ATOM 2831 N N . LEU A 1 366 ? 5.915 -23.019 28.994 1.00 74.25 366 LEU A N 1
ATOM 2832 C CA . LEU A 1 366 ? 5.011 -22.110 28.304 1.00 74.25 366 LEU A CA 1
ATOM 2833 C C . LEU A 1 366 ? 5.517 -21.946 26.878 1.00 74.25 366 LEU A C 1
ATOM 2835 O O . LEU A 1 366 ? 6.461 -21.192 26.633 1.00 74.25 366 LEU A O 1
ATOM 2839 N N . SER A 1 367 ? 4.908 -22.687 25.951 1.00 77.62 367 SER A N 1
ATOM 2840 C CA . SER A 1 367 ? 5.264 -22.611 24.535 1.00 77.62 367 SER A CA 1
ATOM 2841 C C . SER A 1 367 ? 4.981 -21.209 23.980 1.00 77.62 367 SER 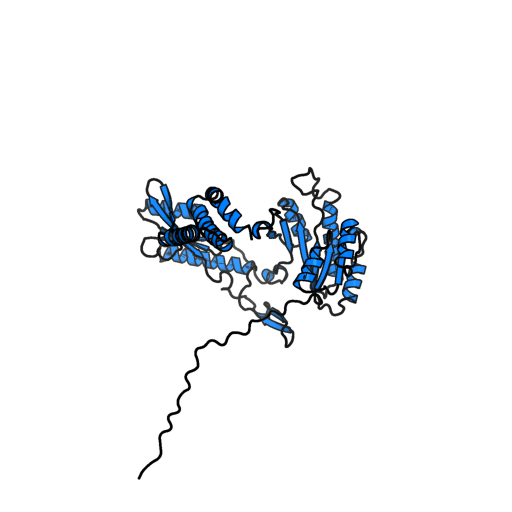A C 1
ATOM 2843 O O . SER A 1 367 ? 4.078 -20.528 24.471 1.00 77.62 367 SER A O 1
ATOM 2845 N N . PRO A 1 368 ? 5.694 -20.757 22.938 1.00 62.34 368 PRO A N 1
ATOM 2846 C CA . PRO A 1 368 ? 5.459 -19.432 22.365 1.00 62.34 368 PRO A CA 1
ATOM 2847 C C . PRO A 1 368 ? 4.029 -19.207 21.841 1.00 62.34 368 PRO A C 1
ATOM 2849 O O . PRO A 1 368 ? 3.482 -18.117 21.979 1.00 62.34 368 PRO A O 1
ATOM 2852 N N . ASP A 1 369 ? 3.375 -20.245 21.311 1.00 68.56 369 ASP A N 1
ATOM 2853 C CA . ASP A 1 369 ? 1.968 -20.195 20.882 1.00 68.56 369 ASP A CA 1
ATOM 2854 C C . ASP A 1 369 ? 1.008 -20.063 22.083 1.00 68.56 369 ASP A C 1
ATOM 2856 O O . ASP A 1 369 ? 0.094 -19.231 22.069 1.00 68.56 369 ASP A O 1
ATOM 2860 N N . ALA A 1 370 ? 1.259 -20.796 23.176 1.00 69.88 370 ALA A N 1
ATOM 2861 C CA . ALA A 1 370 ? 0.516 -20.630 24.426 1.00 69.88 370 ALA A CA 1
ATOM 2862 C C . ALA A 1 370 ? 0.758 -19.243 25.054 1.00 69.88 370 ALA A C 1
ATOM 2864 O O . ALA A 1 370 ? -0.196 -18.598 25.500 1.00 69.88 370 ALA A O 1
ATOM 2865 N N . ALA A 1 371 ? 2.000 -18.748 25.011 1.00 62.81 371 ALA A N 1
ATOM 2866 C CA . ALA A 1 371 ? 2.381 -17.407 25.444 1.00 62.81 371 ALA A CA 1
ATOM 2867 C C . ALA A 1 371 ? 1.688 -16.323 24.607 1.00 62.81 371 ALA A C 1
ATOM 2869 O O . ALA A 1 371 ? 1.183 -15.361 25.173 1.00 62.81 371 ALA A O 1
ATOM 2870 N N . SER A 1 372 ? 1.590 -16.494 23.286 1.00 62.78 372 SER A N 1
ATOM 2871 C CA . SER A 1 372 ? 0.918 -15.560 22.373 1.00 62.78 372 SER A CA 1
ATOM 2872 C C . SER A 1 372 ? -0.583 -15.457 22.653 1.00 62.78 372 SER A C 1
ATOM 2874 O O . SER A 1 372 ? -1.128 -14.359 22.796 1.00 62.78 372 SER A O 1
ATOM 2876 N N . ARG A 1 373 ? -1.263 -16.595 22.850 1.00 68.94 373 ARG A N 1
ATOM 2877 C CA . ARG A 1 373 ? -2.691 -16.607 23.220 1.00 68.94 373 ARG A CA 1
ATOM 2878 C C . ARG A 1 373 ? -2.939 -15.975 24.588 1.00 68.94 373 ARG A C 1
ATOM 2880 O O . ARG A 1 373 ? -3.895 -15.211 24.738 1.00 68.94 373 ARG A O 1
ATOM 2887 N N . LEU A 1 374 ? -2.090 -16.279 25.571 1.00 69.94 374 LEU A N 1
ATOM 2888 C CA . LEU A 1 374 ? -2.180 -15.703 26.913 1.00 69.94 374 LEU A CA 1
ATOM 2889 C C . LEU A 1 374 ? -1.881 -14.191 26.884 1.00 69.94 374 LEU A C 1
ATOM 2891 O O . LEU A 1 374 ? -2.624 -13.410 27.476 1.00 69.94 374 LEU A O 1
ATOM 2895 N N . ALA A 1 375 ? -0.883 -13.759 26.107 1.00 62.91 375 ALA A N 1
ATOM 2896 C CA . ALA A 1 375 ? -0.543 -12.355 25.888 1.00 62.91 375 ALA A CA 1
ATOM 2897 C C . ALA A 1 375 ? -1.684 -11.584 25.215 1.00 62.91 375 ALA A C 1
ATOM 2899 O O . ALA A 1 375 ? -2.008 -10.486 25.659 1.00 62.91 375 ALA A O 1
ATOM 2900 N N . GLY A 1 376 ? -2.343 -12.147 24.198 1.00 59.03 376 GLY A N 1
ATOM 2901 C CA . GLY A 1 376 ? -3.496 -11.518 23.545 1.00 59.03 376 GLY A CA 1
ATOM 2902 C C . GLY A 1 376 ? -4.671 -11.308 24.506 1.00 59.03 376 GLY A C 1
ATOM 2903 O O . GLY A 1 376 ? -5.228 -10.210 24.584 1.00 59.03 376 GLY A O 1
ATOM 2904 N N . ARG A 1 377 ? -4.999 -12.329 25.313 1.00 65.12 377 ARG A N 1
ATOM 2905 C CA . ARG A 1 377 ? -6.061 -12.247 26.334 1.00 65.12 377 ARG A CA 1
ATOM 2906 C C . ARG A 1 377 ? -5.742 -11.211 27.417 1.00 65.12 377 ARG A C 1
ATOM 2908 O O . ARG A 1 377 ? -6.622 -10.433 27.784 1.00 65.12 377 ARG A O 1
ATOM 2915 N N . LEU A 1 378 ? -4.494 -11.167 27.888 1.00 59.75 378 LEU A N 1
ATOM 2916 C CA . LEU A 1 378 ? -4.034 -10.208 28.897 1.00 59.75 378 LEU A CA 1
ATOM 2917 C C . LEU A 1 378 ? -3.838 -8.791 28.334 1.00 59.75 378 LEU A C 1
ATOM 2919 O O . LEU A 1 378 ? -4.030 -7.824 29.062 1.00 59.75 378 LEU A O 1
ATOM 2923 N N . THR A 1 379 ? -3.510 -8.633 27.049 1.00 56.59 379 THR A N 1
ATOM 2924 C CA . THR A 1 379 ? -3.410 -7.323 26.375 1.00 56.59 379 THR A CA 1
ATOM 2925 C C . THR A 1 379 ? -4.770 -6.662 26.277 1.00 56.59 379 THR A C 1
ATOM 2927 O O . THR A 1 379 ? -4.910 -5.517 26.693 1.00 56.59 379 THR A O 1
ATOM 2930 N N . PHE A 1 380 ? -5.770 -7.397 25.788 1.00 54.09 380 PHE A N 1
ATOM 2931 C CA . PHE A 1 380 ? -7.146 -6.916 25.748 1.00 54.09 380 PHE A CA 1
ATOM 2932 C C . PHE A 1 380 ? -7.602 -6.504 27.153 1.00 54.09 380 PHE A C 1
ATOM 2934 O O . PHE A 1 380 ? -8.002 -5.368 27.365 1.00 54.09 380 PHE A O 1
ATOM 2941 N N . LEU A 1 381 ? -7.422 -7.385 28.143 1.00 56.22 381 LEU A N 1
ATOM 2942 C CA . LEU A 1 381 ? -7.850 -7.124 29.516 1.00 56.22 381 LEU A CA 1
ATOM 2943 C C . LEU A 1 381 ? -7.112 -5.942 30.173 1.00 56.22 381 LEU A C 1
ATOM 2945 O O . LEU A 1 381 ? -7.735 -5.081 30.783 1.00 56.22 381 LEU A O 1
ATOM 2949 N N . SER A 1 382 ? -5.788 -5.869 30.038 1.00 49.31 382 SER A N 1
ATOM 2950 C CA . SER A 1 382 ? -4.975 -4.801 30.636 1.00 49.31 382 SER A CA 1
ATOM 2951 C C . SER A 1 382 ? -5.228 -3.432 30.003 1.00 49.31 382 SER A C 1
ATOM 2953 O O . SER A 1 382 ? -5.206 -2.430 30.715 1.00 49.31 382 SER A O 1
ATOM 2955 N N . GLN A 1 383 ? -5.516 -3.378 28.698 1.00 49.56 383 GLN A N 1
ATOM 2956 C CA . GLN A 1 383 ? -5.937 -2.150 28.022 1.00 49.56 383 GLN A CA 1
ATOM 2957 C C . GLN A 1 383 ? -7.336 -1.718 28.468 1.00 49.56 383 GLN A C 1
ATOM 2959 O O . GLN A 1 383 ? -7.542 -0.533 28.720 1.00 49.56 383 GLN A O 1
ATOM 2964 N N . SER A 1 384 ? -8.259 -2.670 28.629 1.00 45.81 384 SER A N 1
ATOM 2965 C CA . SER A 1 384 ? -9.614 -2.408 29.116 1.00 45.81 384 SER A CA 1
ATOM 2966 C C . SER A 1 384 ? -9.669 -1.989 30.589 1.00 45.81 384 SER A C 1
ATOM 2968 O O . SER A 1 384 ? -10.570 -1.246 30.947 1.00 45.81 384 SER A O 1
ATOM 2970 N N . THR A 1 385 ? -8.742 -2.437 31.447 1.00 43.94 385 THR A N 1
ATOM 2971 C CA . THR A 1 385 ? -8.772 -2.151 32.899 1.00 43.94 385 THR A CA 1
ATOM 2972 C C . THR A 1 385 ? -7.802 -1.045 33.339 1.00 43.94 385 THR A C 1
ATOM 2974 O O . THR A 1 385 ? -8.105 -0.315 34.277 1.00 43.94 385 THR A O 1
ATOM 2977 N N . PHE A 1 386 ? -6.646 -0.888 32.681 1.00 38.09 386 PHE A N 1
ATOM 2978 C CA . PHE A 1 386 ? -5.564 0.014 33.122 1.00 38.09 386 PHE A CA 1
ATOM 2979 C C . PHE A 1 386 ? -5.049 0.966 32.026 1.00 38.09 386 PHE A C 1
ATOM 2981 O O . PHE A 1 386 ? -4.013 1.620 32.208 1.00 38.09 386 PHE A O 1
ATOM 2988 N N . GLY A 1 387 ? -5.721 1.036 30.872 1.00 43.78 387 GLY A N 1
ATOM 2989 C CA . GLY A 1 387 ? -5.332 1.897 29.753 1.00 43.78 387 GLY A CA 1
ATOM 2990 C C . GLY A 1 387 ? -3.920 1.605 29.218 1.00 43.78 387 GLY A C 1
ATOM 2991 O O . GLY A 1 387 ? -3.445 0.466 29.215 1.00 43.78 387 GLY A O 1
ATOM 2992 N N . CYS A 1 388 ? -3.205 2.640 28.761 1.00 37.75 388 CYS A N 1
ATOM 2993 C CA . CYS A 1 388 ? -1.850 2.504 28.198 1.00 37.75 388 CYS A CA 1
ATOM 2994 C C . CYS A 1 388 ? -0.806 1.969 29.199 1.00 37.75 388 CYS A C 1
ATOM 2996 O O . CYS A 1 388 ? 0.190 1.373 28.787 1.00 37.75 388 CYS A O 1
ATOM 2998 N N . THR A 1 389 ? -1.046 2.133 30.502 1.00 36.53 389 THR A N 1
ATOM 2999 C CA . THR A 1 389 ? -0.183 1.681 31.606 1.00 36.53 389 THR A CA 1
ATOM 3000 C C . THR A 1 389 ? -0.151 0.156 31.757 1.00 36.53 389 THR A C 1
ATOM 3002 O O . THR A 1 389 ? 0.886 -0.405 32.108 1.00 36.53 389 THR A O 1
ATOM 3005 N N . GLY A 1 390 ? -1.241 -0.539 31.408 1.00 37.62 390 GLY A N 1
ATOM 3006 C CA . GLY A 1 390 ? -1.350 -2.000 31.513 1.00 37.62 390 GLY A CA 1
ATOM 3007 C C . GLY A 1 390 ? -0.406 -2.781 30.587 1.00 37.62 390 GLY A C 1
ATOM 3008 O O . GLY A 1 390 ? 0.018 -3.888 30.921 1.00 37.62 390 GLY A O 1
ATOM 3009 N N . ARG A 1 391 ? 0.015 -2.184 29.460 1.00 43.03 391 ARG A N 1
ATOM 3010 C CA . ARG A 1 391 ? 0.926 -2.826 28.489 1.00 43.03 391 ARG A CA 1
ATOM 3011 C C . ARG A 1 391 ? 2.325 -3.091 29.043 1.00 43.03 391 ARG A C 1
ATOM 3013 O O . ARG A 1 391 ? 2.996 -4.010 28.583 1.00 43.03 391 ARG A O 1
ATOM 3020 N N . ALA A 1 392 ? 2.782 -2.298 30.012 1.00 38.66 392 ALA A N 1
ATOM 3021 C CA . ALA A 1 392 ? 4.111 -2.468 30.592 1.00 38.66 392 ALA A CA 1
ATOM 3022 C C . ALA A 1 392 ? 4.222 -3.768 31.410 1.00 38.66 392 ALA A C 1
ATOM 3024 O O . ALA A 1 392 ? 5.255 -4.435 31.354 1.00 38.66 392 ALA A O 1
ATOM 3025 N N . ALA A 1 393 ? 3.149 -4.161 32.107 1.00 38.06 393 ALA A N 1
ATOM 3026 C CA . ALA A 1 393 ? 3.125 -5.326 32.994 1.00 38.06 393 ALA A CA 1
ATOM 3027 C C . ALA A 1 393 ? 3.139 -6.674 32.247 1.00 38.06 393 ALA A C 1
ATOM 3029 O O . ALA A 1 393 ? 3.608 -7.674 32.781 1.00 38.06 393 ALA A O 1
ATOM 3030 N N . ILE A 1 394 ? 2.673 -6.700 30.996 1.00 48.44 394 ILE A N 1
ATOM 3031 C CA . ILE A 1 394 ? 2.601 -7.915 30.163 1.00 48.44 394 ILE A CA 1
ATOM 3032 C C . ILE A 1 394 ? 3.797 -8.074 29.212 1.00 48.44 394 ILE A C 1
ATOM 3034 O O . ILE A 1 394 ? 3.901 -9.067 28.493 1.00 48.44 394 ILE A O 1
ATOM 3038 N N . LYS A 1 395 ? 4.729 -7.113 29.216 1.00 44.72 395 LYS A N 1
ATOM 3039 C CA . LYS A 1 395 ? 5.890 -7.050 28.316 1.00 44.72 395 LYS A CA 1
ATOM 3040 C C . LYS A 1 395 ? 6.787 -8.304 28.342 1.00 44.72 395 LYS A C 1
ATOM 3042 O O . LYS A 1 395 ? 7.200 -8.722 27.261 1.00 44.72 395 LYS A O 1
ATOM 3047 N N . PRO A 1 396 ? 7.057 -8.955 29.494 1.00 47.78 396 PRO A N 1
ATOM 3048 C CA . PRO A 1 396 ? 7.812 -10.213 29.517 1.00 47.78 396 PRO A CA 1
ATOM 3049 C C . PRO A 1 396 ? 7.087 -11.361 28.799 1.00 47.78 396 PRO A C 1
ATOM 3051 O O . PRO A 1 396 ? 7.722 -12.184 28.144 1.00 47.78 396 PRO A O 1
ATOM 3054 N N . LEU A 1 397 ? 5.752 -11.387 28.879 1.00 44.41 397 LEU A N 1
ATOM 3055 C CA . LEU A 1 397 ? 4.915 -12.411 28.255 1.00 44.41 397 LEU A CA 1
ATOM 3056 C C . LEU A 1 397 ? 4.835 -12.205 26.736 1.00 44.41 397 LEU A C 1
ATOM 3058 O O . LEU A 1 397 ? 4.983 -13.157 25.975 1.00 44.41 397 LEU A O 1
ATOM 3062 N N . CYS A 1 398 ? 4.701 -10.948 26.301 1.00 46.81 398 CYS A N 1
ATOM 3063 C CA . CYS A 1 398 ? 4.779 -10.575 24.888 1.00 46.81 398 CYS A CA 1
ATOM 3064 C C . CYS A 1 398 ? 6.166 -10.853 24.281 1.00 46.81 398 CYS A C 1
ATOM 3066 O O . CYS A 1 398 ? 6.238 -11.259 23.129 1.00 46.81 398 CYS A O 1
ATOM 3068 N N . SER A 1 399 ? 7.258 -10.677 25.038 1.00 46.19 399 SER A N 1
ATOM 3069 C CA . SER A 1 399 ? 8.612 -11.031 24.578 1.00 46.19 399 SER A CA 1
ATOM 3070 C C . SER A 1 399 ? 8.755 -12.536 24.365 1.00 46.19 399 SER A C 1
ATOM 3072 O O . SER A 1 399 ? 9.281 -12.952 23.345 1.00 46.19 399 SER A O 1
ATOM 3074 N N . ARG A 1 400 ? 8.232 -13.357 25.285 1.00 46.75 400 ARG A N 1
ATOM 3075 C CA . ARG A 1 400 ? 8.271 -14.822 25.157 1.00 46.75 400 ARG A CA 1
ATOM 3076 C C . ARG A 1 400 ? 7.387 -15.340 24.015 1.00 46.75 400 ARG A C 1
ATOM 3078 O O . ARG A 1 400 ? 7.711 -16.346 23.399 1.00 46.75 400 ARG A O 1
ATOM 3085 N N . ALA A 1 401 ? 6.291 -14.643 23.712 1.00 45.47 401 ALA A N 1
ATOM 3086 C CA . ALA A 1 401 ? 5.471 -14.898 22.527 1.00 45.47 401 ALA A CA 1
ATOM 3087 C C . ALA A 1 401 ? 6.173 -14.531 21.203 1.00 45.47 401 ALA A C 1
ATOM 3089 O O . ALA A 1 401 ? 5.749 -15.006 20.155 1.00 45.47 401 ALA A O 1
ATOM 3090 N N . ALA A 1 402 ? 7.208 -13.684 21.245 1.00 40.69 402 ALA A N 1
ATOM 3091 C CA . ALA A 1 402 ? 7.960 -13.221 20.079 1.00 40.69 402 ALA A CA 1
ATOM 3092 C C . ALA A 1 402 ? 9.222 -14.059 19.778 1.00 40.69 402 ALA A C 1
ATOM 3094 O O . ALA A 1 402 ? 9.833 -13.851 18.735 1.00 40.69 402 ALA A O 1
ATOM 3095 N N . ASP A 1 403 ? 9.590 -15.014 20.642 1.00 38.38 403 ASP A N 1
ATOM 3096 C CA . ASP A 1 403 ? 10.762 -15.899 20.484 1.00 38.38 403 ASP A CA 1
ATOM 3097 C C . ASP A 1 403 ? 10.493 -17.128 19.567 1.00 38.38 403 ASP A C 1
ATOM 3099 O O . ASP A 1 403 ? 11.090 -18.190 19.755 1.00 38.38 403 ASP A O 1
ATOM 3103 N N . THR A 1 404 ? 9.595 -17.013 18.576 1.00 38.22 404 THR A N 1
ATOM 3104 C CA . THR A 1 404 ? 9.375 -18.030 17.512 1.00 38.22 404 THR A CA 1
ATOM 3105 C C . THR A 1 404 ? 9.976 -17.656 16.181 1.00 38.22 404 THR A C 1
ATOM 3107 O O . THR A 1 404 ? 9.634 -16.556 15.692 1.00 38.22 404 THR A O 1
#